Protein AF-A0A2P6TJF6-F1 (afdb_monomer)

Foldseek 3Di:
DDDDDDDDDDDPPPPPPPPPPPPPPPDPPVDPLCLFKDKDAQKDKAWQFKDPPFDFDQDPSVLSVVLVVDPFFFKKKAQAPVPQQAFWDAAAPPDHIDGDGHRGMITHHDPDPFKTKMWMKHFPDCPLGVMIMIGTDPNPLPDPDDDDDDGPPPPPPPPPDQQPPPPDPDPLCLFKTKDFQKDKAWRFWPDKDFAADVSVLSVVLVVDLQFFKKKAWALVPQVFFADDDDPDRDDRGHHHRMMITHHDPDPRMTTIIMMGGPSGGIMMIGTDPPPRDPPVPVPDDDDDDDDDDDDDDDDDDDDDDDDDDDPPPQPFDDQDDPPDDPLRPAGKGKDWDFPPPPPNFTKIWIWIAGPDSCRSNDDTQIDIFGDDLVDQSLVGGPLVVVCVSDDPVVNPVVSVCSRPDHPPD

Solvent-accessible surface area (backbone atoms only — not comparable to full-atom values): 24451 Å² total; per-residue (Å²): 141,84,84,85,83,82,83,82,79,81,79,80,80,79,78,78,76,77,75,76,71,82,72,75,78,79,70,71,82,79,46,74,66,57,70,36,29,52,83,39,72,12,20,39,44,42,34,85,38,66,54,79,80,57,51,76,33,96,44,60,67,54,31,50,51,54,25,72,73,35,92,69,43,40,28,23,21,23,21,45,69,88,38,78,86,27,29,75,45,83,29,57,61,84,44,75,61,44,73,42,57,44,20,35,20,43,36,10,21,63,89,56,90,46,39,47,50,37,38,37,33,41,25,87,39,62,76,80,25,43,24,36,17,31,41,63,39,63,81,83,71,81,68,84,79,76,80,91,76,90,70,90,60,70,77,85,76,58,91,83,61,82,69,45,78,62,97,59,90,56,74,60,61,77,39,30,50,45,36,76,32,25,38,48,43,29,28,38,75,77,46,77,50,82,40,82,47,63,69,54,32,48,47,60,21,67,77,36,89,68,40,41,26,21,27,24,20,47,54,85,36,81,88,29,29,66,43,83,84,53,82,97,64,62,70,52,50,41,55,49,15,33,22,37,24,12,15,46,91,51,82,65,40,49,39,34,37,38,36,26,36,88,70,31,63,25,38,17,31,43,52,42,86,89,63,64,73,78,75,77,70,77,71,74,86,73,80,82,81,83,89,82,84,89,81,86,89,80,82,93,74,81,84,75,78,81,75,79,82,58,84,85,53,80,80,78,69,78,77,66,65,94,86,52,61,76,94,50,65,68,55,58,44,74,48,70,46,77,41,74,42,92,81,83,49,34,28,38,42,31,38,40,36,42,55,66,86,58,29,82,78,45,78,58,46,71,51,75,27,51,35,62,88,93,49,67,43,71,77,49,42,60,62,66,60,54,51,74,69,38,58,82,74,50,41,64,59,52,51,50,52,48,56,70,54,60,91,94,110

Sequence (409 aa):
MGAPARLLAAAALLCLCSTVAARSLKQDLSAKIWSNYTLERATFYMSLQMKLPAPKTDSAEKCAEACLADEKCLFWSWCPSSVSAGCTVAGTNGTTAQTLPATTCILSWDTSKDSLAVFAMYGEDNVTVPWMAGMYEPPGTSVTSEEEGIPVKIPGLTRRRLLATAPSSAAVWKEFSYEPNLAYLAVDQLGSTNVKTVDDCATECQKNSACEFFLFCPTSNSGGCPLPAQGSNLPSSFPPGQCVTTGDAVANRTAVLTVFGTGIKFQSGARIAGNQPANETTASPSPSPSASPAASPAAAGAPPASPAPNPDDPLTWVDPAPDGPEECQGKMTGRCDYDSGWIGRTEVNCELDRAGLSALAFNAIEFSCPVDQDKEPNIQCDWKDVRNKLPGCAWDPTKRILATWRPGK

Secondary structure (DSSP, 8-state):
--PPP-----------------------TTSGGGGSB--EESEEEEESEE-SSPPB-SSHHHHHHHHHTSTT--EEEE--TT-TT-EEEPPSTTPPPEEEPTTBEEEEE---SS-EEEEEEEESSTTTS--EEEEB--TT-----SS-------TTTSS---PPPPSS--GGGGTB--EETEEEEESEEEEEEE-SSHHHHHHHHHT-TT--EEEE--TT-TT-EE----TTTS-SEEPTTEEEEEE--STTEEEEEEEESTT---EEEEBPTT-S---------PPPPPP--------PPPPPPPPPPPTTS-----PPPTTS-GGG-S-EEEEEEEEEETTTEEEEEEEEEESSTTGGGSPPEEEEEE--TTS-GGGTS-HHHHHHHS-HHHHHHHHHHHHH--TT-

Mean predicted aligned error: 15.59 Å

Radius of gyration: 27.35 Å; Cα contacts (8 Å, |Δi|>4): 740; chains: 1; bounding box: 59×76×107 Å

pLDDT: mean 74.93, std 22.06, range [28.12, 98.5]

Organism: Chlorella sorokiniana (NCBI:txid3076)

Nearest PDB structures (foldseek):
  6ryv-assembly1_A  TM=7.994E-01  e=2.247E-03  Colletotrichum graminicola M1.001
  6ryw-assembly1_A  TM=3.979E-01  e=1.085E-02  Colletotrichum graminicola M1.001
  2yz0-assembly1_A  TM=2.534E-01  e=8.763E+00  Saccharomyces cerevisiae
  7e8s-assembly1_I  TM=1.363E-01  e=4.445E-01  Saccharomyces cerevisiae S288C
  7e94-assembly1_I  TM=1.363E-01  e=4.445E-01  Saccharomyces cerevisiae S288C

InterPro domains:
  IPR003609 PAN/Apple domain [PF00024] (192-237)
  IPR003609 PAN/Apple domain [PF14295] (56-82)

Structure (mmCIF, N/CA/C/O backbone):
data_AF-A0A2P6TJF6-F1
#
_entry.id   AF-A0A2P6TJF6-F1
#
loop_
_atom_site.group_PDB
_atom_site.id
_atom_site.type_symbol
_atom_site.label_atom_id
_atom_site.label_alt_id
_atom_site.label_comp_id
_atom_site.label_asym_id
_atom_site.label_entity_id
_atom_site.label_seq_id
_atom_site.pdbx_PDB_ins_code
_atom_site.Cartn_x
_atom_site.Cartn_y
_atom_site.Cartn_z
_atom_site.occupancy
_atom_site.B_iso_or_equiv
_atom_site.auth_seq_id
_atom_site.auth_comp_id
_atom_site.auth_asym_id
_atom_site.auth_atom_id
_atom_site.pdbx_PDB_model_num
ATOM 1 N N . MET A 1 1 ? -11.127 -41.114 -76.551 1.00 45.91 1 MET A N 1
ATOM 2 C CA . MET A 1 1 ? -9.685 -40.995 -76.244 1.00 45.91 1 MET A CA 1
ATOM 3 C C . MET A 1 1 ? -9.469 -39.615 -75.648 1.00 45.91 1 MET A C 1
ATOM 5 O O . MET A 1 1 ? -9.802 -38.648 -76.313 1.00 45.91 1 MET A O 1
ATOM 9 N N . GLY A 1 2 ? -9.029 -39.524 -74.394 1.00 44.34 2 GLY A N 1
ATOM 10 C CA . GLY A 1 2 ? -8.841 -38.244 -73.702 1.00 44.34 2 GLY A CA 1
ATOM 11 C C . GLY A 1 2 ? -9.054 -38.399 -72.201 1.00 44.34 2 GLY A C 1
ATOM 12 O O . GLY A 1 2 ? -10.175 -38.284 -71.720 1.00 44.34 2 GLY A O 1
ATOM 13 N N . ALA A 1 3 ? -7.986 -38.736 -71.482 1.00 41.28 3 ALA A N 1
ATOM 14 C CA . ALA A 1 3 ? -7.970 -38.811 -70.025 1.00 41.28 3 ALA A CA 1
ATOM 15 C C . ALA A 1 3 ? -7.847 -37.399 -69.420 1.00 41.28 3 ALA A C 1
ATOM 17 O O . ALA A 1 3 ? -7.039 -36.618 -69.925 1.00 41.28 3 ALA A O 1
ATOM 18 N N . PRO A 1 4 ? -8.553 -37.063 -68.325 1.00 55.22 4 PRO A N 1
ATOM 19 C CA . PRO A 1 4 ? -8.221 -35.885 -67.543 1.00 55.22 4 PRO A CA 1
ATOM 20 C C . PRO A 1 4 ? -7.168 -36.234 -66.482 1.00 55.22 4 PRO A C 1
ATOM 22 O O . PRO A 1 4 ? -7.349 -37.121 -65.644 1.00 55.22 4 PRO A O 1
ATOM 25 N N . ALA A 1 5 ? -6.051 -35.514 -66.548 1.00 51.31 5 ALA A N 1
ATOM 26 C CA . ALA A 1 5 ? -4.961 -35.543 -65.588 1.00 51.31 5 ALA A CA 1
ATOM 27 C C . ALA A 1 5 ? -5.431 -35.033 -64.215 1.00 51.31 5 ALA A C 1
ATOM 29 O O . ALA A 1 5 ? -5.974 -33.935 -64.093 1.00 51.31 5 ALA A O 1
ATOM 30 N N . ARG A 1 6 ? -5.198 -35.832 -63.170 1.00 48.00 6 ARG A N 1
ATOM 31 C CA . ARG A 1 6 ? -5.352 -35.420 -61.771 1.00 48.00 6 ARG A CA 1
ATOM 32 C C . ARG A 1 6 ? -4.083 -34.686 -61.337 1.00 48.00 6 ARG A C 1
ATOM 34 O O . ARG A 1 6 ? -3.039 -35.311 -61.180 1.00 48.00 6 ARG A O 1
ATOM 41 N N . LEU A 1 7 ? -4.184 -33.372 -61.139 1.00 44.59 7 LEU A N 1
ATOM 42 C CA . LEU A 1 7 ? -3.173 -32.578 -60.441 1.00 44.59 7 LEU A CA 1
ATOM 43 C C . LEU A 1 7 ? -3.314 -32.836 -58.930 1.00 44.59 7 LEU A C 1
ATOM 45 O O . LEU A 1 7 ? -4.294 -32.426 -58.311 1.00 44.59 7 LEU A O 1
ATOM 49 N N . LEU A 1 8 ? -2.346 -33.537 -58.343 1.00 43.59 8 LEU A N 1
ATOM 50 C CA . LEU A 1 8 ? -2.156 -33.629 -56.896 1.00 43.59 8 LEU A CA 1
ATOM 51 C C . LEU A 1 8 ? -1.380 -32.388 -56.441 1.00 43.59 8 LEU A C 1
ATOM 53 O O . LEU A 1 8 ? -0.167 -32.311 -56.618 1.00 43.59 8 LEU A O 1
ATOM 57 N N . ALA A 1 9 ? -2.081 -31.408 -55.872 1.00 44.06 9 ALA A N 1
ATOM 58 C CA . ALA A 1 9 ? -1.455 -30.308 -55.150 1.00 44.06 9 ALA A CA 1
ATOM 59 C C . ALA A 1 9 ? -1.129 -30.780 -53.725 1.00 44.06 9 ALA A C 1
ATOM 61 O O . ALA A 1 9 ? -2.011 -30.895 -52.874 1.00 44.06 9 ALA A O 1
ATOM 62 N N . ALA A 1 10 ? 0.144 -31.088 -53.480 1.00 42.22 10 ALA A N 1
ATOM 63 C CA . ALA A 1 10 ? 0.677 -31.313 -52.145 1.00 42.22 10 ALA A CA 1
ATOM 64 C C . ALA A 1 10 ? 0.751 -29.966 -51.407 1.00 42.22 10 ALA A C 1
ATOM 66 O O . ALA A 1 10 ? 1.671 -29.177 -51.616 1.00 42.22 10 ALA A O 1
ATOM 67 N N . ALA A 1 11 ? -0.243 -29.684 -50.565 1.00 44.19 11 ALA A N 1
ATOM 68 C CA . ALA A 1 11 ? -0.189 -28.576 -49.623 1.00 44.19 11 ALA A CA 1
ATOM 69 C C . ALA A 1 11 ? 0.791 -28.938 -48.498 1.00 44.19 11 ALA A C 1
ATOM 71 O O . ALA A 1 11 ? 0.460 -29.682 -47.575 1.00 44.19 11 ALA A O 1
ATOM 72 N N . ALA A 1 12 ? 2.022 -28.438 -48.604 1.00 43.56 12 ALA A N 1
ATOM 73 C CA . ALA A 1 12 ? 2.997 -28.462 -47.526 1.00 43.56 12 ALA A CA 1
ATOM 74 C C . ALA A 1 12 ? 2.497 -27.552 -46.393 1.00 43.56 12 ALA A C 1
ATOM 76 O O . ALA A 1 12 ? 2.635 -26.330 -46.442 1.00 43.56 12 ALA A O 1
ATOM 77 N N . LEU A 1 13 ? 1.878 -28.165 -45.386 1.00 39.72 13 LEU A N 1
ATOM 78 C CA . LEU A 1 13 ? 1.516 -27.526 -44.130 1.00 39.72 13 LEU A CA 1
ATOM 79 C C . LEU A 1 13 ? 2.818 -27.256 -43.353 1.00 39.72 13 LEU A C 1
ATOM 81 O O . LEU A 1 13 ? 3.281 -28.082 -42.568 1.00 39.72 13 LEU A O 1
ATOM 85 N N . LEU A 1 14 ? 3.452 -26.115 -43.629 1.00 41.09 14 LEU A N 1
ATOM 86 C CA . LEU A 1 14 ? 4.521 -25.564 -42.799 1.00 41.09 14 LEU A CA 1
ATOM 87 C C . LEU A 1 14 ? 3.910 -25.191 -41.446 1.00 41.09 14 LEU A C 1
ATOM 89 O O . LEU A 1 14 ? 3.372 -24.102 -41.254 1.00 41.09 14 LEU A O 1
ATOM 93 N N . CYS A 1 15 ? 3.973 -26.139 -40.516 1.00 36.66 15 CYS A N 1
ATOM 94 C CA . CYS A 1 15 ? 3.757 -25.905 -39.101 1.00 36.66 15 CYS A CA 1
ATOM 95 C C . CYS A 1 15 ? 4.895 -24.993 -38.616 1.00 36.66 15 CYS A C 1
ATOM 97 O O . CYS A 1 15 ? 5.969 -25.455 -38.231 1.00 36.66 15 CYS A O 1
ATOM 99 N N . LEU A 1 16 ? 4.687 -23.679 -38.723 1.00 37.00 16 LEU A N 1
ATOM 100 C CA . LEU A 1 16 ? 5.488 -22.666 -38.048 1.00 37.00 16 LEU A CA 1
ATOM 101 C C . LEU A 1 16 ? 5.229 -22.819 -36.546 1.00 37.00 16 LEU A C 1
ATOM 103 O O . LEU A 1 16 ? 4.409 -22.116 -35.960 1.00 37.00 16 LEU A O 1
ATOM 107 N N . CYS A 1 17 ? 5.921 -23.773 -35.925 1.00 34.69 17 CYS A N 1
ATOM 108 C CA . CYS A 1 17 ? 6.166 -23.759 -34.494 1.00 34.69 17 CYS A CA 1
ATOM 109 C C . CYS A 1 17 ? 6.979 -22.498 -34.202 1.00 34.69 17 CYS A C 1
ATOM 111 O O . CYS A 1 17 ? 8.209 -22.517 -34.219 1.00 34.69 17 CYS A O 1
ATOM 113 N N . SER A 1 18 ? 6.286 -21.386 -33.970 1.00 34.28 18 SER A N 1
ATOM 114 C CA . SER A 1 18 ? 6.846 -20.234 -33.284 1.00 34.28 18 SER A CA 1
ATOM 115 C C . SER A 1 18 ? 7.262 -20.721 -31.903 1.00 34.28 18 SER A C 1
ATOM 117 O O . SER A 1 18 ? 6.464 -20.745 -30.969 1.00 34.28 18 SER A O 1
ATOM 119 N N . THR A 1 19 ? 8.507 -21.172 -31.778 1.00 34.06 19 THR A N 1
ATOM 120 C CA . THR A 1 19 ? 9.169 -21.304 -30.490 1.00 34.06 19 THR A CA 1
ATOM 121 C C . THR A 1 19 ? 9.192 -19.903 -29.902 1.00 34.06 19 THR A C 1
ATOM 123 O O . THR A 1 19 ? 10.063 -19.095 -30.229 1.00 34.06 19 THR A O 1
ATOM 126 N N . VAL A 1 20 ? 8.190 -19.587 -29.083 1.00 34.75 20 VAL A N 1
ATOM 127 C CA . VAL A 1 20 ? 8.258 -18.482 -28.137 1.00 34.75 20 VAL A CA 1
ATOM 128 C C . VAL A 1 20 ? 9.397 -18.866 -27.208 1.00 34.75 20 VAL A C 1
ATOM 130 O O . VAL A 1 20 ? 9.216 -19.590 -26.234 1.00 34.75 20 VAL A O 1
ATOM 133 N N . ALA A 1 21 ? 10.615 -18.474 -27.579 1.00 34.97 21 ALA A N 1
ATOM 134 C CA . ALA A 1 21 ? 11.724 -18.474 -26.659 1.00 34.97 21 ALA A CA 1
ATOM 135 C C . ALA A 1 21 ? 11.256 -17.595 -25.504 1.00 34.97 21 ALA A C 1
ATOM 137 O O . ALA A 1 21 ? 11.097 -16.385 -25.678 1.00 34.97 21 ALA A O 1
ATOM 138 N N . ALA A 1 22 ? 10.970 -18.213 -24.359 1.00 33.09 22 ALA A N 1
ATOM 139 C CA . ALA A 1 22 ? 10.816 -17.513 -23.103 1.00 33.09 22 ALA A CA 1
ATOM 140 C C . ALA A 1 22 ? 12.158 -16.820 -22.840 1.00 33.09 22 ALA A C 1
ATOM 142 O O . ALA A 1 22 ? 13.059 -17.368 -22.208 1.00 33.09 22 ALA A O 1
ATOM 143 N N . ARG A 1 23 ? 12.340 -15.631 -23.424 1.00 33.50 23 ARG A N 1
ATOM 144 C CA . ARG A 1 23 ? 13.400 -14.709 -23.049 1.00 33.50 23 ARG A CA 1
ATOM 145 C C . ARG A 1 23 ? 13.055 -14.303 -21.632 1.00 33.50 23 ARG A C 1
ATOM 147 O O . ARG A 1 23 ? 12.283 -13.376 -21.417 1.00 33.50 23 ARG A O 1
ATOM 154 N N . SER A 1 24 ? 13.597 -15.053 -20.679 1.00 36.38 24 SER A N 1
ATOM 155 C CA . SER A 1 24 ? 13.757 -14.580 -19.317 1.00 36.38 24 SER A CA 1
ATOM 156 C C . SER A 1 24 ? 14.456 -13.228 -19.431 1.00 36.38 24 SER A C 1
ATOM 158 O O . SER A 1 24 ? 15.604 -13.153 -19.879 1.00 36.38 24 SER A O 1
ATOM 160 N N . LEU A 1 25 ? 13.701 -12.155 -19.184 1.00 45.09 25 LEU A N 1
ATOM 161 C CA . LEU A 1 25 ? 14.203 -10.790 -19.150 1.00 45.09 25 LEU A CA 1
ATOM 162 C C . LEU A 1 25 ? 15.219 -10.751 -18.012 1.00 45.09 25 LEU A C 1
ATOM 164 O O . LEU A 1 25 ? 14.858 -10.613 -16.843 1.00 45.09 25 LEU A O 1
ATOM 168 N N . LYS A 1 26 ? 16.495 -10.944 -18.356 1.00 44.22 26 LYS A N 1
ATOM 169 C CA . LYS A 1 26 ? 17.588 -10.687 -17.434 1.00 44.22 26 LYS A CA 1
ATOM 170 C C . LYS A 1 26 ? 17.630 -9.176 -17.202 1.00 44.22 26 LYS A C 1
ATOM 172 O O . LYS A 1 26 ? 18.168 -8.467 -18.042 1.00 44.22 26 LYS A O 1
ATOM 177 N N . GLN A 1 27 ? 16.957 -8.669 -16.167 1.00 55.53 27 GLN A N 1
ATOM 178 C CA . GLN A 1 27 ? 17.089 -7.261 -15.784 1.00 55.53 27 GLN A CA 1
ATOM 179 C C . GLN A 1 27 ? 18.505 -7.031 -15.263 1.00 55.53 27 GLN A C 1
ATOM 181 O O . GLN A 1 27 ? 19.030 -7.841 -14.513 1.00 55.53 27 GLN A O 1
ATOM 186 N N . ASP A 1 28 ? 19.147 -5.939 -15.639 1.00 59.72 28 ASP A N 1
ATOM 187 C CA . ASP A 1 28 ? 20.452 -5.646 -15.069 1.00 59.72 28 ASP A CA 1
ATOM 188 C C . ASP A 1 28 ? 20.269 -5.000 -13.688 1.00 59.72 28 ASP A C 1
ATOM 190 O O . ASP A 1 28 ? 20.069 -3.793 -13.559 1.00 59.72 28 ASP A O 1
ATOM 194 N N . LEU A 1 29 ? 20.283 -5.817 -12.632 1.00 63.69 29 LEU A N 1
ATOM 195 C CA . LEU A 1 29 ? 20.243 -5.322 -11.251 1.00 63.69 29 LEU A CA 1
ATOM 196 C C . LEU A 1 29 ? 21.564 -4.658 -10.825 1.00 63.69 29 LEU A C 1
ATOM 198 O O . LEU A 1 29 ? 21.627 -4.084 -9.743 1.00 63.69 29 LEU A O 1
ATOM 202 N N . SER A 1 30 ? 22.611 -4.696 -11.660 1.00 69.00 30 SER A N 1
ATOM 203 C CA . SER A 1 30 ? 23.847 -3.943 -11.416 1.00 69.00 30 SER A CA 1
ATOM 204 C C . SER A 1 30 ? 23.754 -2.480 -11.862 1.00 69.00 30 SER A C 1
ATOM 206 O O . SER A 1 30 ? 24.659 -1.689 -11.581 1.00 69.00 30 SER A O 1
ATOM 208 N N . ALA A 1 31 ? 22.657 -2.093 -12.524 1.00 77.69 31 ALA A N 1
ATOM 209 C CA . ALA A 1 31 ? 22.452 -0.723 -12.956 1.00 77.69 31 ALA A CA 1
ATOM 210 C C . ALA A 1 31 ? 22.450 0.238 -11.759 1.00 77.69 31 ALA A C 1
ATOM 212 O O . ALA A 1 31 ? 21.767 0.038 -10.754 1.00 77.69 31 ALA A O 1
ATOM 213 N N . LYS A 1 32 ? 23.189 1.344 -11.902 1.00 87.06 32 LYS A N 1
ATOM 214 C CA . LYS A 1 32 ? 23.334 2.380 -10.868 1.00 87.06 32 LYS A CA 1
ATOM 215 C C . LYS A 1 32 ? 21.990 2.958 -10.404 1.00 87.06 32 LYS A C 1
ATOM 217 O O . LYS A 1 32 ? 21.910 3.479 -9.302 1.00 87.06 32 LYS A O 1
ATOM 222 N N . ILE A 1 33 ? 20.941 2.883 -11.224 1.00 87.62 33 ILE A N 1
ATOM 223 C CA . ILE A 1 33 ? 19.627 3.440 -10.886 1.00 87.62 33 ILE A CA 1
ATOM 224 C C . ILE A 1 33 ? 19.021 2.816 -9.619 1.00 87.62 33 ILE A C 1
ATOM 226 O O . ILE A 1 33 ? 18.360 3.519 -8.857 1.00 87.62 33 ILE A O 1
ATOM 230 N N . TRP A 1 34 ? 19.313 1.542 -9.344 1.00 86.75 34 TRP A N 1
ATOM 231 C CA . TRP A 1 34 ? 18.771 0.819 -8.191 1.00 86.75 34 TRP A CA 1
ATOM 232 C C . TRP A 1 34 ? 19.391 1.244 -6.858 1.00 86.75 34 TRP A C 1
ATOM 234 O O . TRP A 1 34 ? 18.876 0.884 -5.809 1.00 86.75 34 TRP A O 1
ATOM 244 N N . SER A 1 35 ? 20.454 2.060 -6.862 1.00 83.31 35 SER A N 1
ATOM 245 C CA . SER A 1 35 ? 20.924 2.698 -5.624 1.00 83.31 35 SER A CA 1
ATOM 246 C C . SER A 1 35 ? 20.009 3.829 -5.149 1.00 83.31 35 SER A C 1
ATOM 248 O O . SER A 1 35 ? 20.178 4.302 -4.032 1.00 83.31 35 SER A O 1
ATOM 250 N N . ASN A 1 36 ? 19.114 4.311 -6.019 1.00 82.75 36 ASN A N 1
ATOM 251 C CA . ASN A 1 36 ? 18.239 5.454 -5.756 1.00 82.75 36 ASN A CA 1
ATOM 252 C C . ASN A 1 36 ? 16.759 5.064 -5.710 1.00 82.75 36 ASN A C 1
ATOM 254 O O . ASN A 1 36 ? 15.913 5.927 -5.496 1.00 82.75 36 ASN A O 1
ATOM 258 N N . TYR A 1 37 ? 16.424 3.811 -6.014 1.00 86.31 37 TYR A N 1
ATOM 259 C CA . TYR A 1 37 ? 15.044 3.357 -6.110 1.00 86.31 37 TYR A CA 1
ATOM 260 C C . TYR A 1 37 ? 14.913 1.912 -5.664 1.00 86.31 37 TYR A C 1
ATOM 262 O O . TYR A 1 37 ? 15.743 1.075 -6.024 1.00 86.31 37 TYR A O 1
ATOM 270 N N . THR A 1 38 ? 13.800 1.609 -4.999 1.00 88.06 38 THR A N 1
ATOM 271 C CA . THR A 1 38 ? 13.356 0.221 -4.865 1.00 88.06 38 THR A CA 1
ATOM 272 C C . THR A 1 38 ? 12.949 -0.342 -6.228 1.00 88.06 38 THR A C 1
ATOM 274 O O . THR A 1 38 ? 12.586 0.396 -7.150 1.00 88.06 38 THR A O 1
ATOM 277 N N . LEU A 1 39 ? 13.025 -1.664 -6.369 1.00 90.00 39 LEU A N 1
ATOM 278 C CA . LEU A 1 39 ? 12.504 -2.388 -7.522 1.00 90.00 39 LEU A CA 1
ATOM 279 C C . LEU A 1 39 ? 11.632 -3.535 -7.033 1.00 90.00 39 LEU A C 1
ATOM 281 O O . LEU A 1 39 ? 12.127 -4.553 -6.556 1.00 90.00 39 LEU A O 1
ATOM 285 N N . GLU A 1 40 ? 10.329 -3.372 -7.197 1.00 88.31 40 GLU A N 1
ATOM 286 C CA . GLU A 1 40 ? 9.328 -4.307 -6.709 1.00 88.31 40 GLU A CA 1
ATOM 287 C C . GLU A 1 40 ? 8.544 -4.884 -7.887 1.00 88.31 40 GLU A C 1
ATOM 289 O O . GLU A 1 40 ? 8.057 -4.168 -8.767 1.00 88.31 40 GLU A O 1
ATOM 294 N N . ARG A 1 41 ? 8.476 -6.215 -7.930 1.00 91.62 41 ARG A N 1
ATOM 295 C CA . ARG A 1 41 ? 7.677 -6.972 -8.900 1.00 91.62 41 ARG A CA 1
ATOM 296 C C . ARG A 1 41 ? 6.293 -7.218 -8.328 1.00 91.62 41 ARG A C 1
ATOM 298 O O . ARG A 1 41 ? 6.146 -7.281 -7.116 1.00 91.62 41 ARG A O 1
ATOM 305 N N . ALA A 1 42 ? 5.324 -7.412 -9.214 1.00 92.88 42 ALA A N 1
ATOM 306 C CA . ALA A 1 42 ? 3.924 -7.556 -8.848 1.00 92.88 42 ALA A CA 1
ATOM 307 C C . ALA A 1 42 ? 3.391 -6.382 -8.006 1.00 92.88 42 ALA A C 1
ATOM 309 O O . ALA A 1 42 ? 2.522 -6.554 -7.152 1.00 92.88 42 ALA A O 1
ATOM 310 N N . THR A 1 43 ? 3.913 -5.180 -8.276 1.00 93.06 43 THR A N 1
ATOM 311 C CA . THR A 1 43 ? 3.632 -3.975 -7.493 1.00 93.06 43 THR A CA 1
ATOM 312 C C . THR A 1 43 ? 3.335 -2.795 -8.401 1.00 93.06 43 THR A C 1
ATOM 314 O O . THR A 1 43 ? 4.006 -2.583 -9.412 1.00 93.06 43 THR A O 1
ATOM 317 N N . PHE A 1 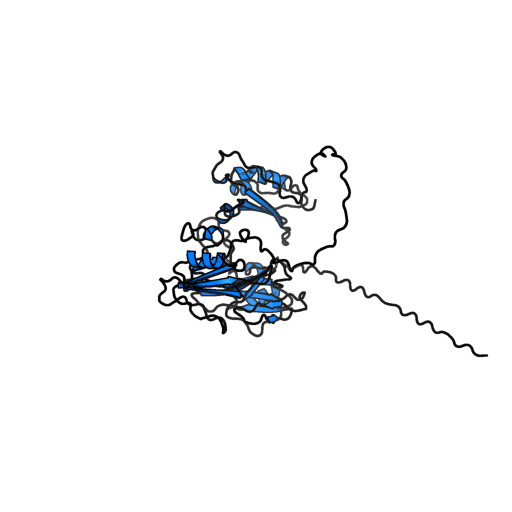44 ? 2.345 -2.000 -8.012 1.00 95.62 44 PHE A N 1
ATOM 318 C CA . PHE A 1 44 ? 1.999 -0.721 -8.617 1.00 95.62 44 PHE A CA 1
ATOM 319 C C . PHE A 1 44 ? 2.015 0.377 -7.558 1.00 95.62 44 PHE A C 1
ATOM 321 O O . PHE A 1 44 ? 1.400 0.203 -6.512 1.00 95.62 44 PHE A O 1
ATOM 328 N N . TYR A 1 45 ? 2.630 1.516 -7.866 1.00 94.94 45 TYR A N 1
ATOM 329 C CA . TYR A 1 45 ? 2.582 2.745 -7.078 1.00 94.94 45 TYR A CA 1
ATOM 330 C C . TYR A 1 45 ? 2.083 3.931 -7.901 1.00 94.94 45 TYR A C 1
ATOM 332 O O . TYR A 1 45 ? 2.534 4.171 -9.026 1.00 94.94 45 TYR A O 1
ATOM 340 N N . MET A 1 46 ? 1.189 4.718 -7.309 1.00 94.69 46 MET A N 1
ATOM 341 C CA . MET A 1 46 ? 0.714 5.973 -7.877 1.00 94.69 46 MET A CA 1
ATOM 342 C C . MET A 1 46 ? 0.336 6.955 -6.770 1.00 94.69 46 MET A C 1
ATOM 344 O O . MET A 1 46 ? -0.480 6.647 -5.908 1.00 94.69 46 MET A O 1
ATOM 348 N N . SER A 1 47 ? 0.902 8.156 -6.800 1.00 92.94 47 SER A N 1
ATOM 349 C CA . SER A 1 47 ? 0.513 9.240 -5.893 1.00 92.94 47 SER A CA 1
ATOM 350 C C . SER A 1 47 ? -0.545 10.170 -6.518 1.00 92.94 47 SER A C 1
ATOM 352 O O . SER A 1 47 ? -1.058 9.911 -7.607 1.00 92.94 47 SER A O 1
ATOM 354 N N . LEU A 1 48 ? -0.906 11.246 -5.814 1.00 90.06 48 LEU A N 1
ATOM 355 C CA . LEU A 1 48 ? -1.974 12.187 -6.182 1.00 90.06 48 LEU A CA 1
ATOM 356 C C . LEU A 1 48 ? -1.706 12.950 -7.478 1.00 90.06 48 LEU A C 1
ATOM 358 O O . LEU A 1 48 ? -2.644 13.344 -8.172 1.00 90.06 48 LEU A O 1
ATOM 362 N N . GLN A 1 49 ? -0.436 13.216 -7.771 1.00 92.75 49 GLN A N 1
ATOM 363 C CA . GLN A 1 49 ? -0.014 13.896 -8.984 1.00 92.75 49 GLN A CA 1
ATOM 364 C C . GLN A 1 49 ? 0.710 12.907 -9.881 1.00 92.75 49 GLN A C 1
ATOM 366 O O . GLN A 1 49 ? 1.498 12.089 -9.413 1.00 92.75 49 GLN A O 1
ATOM 371 N N . MET A 1 50 ? 0.474 13.005 -11.184 1.00 93.31 50 MET A N 1
ATOM 372 C CA . MET A 1 50 ? 1.144 12.171 -12.172 1.00 93.31 50 MET A CA 1
ATOM 373 C C . MET A 1 50 ? 1.552 12.989 -13.389 1.00 93.31 50 MET A C 1
ATOM 375 O O . MET A 1 50 ? 0.907 13.976 -13.754 1.00 93.31 50 MET A O 1
ATOM 379 N N . LYS A 1 51 ? 2.623 12.555 -14.048 1.00 91.12 51 LYS A N 1
ATOM 380 C CA . LYS A 1 51 ? 3.074 13.155 -15.298 1.00 91.12 51 LYS A CA 1
ATOM 381 C C . LYS A 1 51 ? 2.183 12.680 -16.439 1.00 91.12 51 LYS A C 1
ATOM 383 O O . LYS A 1 51 ? 2.114 11.484 -16.715 1.00 91.12 51 LYS A O 1
ATOM 388 N N . LEU A 1 52 ? 1.535 13.625 -17.119 1.00 88.25 52 LEU A N 1
ATOM 389 C CA . LEU A 1 52 ? 0.714 13.361 -18.299 1.00 88.25 52 LEU A CA 1
ATOM 390 C C . LEU A 1 52 ? 1.258 14.106 -19.534 1.00 88.25 52 LEU A C 1
ATOM 392 O O . LEU A 1 52 ? 1.612 15.281 -19.417 1.00 88.25 52 LEU A O 1
ATOM 396 N N . PRO A 1 53 ? 1.290 13.462 -20.718 1.00 88.44 53 PRO A N 1
ATOM 397 C CA . PRO A 1 53 ? 1.031 12.036 -20.927 1.00 88.44 53 PRO A CA 1
ATOM 398 C C . PRO A 1 53 ? 2.112 11.165 -20.266 1.00 88.44 53 PRO A C 1
ATOM 400 O O . PRO A 1 53 ? 3.263 11.584 -20.137 1.00 88.44 53 PRO A O 1
ATOM 403 N N . ALA A 1 54 ? 1.735 9.953 -19.858 1.00 85.75 54 ALA A N 1
ATOM 404 C CA . ALA A 1 54 ? 2.680 8.987 -19.309 1.00 85.75 54 ALA A CA 1
ATOM 405 C C . ALA A 1 54 ? 3.738 8.625 -20.375 1.00 85.75 54 ALA A C 1
ATOM 407 O O . ALA A 1 54 ? 3.357 8.289 -21.507 1.00 85.75 54 ALA A O 1
ATOM 408 N N . PRO A 1 55 ? 5.049 8.710 -20.076 1.00 90.69 55 PRO A N 1
ATOM 409 C CA . PRO A 1 55 ? 6.083 8.282 -21.011 1.00 90.69 55 PRO A CA 1
ATOM 410 C C . PRO A 1 55 ? 5.945 6.793 -21.356 1.00 90.69 55 PRO A C 1
ATOM 412 O O . PRO A 1 55 ? 5.426 5.993 -20.579 1.00 90.69 55 PRO A O 1
ATOM 415 N N . LYS A 1 56 ? 6.440 6.407 -22.535 1.00 94.88 56 LYS A N 1
ATOM 416 C CA . LYS A 1 56 ? 6.610 4.998 -22.903 1.00 94.88 56 LYS A CA 1
ATOM 417 C C . LYS A 1 56 ? 8.076 4.624 -22.792 1.00 94.88 56 LYS A C 1
ATOM 419 O O . LYS A 1 56 ? 8.915 5.303 -23.381 1.00 94.88 56 LYS A O 1
ATOM 424 N N . THR A 1 57 ? 8.370 3.547 -22.075 1.00 95.75 57 THR A N 1
ATOM 425 C CA . THR A 1 57 ? 9.735 3.042 -21.894 1.00 95.75 57 THR A CA 1
ATOM 426 C C . THR A 1 57 ? 9.790 1.550 -22.187 1.00 95.75 57 THR A C 1
ATOM 428 O O . THR A 1 57 ? 8.855 0.799 -21.915 1.00 95.75 57 THR A O 1
ATOM 431 N N . ASP A 1 58 ? 10.892 1.100 -22.769 1.00 95.06 58 ASP A N 1
ATOM 432 C CA . ASP A 1 58 ? 11.121 -0.298 -23.143 1.00 95.06 58 ASP A CA 1
ATOM 433 C C . ASP A 1 58 ? 11.504 -1.195 -21.955 1.00 95.06 58 ASP A C 1
ATOM 435 O O . ASP A 1 58 ? 11.405 -2.420 -22.061 1.00 95.06 58 ASP A O 1
ATOM 439 N N . SER A 1 59 ? 11.878 -0.604 -20.817 1.00 96.06 59 SER A N 1
ATOM 440 C CA . SER A 1 59 ? 12.191 -1.312 -19.577 1.00 96.06 59 SER A CA 1
ATOM 441 C C . SER A 1 59 ? 11.775 -0.539 -18.317 1.00 96.06 59 SER A C 1
ATOM 443 O O . SER A 1 59 ? 11.560 0.679 -18.344 1.00 96.06 59 SER A O 1
ATOM 445 N N . ALA A 1 60 ? 11.706 -1.264 -17.194 1.00 95.69 60 ALA A N 1
ATOM 446 C CA . ALA A 1 60 ? 11.560 -0.691 -15.856 1.00 95.69 60 ALA A CA 1
ATOM 447 C C . ALA A 1 60 ? 12.739 0.229 -15.493 1.00 95.69 60 ALA A C 1
ATOM 449 O O . ALA A 1 60 ? 12.528 1.294 -14.929 1.00 95.69 60 ALA A O 1
ATOM 450 N N . GLU A 1 61 ? 13.966 -0.136 -15.884 1.00 95.44 61 GLU A N 1
ATOM 451 C CA . GLU A 1 61 ? 15.174 0.674 -15.667 1.00 95.44 61 GLU A CA 1
ATOM 452 C C . GLU A 1 61 ? 15.042 2.051 -16.328 1.00 95.44 61 GLU A C 1
ATOM 454 O O . GLU A 1 61 ? 15.249 3.072 -15.681 1.00 95.44 61 GLU A O 1
ATOM 459 N N . LYS A 1 62 ? 14.583 2.098 -17.587 1.00 96.06 62 LYS A N 1
ATOM 460 C CA . LYS A 1 62 ? 14.314 3.360 -18.290 1.00 96.06 62 LYS A CA 1
ATOM 461 C C . LYS A 1 62 ? 13.165 4.155 -17.678 1.00 96.06 62 LYS A C 1
ATOM 463 O O . LYS A 1 62 ? 13.191 5.382 -17.729 1.00 96.06 62 LYS A O 1
ATOM 468 N N . CYS A 1 63 ? 12.181 3.487 -17.078 1.00 97.75 63 CYS A N 1
ATOM 469 C CA . CYS A 1 63 ? 11.129 4.171 -16.329 1.00 97.75 63 CYS A CA 1
ATOM 470 C C . CYS A 1 63 ? 11.676 4.818 -15.046 1.00 97.75 63 CYS A C 1
ATOM 472 O O . CYS A 1 63 ? 11.419 5.995 -14.793 1.00 97.75 63 CYS A O 1
ATOM 474 N N . ALA A 1 64 ? 12.499 4.092 -14.286 1.00 95.56 64 ALA A N 1
ATOM 475 C CA . ALA A 1 64 ? 13.159 4.605 -13.089 1.00 95.56 64 ALA A CA 1
ATOM 476 C C . ALA A 1 64 ? 14.151 5.740 -13.414 1.00 95.56 64 ALA A C 1
ATOM 478 O O . ALA A 1 64 ? 14.158 6.761 -12.731 1.00 95.56 64 ALA A O 1
ATOM 479 N N . GLU A 1 65 ? 14.930 5.633 -14.498 1.00 94.62 65 GLU A N 1
ATOM 480 C CA . GLU A 1 65 ? 15.782 6.726 -14.999 1.00 94.62 65 GLU A CA 1
ATOM 481 C C . GLU A 1 65 ? 14.961 7.978 -15.343 1.00 94.62 65 GLU A C 1
ATOM 483 O O . GLU A 1 65 ? 15.367 9.094 -15.017 1.00 94.62 65 GLU A O 1
ATOM 488 N N . ALA A 1 66 ? 13.794 7.809 -15.976 1.00 95.88 66 ALA A N 1
ATOM 489 C CA . ALA A 1 66 ? 12.898 8.920 -16.285 1.00 95.88 66 ALA A CA 1
ATOM 490 C C . ALA A 1 66 ? 12.317 9.567 -15.017 1.00 95.88 66 ALA A C 1
ATOM 492 O O . ALA A 1 66 ? 12.135 10.784 -14.997 1.00 95.88 66 ALA A O 1
ATOM 493 N N . CYS A 1 67 ? 12.061 8.776 -13.969 1.00 96.06 67 CYS A N 1
ATOM 494 C CA . CYS A 1 67 ? 11.688 9.280 -12.647 1.00 96.06 67 CYS A CA 1
ATOM 495 C C . CYS A 1 67 ? 12.843 10.067 -12.015 1.00 96.06 67 CYS A C 1
ATOM 497 O O . CYS A 1 67 ? 12.645 11.201 -11.607 1.00 96.06 67 CYS A O 1
ATOM 499 N N . LEU A 1 68 ? 14.073 9.537 -12.030 1.00 93.69 68 LEU A N 1
ATOM 500 C CA . LEU A 1 68 ? 15.259 10.232 -11.509 1.00 93.69 68 LEU A CA 1
ATOM 501 C C . LEU A 1 68 ? 15.522 11.575 -12.207 1.00 93.69 68 LEU A C 1
ATOM 503 O O . LEU A 1 68 ? 15.985 12.520 -11.574 1.00 93.69 68 LEU A O 1
ATOM 507 N N . ALA A 1 69 ? 15.252 11.653 -13.511 1.00 94.06 69 ALA A N 1
ATOM 508 C CA . ALA A 1 69 ? 15.400 12.879 -14.292 1.00 94.06 69 ALA A CA 1
ATOM 509 C C . ALA A 1 69 ? 14.298 13.922 -14.017 1.00 94.06 6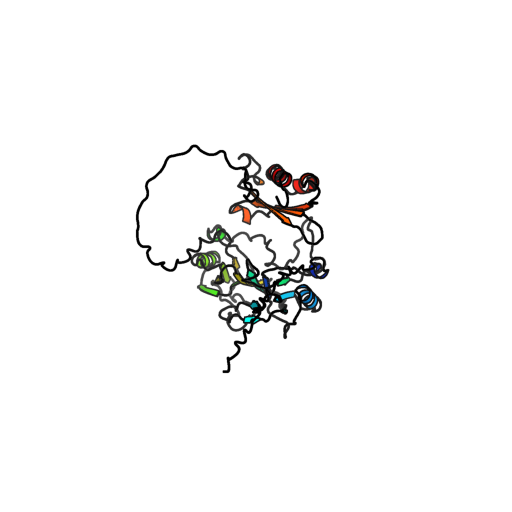9 ALA A C 1
ATOM 511 O O . ALA A 1 69 ? 14.421 15.067 -14.455 1.00 94.06 69 ALA A O 1
ATOM 512 N N . ASP A 1 70 ? 13.218 13.543 -13.332 1.00 94.69 70 ASP A N 1
ATOM 513 C CA . ASP A 1 70 ? 12.124 14.427 -12.949 1.00 94.69 70 ASP A CA 1
ATOM 514 C C . ASP A 1 70 ? 12.214 14.734 -11.450 1.00 94.69 70 ASP A C 1
ATOM 516 O O . ASP A 1 70 ? 11.872 13.907 -10.613 1.00 94.69 70 ASP A O 1
ATOM 520 N N . GLU A 1 71 ? 12.646 15.949 -11.104 1.00 92.75 71 GLU A N 1
ATOM 521 C CA . GLU A 1 71 ? 12.897 16.373 -9.714 1.00 92.75 71 GLU A CA 1
ATOM 522 C C . GLU A 1 71 ? 11.685 16.238 -8.777 1.00 92.75 71 GLU A C 1
ATOM 524 O O . GLU A 1 71 ? 11.838 16.297 -7.557 1.00 92.75 71 GLU A O 1
ATOM 529 N N . LYS A 1 72 ? 10.472 16.095 -9.325 1.00 93.94 72 LYS A N 1
ATOM 530 C CA . LYS A 1 72 ? 9.259 15.901 -8.527 1.00 93.94 72 LYS A CA 1
ATOM 531 C C . LYS A 1 72 ? 8.964 14.434 -8.262 1.00 93.94 72 LYS A C 1
ATOM 533 O O . LYS A 1 72 ? 8.238 14.157 -7.317 1.00 93.94 72 LYS A O 1
ATOM 538 N N . CYS A 1 73 ? 9.445 13.520 -9.099 1.00 94.94 73 CYS A N 1
ATOM 539 C CA . CYS A 1 73 ? 9.020 12.128 -9.083 1.00 94.94 73 CYS A CA 1
ATOM 540 C C . CYS A 1 73 ? 9.439 11.432 -7.782 1.00 94.94 73 CYS A C 1
ATOM 542 O O . CYS A 1 73 ? 10.607 11.432 -7.408 1.00 94.94 73 CYS A O 1
ATOM 544 N N . LEU A 1 74 ? 8.460 10.832 -7.102 1.00 93.38 74 LEU A N 1
ATOM 545 C CA . LEU A 1 74 ? 8.677 10.040 -5.888 1.00 93.38 74 LEU A CA 1
ATOM 546 C C . LEU A 1 74 ? 8.417 8.554 -6.134 1.00 93.38 74 LEU A C 1
ATOM 548 O O . LEU A 1 74 ? 9.026 7.705 -5.489 1.00 93.38 74 LEU A O 1
ATOM 552 N N . PHE A 1 75 ? 7.520 8.242 -7.070 1.00 95.31 75 PHE A N 1
ATOM 553 C CA . PHE A 1 75 ? 7.109 6.883 -7.396 1.00 95.31 75 PHE A CA 1
ATOM 554 C C . PHE A 1 75 ? 7.108 6.687 -8.899 1.00 95.31 75 PHE A C 1
ATOM 556 O O . PHE A 1 75 ? 6.640 7.552 -9.651 1.00 95.31 75 PHE A O 1
ATOM 563 N N . TRP A 1 76 ? 7.533 5.505 -9.321 1.00 97.06 76 TRP A N 1
ATOM 564 C CA . TRP A 1 76 ? 7.411 5.068 -10.700 1.00 97.06 76 TRP A CA 1
ATOM 565 C C . TRP A 1 76 ? 6.722 3.706 -10.774 1.00 97.06 76 TRP A C 1
ATOM 567 O O . TRP A 1 76 ? 6.889 2.867 -9.892 1.00 97.06 76 TRP A O 1
ATOM 577 N N . SER A 1 77 ? 5.954 3.496 -11.843 1.00 98.00 77 SER A N 1
ATOM 578 C CA . SER A 1 77 ? 5.329 2.212 -12.175 1.00 98.00 77 SER A CA 1
ATOM 579 C C . SER A 1 77 ? 5.419 1.957 -13.669 1.00 98.00 77 SER A C 1
ATOM 581 O O . SER A 1 77 ? 5.026 2.798 -14.474 1.00 98.00 77 SER A O 1
ATOM 583 N N . TRP A 1 78 ? 5.902 0.788 -14.061 1.00 98.25 78 TRP A N 1
ATOM 584 C CA . TRP A 1 78 ? 6.090 0.390 -15.447 1.00 98.25 78 TRP A CA 1
ATOM 585 C C . TRP A 1 78 ? 5.273 -0.854 -15.788 1.00 98.25 78 TRP A C 1
ATOM 587 O O . TRP A 1 78 ? 5.333 -1.865 -15.086 1.00 98.25 78 TRP A O 1
ATOM 597 N N . CYS A 1 79 ? 4.537 -0.775 -16.896 1.00 98.00 79 CYS A N 1
ATOM 598 C CA . CYS A 1 79 ? 3.792 -1.885 -17.472 1.00 98.00 79 CYS A CA 1
ATOM 599 C C . CYS A 1 79 ? 4.681 -2.659 -18.462 1.00 98.00 79 CYS A C 1
ATOM 601 O O . CYS A 1 79 ? 5.029 -2.108 -19.514 1.00 98.00 79 CYS A O 1
ATOM 603 N N . PRO A 1 80 ? 5.049 -3.924 -18.191 1.00 97.38 80 PRO A N 1
ATOM 604 C CA . PRO A 1 80 ? 5.983 -4.658 -19.027 1.00 97.38 80 PRO A CA 1
ATOM 605 C C . PRO A 1 80 ? 5.497 -4.911 -20.453 1.00 97.38 80 PRO A C 1
ATOM 607 O O . PRO A 1 80 ? 4.324 -5.173 -20.707 1.00 97.38 80 PRO A O 1
ATOM 610 N N . SER A 1 81 ? 6.435 -4.922 -21.402 1.00 96.62 81 SER A N 1
ATOM 611 C CA . SER A 1 81 ? 6.160 -5.244 -22.811 1.00 96.62 81 SER A CA 1
ATOM 612 C C . SER A 1 81 ? 5.653 -6.676 -23.030 1.00 96.62 81 SER A C 1
ATOM 614 O O . SER A 1 81 ? 4.988 -6.942 -24.030 1.00 96.62 81 SER A O 1
ATOM 616 N N . SER A 1 82 ? 5.931 -7.594 -22.098 1.00 95.25 82 SER A N 1
ATOM 617 C CA . SER A 1 82 ? 5.420 -8.970 -22.112 1.00 95.25 82 SER A CA 1
ATOM 618 C C . SER A 1 82 ? 3.908 -9.058 -21.878 1.00 95.25 82 SER A C 1
ATOM 620 O O . SER A 1 82 ? 3.294 -10.069 -22.219 1.00 95.25 82 SER A O 1
ATOM 622 N N . VAL A 1 83 ? 3.290 -8.007 -21.335 1.00 96.00 83 VAL A N 1
ATOM 623 C CA . VAL A 1 83 ? 1.868 -7.966 -20.985 1.00 96.00 83 VAL A CA 1
ATOM 624 C C . VAL A 1 83 ? 1.096 -7.346 -22.148 1.00 96.00 83 VAL A C 1
ATOM 626 O O . VAL A 1 83 ? 0.699 -6.186 -22.121 1.00 96.00 83 VAL A O 1
ATOM 629 N N . SER A 1 84 ? 0.912 -8.118 -23.221 1.00 94.94 84 SER A N 1
ATOM 630 C CA . SER A 1 84 ? 0.339 -7.617 -24.487 1.00 94.94 84 SER A CA 1
ATOM 631 C C . SER A 1 84 ? -1.056 -6.984 -24.362 1.00 94.94 84 SER A C 1
ATOM 633 O O . SER A 1 84 ? -1.377 -6.074 -25.125 1.00 94.94 84 SER A O 1
ATOM 635 N N . ALA A 1 85 ? -1.861 -7.419 -23.388 1.00 96.12 85 ALA A N 1
ATOM 636 C CA . ALA A 1 85 ? -3.178 -6.851 -23.095 1.00 96.12 85 ALA A CA 1
ATOM 637 C C . ALA A 1 85 ? -3.116 -5.495 -22.362 1.00 96.12 85 ALA A C 1
ATOM 639 O O . ALA A 1 85 ? -4.139 -4.827 -22.232 1.00 96.12 85 ALA A O 1
ATOM 640 N N . GLY A 1 86 ? -1.931 -5.076 -21.911 1.00 96.62 86 GLY A N 1
ATOM 641 C CA . GLY A 1 86 ? -1.750 -3.937 -21.023 1.00 96.62 86 GLY A CA 1
ATOM 642 C C . GLY A 1 86 ? -1.899 -4.303 -19.548 1.00 96.62 86 GLY A C 1
ATOM 643 O O . GLY A 1 86 ? -2.217 -5.436 -19.192 1.00 96.62 86 GLY A O 1
ATOM 644 N N . CYS A 1 87 ? -1.654 -3.327 -18.684 1.00 97.44 87 CYS A N 1
ATOM 645 C CA . CYS A 1 87 ? -1.675 -3.501 -17.241 1.00 97.44 87 CYS A CA 1
ATOM 646 C C . CYS A 1 87 ? -2.866 -2.759 -16.646 1.00 97.44 87 CYS A C 1
ATOM 648 O O . CYS A 1 87 ? -3.078 -1.572 -16.904 1.00 97.44 87 CYS A O 1
ATOM 650 N N . THR A 1 88 ? -3.662 -3.470 -15.855 1.00 96.44 88 THR A N 1
ATOM 651 C CA . THR A 1 88 ? -4.839 -2.902 -15.198 1.00 96.44 88 THR A CA 1
ATOM 652 C C . THR A 1 88 ? -4.419 -2.090 -13.981 1.00 96.44 88 THR A C 1
ATOM 654 O O . THR A 1 88 ? -3.611 -2.550 -13.181 1.00 96.44 88 THR A O 1
ATOM 657 N N . VAL A 1 89 ? -4.984 -0.897 -13.834 1.00 94.69 89 VAL A N 1
ATOM 658 C CA . VAL A 1 89 ? -4.990 -0.082 -12.619 1.00 94.69 89 VAL A CA 1
ATOM 659 C C . VAL A 1 89 ? -6.377 -0.216 -12.011 1.00 94.69 89 VAL A C 1
ATOM 661 O O . VAL A 1 89 ? -7.376 0.067 -12.680 1.00 94.69 89 VAL A O 1
ATOM 664 N N . ALA A 1 90 ? -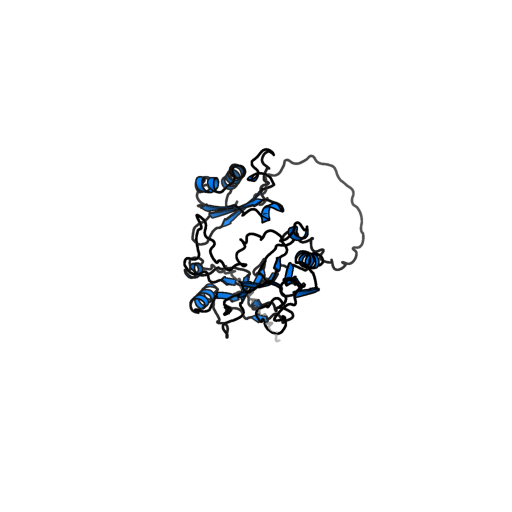6.458 -0.700 -10.772 1.00 92.06 90 ALA A N 1
ATOM 665 C CA . ALA A 1 90 ? -7.738 -0.826 -10.094 1.00 92.06 90 ALA A CA 1
ATOM 666 C C . ALA A 1 90 ? -8.349 0.562 -9.860 1.00 92.06 90 ALA A C 1
ATOM 668 O O . ALA A 1 90 ? -7.649 1.520 -9.532 1.00 92.06 90 ALA A O 1
ATOM 669 N N . GLY A 1 91 ? -9.661 0.666 -10.060 1.00 86.00 91 GLY A N 1
ATOM 670 C CA . GLY A 1 91 ? -10.392 1.866 -9.694 1.00 86.00 91 GLY A CA 1
ATOM 671 C C . GLY A 1 91 ? -10.647 1.874 -8.192 1.00 86.00 91 GLY A C 1
ATOM 672 O O . GLY A 1 91 ? -10.976 0.846 -7.607 1.00 86.00 91 GLY A O 1
ATOM 673 N N . THR A 1 92 ? -10.484 3.026 -7.555 1.00 75.56 92 THR A N 1
ATOM 674 C CA . THR A 1 92 ? -10.844 3.228 -6.151 1.00 75.56 92 THR A CA 1
ATOM 675 C C . THR A 1 92 ? -12.301 3.667 -6.030 1.00 75.56 92 THR A C 1
ATOM 677 O O . THR A 1 92 ? -12.788 4.453 -6.850 1.00 75.56 92 THR A O 1
ATOM 680 N N . ASN A 1 93 ? -13.003 3.174 -5.005 1.00 66.31 93 ASN A N 1
ATOM 681 C CA . ASN A 1 93 ? -14.317 3.662 -4.575 1.00 66.31 93 ASN A CA 1
ATOM 682 C C . ASN A 1 93 ? -15.345 3.805 -5.720 1.00 66.31 93 ASN A C 1
ATOM 684 O O . ASN A 1 93 ? -15.883 4.884 -6.001 1.00 66.31 93 ASN A O 1
ATOM 688 N N . GLY A 1 94 ? -15.560 2.705 -6.444 1.00 68.06 94 GLY A N 1
ATOM 689 C CA . GLY A 1 94 ? -16.541 2.625 -7.530 1.00 68.06 94 GLY A CA 1
ATOM 690 C C . GLY A 1 94 ? -16.111 3.274 -8.848 1.00 68.06 94 GLY A C 1
ATOM 691 O O . GLY A 1 94 ? -16.893 3.282 -9.800 1.00 68.06 94 GLY A O 1
ATOM 692 N N . THR A 1 95 ? -14.886 3.802 -8.948 1.00 81.00 95 THR A N 1
ATOM 693 C CA . THR A 1 95 ? -14.322 4.134 -10.261 1.00 81.00 95 THR A CA 1
ATOM 694 C C . THR A 1 95 ? -14.018 2.853 -11.035 1.00 81.00 95 THR A C 1
ATOM 696 O O . THR A 1 95 ? -13.681 1.814 -10.470 1.00 81.00 95 THR A O 1
ATOM 699 N N . THR A 1 96 ? -14.188 2.896 -12.354 1.00 87.50 96 THR A N 1
ATOM 700 C CA . THR A 1 96 ? -13.910 1.736 -13.201 1.00 87.50 96 THR A CA 1
ATOM 701 C C . THR A 1 96 ? -12.405 1.531 -13.312 1.00 87.50 96 THR A C 1
ATOM 703 O O . THR A 1 96 ? -11.667 2.484 -13.564 1.00 87.50 96 THR A O 1
ATOM 706 N N . ALA A 1 97 ? -11.958 0.283 -13.163 1.00 92.62 97 ALA A N 1
ATOM 707 C CA . ALA A 1 97 ? -10.581 -0.091 -13.453 1.00 92.62 97 ALA A CA 1
ATOM 708 C C . ALA A 1 97 ? -10.204 0.296 -14.894 1.00 92.62 97 ALA A C 1
ATOM 710 O O . ALA A 1 97 ? -11.023 0.200 -15.812 1.00 92.62 97 ALA A O 1
ATOM 711 N N . GLN A 1 98 ? -8.962 0.725 -15.095 1.00 94.62 98 GLN A N 1
ATOM 712 C CA . GLN A 1 98 ? -8.456 1.134 -16.404 1.00 94.62 98 GLN A CA 1
ATOM 713 C C . GLN A 1 98 ? -7.304 0.235 -16.824 1.00 94.62 98 GLN A C 1
ATOM 715 O O . GLN A 1 98 ? -6.423 -0.051 -16.022 1.00 94.62 98 GLN A O 1
ATOM 720 N N . THR A 1 99 ? -7.270 -0.178 -18.087 1.00 96.50 99 THR A N 1
ATOM 721 C CA . THR A 1 99 ? -6.136 -0.928 -18.639 1.00 96.50 99 THR A CA 1
ATOM 722 C C . THR A 1 99 ? -5.245 0.014 -19.431 1.00 96.50 99 THR A C 1
ATOM 724 O O . THR A 1 99 ? -5.670 0.606 -20.425 1.00 96.50 99 THR A O 1
ATOM 727 N N . LEU A 1 100 ? -4.002 0.160 -18.980 1.00 96.06 100 LEU A N 1
ATOM 728 C CA . LEU A 1 100 ? -2.993 0.979 -19.637 1.00 96.06 100 LEU A CA 1
ATOM 729 C C . LEU A 1 100 ? -2.178 0.126 -20.613 1.00 96.06 100 LEU A C 1
ATOM 731 O O . LEU A 1 100 ? -1.876 -1.024 -20.297 1.00 96.06 100 LEU A O 1
ATOM 735 N N . PRO A 1 101 ? -1.794 0.651 -21.791 1.00 97.38 101 PRO A N 1
ATOM 736 C CA . PRO A 1 101 ? -1.021 -0.115 -22.761 1.00 97.38 101 PRO A CA 1
ATOM 737 C C . PRO A 1 101 ? 0.294 -0.651 -22.182 1.00 97.38 101 PRO A C 1
ATOM 739 O O . PRO A 1 101 ? 0.904 -0.017 -21.316 1.00 97.38 101 PRO A O 1
ATOM 742 N N . ALA A 1 102 ? 0.781 -1.764 -22.734 1.00 97.12 102 ALA A N 1
ATOM 743 C CA . ALA A 1 102 ? 2.149 -2.224 -22.504 1.00 97.12 102 ALA A CA 1
ATOM 744 C C . ALA A 1 102 ? 3.158 -1.087 -22.741 1.00 97.12 102 ALA A C 1
ATOM 746 O O . ALA A 1 102 ? 2.898 -0.198 -23.556 1.00 97.12 102 ALA A O 1
ATOM 747 N N . THR A 1 103 ? 4.291 -1.135 -22.037 1.00 97.12 103 THR A N 1
ATOM 748 C CA . THR A 1 103 ? 5.372 -0.128 -22.024 1.00 97.12 103 THR A CA 1
ATOM 749 C C . THR A 1 103 ? 5.023 1.228 -21.412 1.00 97.12 103 THR A C 1
ATOM 751 O O . THR A 1 103 ? 5.862 2.131 -21.414 1.00 97.12 103 THR A O 1
ATOM 754 N N . THR A 1 104 ? 3.821 1.392 -20.850 1.00 98.00 104 THR A N 1
ATOM 755 C CA . THR A 1 104 ? 3.456 2.608 -20.108 1.00 98.00 104 THR A CA 1
ATOM 756 C C . THR A 1 104 ? 4.321 2.753 -18.858 1.00 98.00 104 THR A C 1
ATOM 758 O O . THR A 1 104 ? 4.409 1.825 -18.057 1.00 98.00 104 THR A O 1
ATOM 761 N N . CYS A 1 105 ? 4.923 3.927 -18.680 1.00 98.12 105 CYS A N 1
ATOM 762 C CA . CYS A 1 105 ? 5.669 4.325 -17.493 1.00 98.12 105 CYS A CA 1
ATOM 763 C C . CYS A 1 105 ? 4.935 5.480 -16.802 1.00 98.12 105 CYS A C 1
ATOM 765 O O . CYS A 1 105 ? 4.809 6.570 -17.356 1.00 98.12 105 CYS A O 1
ATOM 767 N N . ILE A 1 106 ? 4.429 5.242 -15.598 1.00 97.69 106 ILE A N 1
ATOM 768 C CA . ILE A 1 106 ? 3.778 6.246 -14.760 1.00 97.69 106 ILE A CA 1
ATOM 769 C C . ILE A 1 106 ? 4.826 6.834 -13.829 1.00 97.69 106 ILE A C 1
ATOM 771 O O . ILE A 1 106 ? 5.466 6.102 -13.083 1.00 97.69 106 ILE A O 1
ATOM 775 N N . LEU A 1 107 ? 4.957 8.157 -13.860 1.00 97.44 107 LEU A N 1
ATOM 776 C CA . LEU A 1 107 ? 5.764 8.935 -12.926 1.00 97.44 107 LEU A CA 1
ATOM 777 C C . LEU A 1 107 ? 4.807 9.737 -12.051 1.00 97.44 107 LEU A C 1
ATOM 779 O O . LEU A 1 107 ? 3.976 10.476 -12.590 1.00 97.44 107 LEU A O 1
ATOM 783 N N . SER A 1 108 ? 4.889 9.584 -10.732 1.00 96.31 108 SER A N 1
ATOM 784 C CA . SER A 1 108 ? 3.949 10.225 -9.810 1.00 96.31 108 SER A CA 1
ATOM 785 C C . SER A 1 108 ? 4.619 10.773 -8.554 1.00 96.31 108 SER A C 1
ATOM 787 O O . SER A 1 108 ? 5.722 10.368 -8.176 1.00 96.31 108 SER A O 1
ATOM 789 N N . TRP A 1 109 ? 3.962 11.752 -7.939 1.00 94.56 109 TRP A N 1
ATOM 790 C CA . TRP A 1 109 ? 4.448 12.466 -6.766 1.00 94.56 109 TRP A CA 1
ATOM 791 C C . TRP A 1 109 ? 3.303 13.035 -5.933 1.00 94.56 109 TRP A C 1
ATOM 793 O O . TRP A 1 109 ? 2.157 13.106 -6.380 1.00 94.56 109 TRP A O 1
ATOM 803 N N . ASP A 1 110 ? 3.641 13.484 -4.730 1.00 89.88 110 ASP A N 1
ATOM 804 C CA . ASP A 1 110 ? 2.750 14.255 -3.874 1.00 89.88 110 ASP A CA 1
ATOM 805 C C . ASP A 1 110 ? 3.335 15.656 -3.681 1.00 89.88 110 ASP A C 1
ATOM 807 O O . ASP A 1 110 ? 4.549 15.837 -3.586 1.00 89.88 110 ASP A O 1
ATOM 811 N N . THR A 1 111 ? 2.474 16.666 -3.658 1.00 88.19 111 THR A N 1
ATOM 812 C CA . THR A 1 111 ? 2.854 18.057 -3.357 1.00 88.19 111 THR A CA 1
ATOM 813 C C . THR A 1 111 ? 2.502 18.461 -1.930 1.00 88.19 111 THR A C 1
ATOM 815 O O . THR A 1 111 ? 2.804 19.579 -1.505 1.00 88.19 111 THR A O 1
ATOM 818 N N . SER A 1 112 ? 1.812 17.586 -1.206 1.00 86.12 112 SER A N 1
ATOM 819 C CA . SER A 1 112 ? 1.398 17.801 0.171 1.00 86.12 112 SER A CA 1
ATOM 820 C C . SER A 1 112 ? 2.627 17.787 1.079 1.00 86.12 112 SER A C 1
ATOM 822 O O . SER A 1 112 ? 3.491 16.923 0.976 1.00 86.12 112 SER A O 1
ATOM 824 N N . LYS A 1 113 ? 2.733 18.784 1.962 1.00 80.00 113 LYS A N 1
ATOM 825 C CA . LYS A 1 113 ? 3.880 18.921 2.877 1.00 80.00 113 LYS A CA 1
ATOM 826 C C . LYS A 1 113 ? 3.736 18.062 4.130 1.00 80.00 113 LYS A C 1
ATOM 828 O O . LYS A 1 113 ? 4.727 17.563 4.648 1.00 80.00 113 LYS A O 1
ATOM 833 N N . ASP A 1 114 ? 2.497 17.907 4.595 1.00 83.00 114 ASP A N 1
ATOM 834 C CA . ASP A 1 114 ? 2.171 17.302 5.894 1.00 83.00 114 ASP A CA 1
ATOM 835 C C . ASP A 1 114 ? 1.546 15.910 5.772 1.00 83.00 114 ASP A C 1
ATOM 837 O O . ASP A 1 114 ? 1.199 15.283 6.778 1.00 83.00 114 ASP A O 1
ATOM 841 N N . SER A 1 115 ? 1.374 15.435 4.542 1.00 85.69 115 SER A N 1
ATOM 842 C CA . SER A 1 115 ? 0.874 14.106 4.236 1.00 85.69 115 SER A CA 1
ATOM 843 C C . SER A 1 115 ? 1.485 13.593 2.947 1.00 85.69 115 SER A C 1
ATOM 845 O O . SER A 1 115 ? 1.836 14.381 2.079 1.00 85.69 115 SER A O 1
ATOM 847 N N . LEU A 1 116 ? 1.549 12.280 2.809 1.00 88.75 116 LEU A N 1
ATOM 848 C CA . LEU A 1 116 ? 1.887 11.607 1.572 1.00 88.75 116 LEU A CA 1
ATOM 849 C C . LEU A 1 116 ? 0.816 10.548 1.329 1.00 88.75 116 LEU A C 1
ATOM 851 O O . LEU A 1 116 ? 0.574 9.689 2.180 1.00 88.75 116 LEU A O 1
ATOM 855 N N . ALA A 1 117 ? 0.142 10.665 0.192 1.00 91.50 117 ALA A N 1
ATOM 856 C CA . ALA A 1 117 ? -0.855 9.720 -0.273 1.00 91.50 117 ALA A CA 1
ATOM 857 C C . ALA A 1 117 ? -0.284 8.872 -1.411 1.00 91.50 117 ALA A C 1
ATOM 859 O O . ALA A 1 117 ? 0.201 9.394 -2.420 1.00 91.50 117 ALA A O 1
ATOM 860 N N . VAL A 1 118 ? -0.377 7.556 -1.258 1.00 92.31 118 VAL A N 1
ATOM 861 C CA . VAL A 1 118 ? 0.092 6.579 -2.239 1.00 92.31 118 VAL A CA 1
ATOM 862 C C . VAL A 1 118 ? -0.990 5.536 -2.420 1.00 92.31 118 VAL A C 1
ATOM 864 O O . VAL A 1 118 ? -1.376 4.856 -1.473 1.00 92.31 118 VAL A O 1
ATOM 867 N N . PHE A 1 119 ? -1.484 5.410 -3.640 1.00 93.88 119 PHE A N 1
ATOM 868 C CA . PHE A 1 119 ? -2.224 4.238 -4.056 1.00 93.88 119 PHE A CA 1
ATOM 869 C C . PHE A 1 119 ? -1.232 3.147 -4.453 1.00 93.88 119 PHE A C 1
ATOM 871 O O . PHE A 1 119 ? -0.375 3.361 -5.316 1.00 93.88 119 PHE A O 1
ATOM 878 N N . ALA A 1 120 ? -1.350 1.996 -3.807 1.00 93.50 120 ALA A N 1
ATOM 879 C CA . ALA A 1 120 ? -0.528 0.829 -4.045 1.00 93.50 120 ALA A CA 1
ATOM 880 C C . ALA A 1 120 ? -1.397 -0.361 -4.461 1.00 93.50 120 ALA A C 1
ATOM 882 O O . ALA A 1 120 ? -2.501 -0.537 -3.947 1.00 93.50 120 ALA A O 1
ATOM 883 N N . MET A 1 121 ? -0.897 -1.192 -5.372 1.00 94.06 121 MET A N 1
ATOM 884 C CA . MET A 1 121 ? -1.439 -2.533 -5.591 1.00 94.06 121 MET A CA 1
ATOM 885 C C . MET A 1 121 ? -0.324 -3.551 -5.459 1.00 94.06 121 MET A C 1
ATOM 887 O O . MET A 1 121 ? 0.727 -3.375 -6.071 1.00 94.06 121 MET A O 1
ATOM 891 N N . TYR A 1 122 ? -0.591 -4.619 -4.724 1.00 91.56 122 TYR A N 1
ATOM 892 C CA . TYR A 1 122 ? 0.307 -5.750 -4.542 1.00 91.56 122 TYR A CA 1
ATOM 893 C C . TYR A 1 122 ? -0.372 -7.016 -5.041 1.00 91.56 122 TYR A C 1
ATOM 895 O O . TYR A 1 122 ? -1.580 -7.175 -4.855 1.00 91.56 122 TYR A O 1
ATOM 903 N N . GLY A 1 123 ? 0.390 -7.900 -5.672 1.00 85.69 123 GLY A N 1
ATOM 904 C CA . GLY A 1 123 ? -0.065 -9.231 -6.049 1.00 85.69 123 GLY A CA 1
ATOM 905 C C . GLY A 1 123 ? 0.930 -10.304 -5.633 1.00 85.69 123 GLY A C 1
ATOM 906 O O . GLY A 1 123 ? 2.123 -10.037 -5.504 1.00 85.69 123 GLY A O 1
ATOM 907 N N . GLU A 1 124 ? 0.447 -11.531 -5.452 1.00 83.12 124 GLU A N 1
ATOM 908 C CA . GLU A 1 124 ? 1.329 -12.691 -5.235 1.00 83.12 124 GLU A CA 1
ATOM 909 C C . GLU A 1 124 ? 2.075 -13.096 -6.517 1.00 83.12 124 GLU A C 1
ATOM 911 O O . GLU A 1 124 ? 3.121 -13.744 -6.467 1.00 83.12 124 GLU A O 1
ATOM 916 N N . ASP A 1 125 ? 1.548 -12.697 -7.678 1.00 84.38 125 ASP A N 1
ATOM 917 C CA . ASP A 1 125 ? 2.106 -13.005 -8.984 1.00 84.38 125 ASP A CA 1
ATOM 918 C C . ASP A 1 125 ? 2.089 -11.803 -9.946 1.00 84.38 125 ASP A C 1
ATOM 920 O O . ASP A 1 125 ? 1.354 -10.824 -9.799 1.00 84.38 125 ASP A O 1
ATOM 924 N N . ASN A 1 126 ? 2.904 -11.905 -10.999 1.00 85.19 126 ASN A N 1
ATOM 925 C CA . ASN A 1 126 ? 2.959 -10.916 -12.081 1.00 85.19 126 ASN A CA 1
ATOM 926 C C . ASN A 1 126 ? 1.781 -11.045 -13.068 1.00 85.19 126 ASN A C 1
ATOM 928 O O . ASN A 1 126 ? 1.840 -10.480 -14.160 1.00 85.19 126 ASN A O 1
ATOM 932 N N . VAL A 1 127 ? 0.759 -11.843 -12.745 1.00 87.69 127 VAL A N 1
ATOM 933 C CA . VAL A 1 127 ? -0.434 -12.025 -13.584 1.00 87.69 127 VAL A CA 1
ATOM 934 C C . VAL A 1 127 ? -1.544 -11.112 -13.076 1.00 87.69 127 VAL A C 1
ATOM 936 O O . VAL A 1 127 ? -2.134 -10.361 -13.850 1.00 87.69 127 VAL A O 1
ATOM 939 N N . THR A 1 128 ? -1.775 -11.144 -11.769 1.00 89.56 128 THR A N 1
ATOM 940 C CA . THR A 1 128 ? -2.809 -10.393 -11.059 1.00 89.56 128 THR A CA 1
ATOM 941 C C . THR A 1 128 ? -2.443 -8.917 -10.968 1.00 89.56 128 THR A C 1
ATOM 943 O O . THR A 1 128 ? -3.270 -8.047 -11.252 1.00 89.56 128 THR A O 1
ATOM 946 N N . VAL A 1 129 ? -1.178 -8.625 -10.649 1.00 92.62 129 VAL A N 1
ATOM 947 C CA . VAL A 1 129 ? -0.611 -7.274 -10.697 1.00 92.62 129 VAL A CA 1
ATOM 948 C C . VAL A 1 129 ? 0.573 -7.301 -11.658 1.00 92.62 129 VAL A C 1
ATOM 950 O O . VAL A 1 129 ? 1.706 -7.517 -11.248 1.00 92.62 129 VAL A O 1
ATOM 953 N N . PRO A 1 130 ? 0.357 -7.098 -12.966 1.00 95.56 130 PRO A N 1
ATOM 954 C CA . PRO A 1 130 ? 1.416 -7.205 -13.964 1.00 95.56 130 PRO A CA 1
ATOM 955 C C . PRO A 1 130 ? 2.266 -5.925 -14.035 1.00 95.56 130 PRO A C 1
ATOM 957 O O . PRO A 1 130 ? 2.586 -5.447 -15.117 1.00 95.56 130 PRO A O 1
ATOM 960 N N . TRP A 1 131 ? 2.607 -5.338 -12.889 1.00 96.50 131 TRP A N 1
ATOM 961 C CA . TRP A 1 131 ? 3.354 -4.088 -12.784 1.00 96.50 131 TRP A CA 1
ATOM 962 C C . TRP A 1 131 ? 4.719 -4.310 -12.138 1.00 96.50 131 TRP A C 1
ATOM 964 O O . TRP A 1 131 ? 4.918 -5.217 -11.327 1.00 96.50 131 TRP A O 1
ATOM 974 N N . MET A 1 132 ? 5.665 -3.456 -12.515 1.00 95.69 132 MET A N 1
ATOM 975 C CA . MET A 1 132 ? 6.913 -3.267 -11.784 1.00 95.69 132 MET A CA 1
ATOM 976 C C . MET A 1 132 ? 6.947 -1.836 -11.287 1.00 95.69 132 MET A C 1
ATOM 978 O O . MET A 1 132 ? 6.683 -0.929 -12.074 1.00 95.69 132 MET A O 1
ATOM 982 N N . ALA A 1 133 ? 7.287 -1.619 -10.029 1.00 96.31 133 ALA A N 1
ATOM 983 C CA . ALA A 1 133 ? 7.258 -0.286 -9.452 1.00 96.31 133 ALA A CA 1
ATOM 984 C C . ALA A 1 133 ? 8.422 -0.063 -8.496 1.00 96.31 133 ALA A C 1
ATOM 986 O O . ALA A 1 133 ? 9.132 -0.996 -8.118 1.00 96.31 133 ALA A O 1
ATOM 987 N N . GLY A 1 134 ? 8.605 1.192 -8.113 1.00 93.50 134 GLY A N 1
ATOM 988 C CA . GLY A 1 134 ? 9.602 1.565 -7.132 1.00 93.50 134 GLY A CA 1
ATOM 989 C C . GLY A 1 134 ? 9.357 2.937 -6.537 1.00 93.50 134 GLY A C 1
ATOM 990 O O . GLY A 1 134 ? 8.649 3.780 -7.099 1.00 93.50 134 GLY A O 1
ATOM 991 N N . MET A 1 135 ? 9.967 3.141 -5.379 1.00 92.12 135 MET A N 1
ATOM 992 C CA . MET A 1 135 ? 9.936 4.382 -4.614 1.00 92.12 135 MET A CA 1
ATOM 993 C C . MET A 1 135 ? 11.321 5.008 -4.616 1.00 92.12 135 MET A C 1
ATOM 995 O O . MET A 1 135 ? 12.316 4.287 -4.543 1.00 92.12 135 MET A O 1
ATOM 999 N N . TYR A 1 136 ? 11.388 6.333 -4.706 1.00 88.12 136 TYR A N 1
ATOM 1000 C CA . TYR A 1 136 ? 12.647 7.059 -4.607 1.00 88.12 136 TYR A CA 1
ATOM 1001 C C . TYR A 1 136 ? 13.242 6.914 -3.205 1.00 88.12 136 TYR A C 1
ATOM 1003 O O . TYR A 1 136 ? 12.614 7.269 -2.205 1.00 88.12 136 TYR A O 1
ATOM 1011 N N . GLU A 1 137 ? 14.480 6.438 -3.151 1.00 82.56 137 GLU A N 1
ATOM 1012 C CA . GLU A 1 137 ? 15.326 6.405 -1.967 1.00 82.56 137 GLU A CA 1
ATOM 1013 C C . GLU A 1 137 ? 16.467 7.411 -2.169 1.00 82.56 137 GLU A C 1
ATOM 1015 O O . GLU A 1 137 ? 17.341 7.198 -3.014 1.00 82.56 137 GLU A O 1
ATOM 1020 N N . PRO A 1 138 ? 16.481 8.540 -1.439 1.00 72.38 138 PRO A N 1
ATOM 1021 C CA . PRO A 1 138 ? 17.548 9.514 -1.581 1.00 72.38 138 PRO A CA 1
ATOM 1022 C C . PRO A 1 138 ? 18.929 8.878 -1.326 1.00 72.38 138 PRO A C 1
ATOM 1024 O O . PRO A 1 138 ? 19.104 8.139 -0.354 1.00 72.38 138 PRO A O 1
ATOM 1027 N N . PRO A 1 139 ? 19.958 9.197 -2.129 1.00 73.19 139 PRO A N 1
ATOM 1028 C CA . PRO A 1 139 ? 21.314 8.738 -1.854 1.00 73.19 139 PRO A CA 1
ATOM 1029 C C . PRO A 1 139 ? 21.734 9.110 -0.425 1.00 73.19 139 PRO A C 1
ATOM 1031 O O . PRO A 1 139 ? 21.657 10.274 -0.031 1.00 73.19 139 PRO A O 1
ATOM 1034 N N . GLY A 1 140 ? 22.181 8.124 0.355 1.00 64.44 140 GLY A N 1
ATOM 1035 C CA . GLY A 1 140 ? 22.587 8.324 1.752 1.00 64.44 140 GLY A CA 1
ATOM 1036 C C . GLY A 1 140 ? 21.484 8.118 2.795 1.00 64.44 140 GLY A C 1
ATOM 1037 O O . GLY A 1 140 ? 21.786 8.182 3.985 1.00 64.44 140 GLY A O 1
ATOM 1038 N N . THR A 1 141 ? 20.241 7.805 2.401 1.00 56.41 141 THR A N 1
ATOM 1039 C CA . THR A 1 141 ? 19.226 7.288 3.346 1.00 56.41 141 THR A CA 1
ATOM 1040 C C . THR A 1 141 ? 19.310 5.776 3.549 1.00 56.41 141 THR A C 1
ATOM 1042 O O . THR A 1 141 ? 18.660 5.242 4.448 1.00 56.41 141 THR A O 1
ATOM 1045 N N . SER A 1 142 ? 20.137 5.079 2.763 1.00 46.88 142 SER A N 1
ATOM 1046 C CA . SER A 1 142 ? 20.507 3.674 2.960 1.00 46.88 142 SER A CA 1
ATOM 1047 C C . SER A 1 142 ? 21.476 3.554 4.144 1.00 46.88 142 SER A C 1
ATOM 1049 O O . SER A 1 142 ? 22.662 3.277 3.985 1.00 46.88 142 SER A O 1
ATOM 1051 N N . VAL A 1 143 ? 20.993 3.840 5.352 1.00 39.91 143 VAL A N 1
ATOM 1052 C CA . VAL A 1 143 ? 21.785 3.661 6.569 1.00 39.91 143 VAL A CA 1
ATOM 1053 C C . VAL A 1 143 ? 21.768 2.172 6.911 1.00 39.91 143 VAL A C 1
ATOM 1055 O O . VAL A 1 143 ? 20.751 1.639 7.357 1.00 39.91 143 VAL A O 1
ATOM 1058 N N . THR A 1 144 ? 22.885 1.482 6.689 1.00 38.34 144 THR A N 1
ATOM 1059 C CA . THR A 1 144 ? 23.193 0.237 7.401 1.00 38.34 144 THR A CA 1
ATOM 1060 C C . THR A 1 144 ? 23.324 0.604 8.880 1.00 38.34 144 THR A C 1
ATOM 1062 O O . THR A 1 144 ? 24.317 1.212 9.268 1.00 38.34 144 THR A O 1
ATOM 1065 N N . SER A 1 145 ? 22.293 0.364 9.692 1.00 36.91 145 SER A N 1
ATOM 1066 C CA . SER A 1 145 ? 22.288 0.815 11.087 1.00 36.91 145 SER A CA 1
ATOM 1067 C C . SER A 1 145 ? 23.068 -0.146 11.996 1.00 36.91 145 SER A C 1
ATOM 1069 O O . SER A 1 145 ? 22.535 -1.185 12.385 1.00 36.91 145 SER A O 1
ATOM 1071 N N . GLU A 1 146 ? 24.288 0.228 12.377 1.00 36.06 146 GLU A N 1
ATOM 1072 C CA . GLU A 1 146 ? 24.782 0.029 13.747 1.00 36.06 146 GLU A CA 1
ATOM 1073 C C . GLU A 1 146 ? 24.373 1.286 14.538 1.00 36.06 146 GLU A C 1
ATOM 1075 O O . GLU A 1 146 ? 24.670 2.396 14.117 1.00 36.06 146 GLU A O 1
ATOM 1080 N N . GLU A 1 147 ? 23.644 1.100 15.638 1.00 34.75 147 GLU A N 1
ATOM 1081 C CA . GLU A 1 147 ? 23.271 2.101 16.657 1.00 34.75 147 GLU A CA 1
ATOM 1082 C C . GLU A 1 147 ? 22.399 3.325 16.268 1.00 34.75 147 GLU A C 1
ATOM 1084 O O . GLU A 1 147 ? 22.822 4.308 15.672 1.00 34.75 147 GLU A O 1
ATOM 1089 N N . GLU A 1 148 ? 21.145 3.243 16.732 1.00 43.19 148 GLU A N 1
ATOM 1090 C CA . GLU A 1 148 ? 20.274 4.319 17.239 1.00 43.19 148 GLU A CA 1
ATOM 1091 C C . GLU A 1 148 ? 20.199 5.662 16.479 1.00 43.19 148 GLU A C 1
ATOM 1093 O O . GLU A 1 148 ? 20.888 6.636 16.772 1.00 43.19 148 GLU A O 1
ATOM 1098 N N . GLY A 1 149 ? 19.199 5.775 15.597 1.00 28.12 149 GLY A N 1
ATOM 1099 C CA . GLY A 1 149 ? 18.723 7.060 15.077 1.00 28.12 149 GLY A CA 1
ATOM 1100 C C . GLY A 1 149 ? 17.705 6.873 13.958 1.00 28.12 149 GLY A C 1
ATOM 1101 O O . GLY A 1 149 ? 18.088 6.645 12.818 1.00 28.12 149 GLY A O 1
ATOM 1102 N N . ILE A 1 150 ? 16.409 6.927 14.286 1.00 33.91 150 ILE A N 1
ATOM 1103 C CA . ILE A 1 150 ? 15.288 6.606 13.383 1.00 33.91 150 ILE A CA 1
ATOM 1104 C C . ILE A 1 150 ? 15.348 7.477 12.111 1.00 33.91 150 ILE A C 1
ATOM 1106 O O . ILE A 1 150 ? 15.103 8.684 12.193 1.00 33.91 150 ILE A O 1
ATOM 1110 N N . PRO A 1 151 ? 15.628 6.895 10.930 1.00 32.91 151 PRO A N 1
ATOM 1111 C CA . PRO A 1 151 ? 15.541 7.617 9.671 1.00 32.91 151 PRO A CA 1
ATOM 1112 C C . PRO A 1 151 ? 14.070 7.795 9.282 1.00 32.91 151 PRO A C 1
ATOM 1114 O O . PRO A 1 151 ? 13.243 6.909 9.509 1.00 32.91 151 PRO A O 1
ATOM 1117 N N . VAL A 1 152 ? 13.739 8.908 8.624 1.00 33.53 152 VAL A N 1
ATOM 1118 C CA . VAL A 1 152 ? 12.451 9.085 7.934 1.00 33.53 152 VAL A CA 1
ATOM 1119 C C . VAL A 1 152 ? 12.459 8.207 6.673 1.00 33.53 152 VAL A C 1
ATOM 1121 O O . VAL A 1 152 ? 12.559 8.691 5.552 1.00 33.53 152 VAL A O 1
ATOM 1124 N N . LYS A 1 153 ? 12.398 6.884 6.860 1.00 39.19 153 LYS A N 1
ATOM 1125 C CA . LYS A 1 153 ? 11.805 5.973 5.876 1.00 39.19 153 LYS A CA 1
ATOM 1126 C C . LYS A 1 153 ? 10.332 6.339 5.805 1.00 39.19 153 LYS A C 1
ATOM 1128 O O . LYS A 1 153 ? 9.735 6.564 6.855 1.00 39.19 153 LYS A O 1
ATOM 1133 N N . ILE A 1 154 ? 9.774 6.440 4.601 1.00 41.78 154 ILE A N 1
ATOM 1134 C CA . ILE A 1 154 ? 8.365 6.771 4.361 1.00 41.78 154 ILE A CA 1
ATOM 1135 C C . ILE A 1 154 ? 7.480 5.973 5.350 1.00 41.78 154 ILE A C 1
ATOM 1137 O O . ILE A 1 154 ? 7.367 4.752 5.198 1.00 41.78 154 ILE A O 1
ATOM 1141 N N . PRO A 1 155 ? 6.917 6.605 6.404 1.00 36.28 155 PRO A N 1
ATOM 1142 C CA . PRO A 1 155 ? 6.282 5.870 7.493 1.00 36.28 155 PRO A CA 1
ATOM 1143 C C . PRO A 1 155 ? 5.012 5.172 6.997 1.00 36.28 155 PRO A C 1
ATOM 1145 O O . PRO A 1 155 ? 3.981 5.815 6.848 1.00 36.28 155 PRO A O 1
ATOM 1148 N N . GLY A 1 156 ? 5.083 3.863 6.746 1.00 38.59 156 GLY A N 1
ATOM 1149 C CA . GLY A 1 156 ? 3.932 3.055 6.326 1.00 38.59 156 GLY A CA 1
ATOM 1150 C C . GLY A 1 156 ? 4.166 2.106 5.147 1.00 38.59 156 GLY A C 1
ATOM 1151 O O . GLY A 1 156 ? 3.307 1.263 4.921 1.00 38.59 156 GLY A O 1
ATOM 1152 N N . LEU A 1 157 ? 5.291 2.193 4.419 1.00 43.31 157 LEU A N 1
ATOM 1153 C CA . LEU A 1 157 ? 5.552 1.298 3.270 1.00 43.31 157 LEU A CA 1
ATOM 1154 C C . LEU A 1 157 ? 6.687 0.288 3.485 1.00 43.31 157 LEU A C 1
ATOM 1156 O O . LEU A 1 157 ? 6.684 -0.775 2.872 1.00 43.31 157 LEU A O 1
ATOM 1160 N N . THR A 1 158 ? 7.629 0.535 4.398 1.00 40.88 158 THR A N 1
ATOM 1161 C CA . THR A 1 158 ? 8.569 -0.517 4.809 1.00 40.88 158 THR A CA 1
ATOM 1162 C C . THR A 1 158 ? 7.911 -1.448 5.824 1.00 40.88 158 THR A C 1
ATOM 1164 O O . THR A 1 158 ? 7.567 -1.002 6.917 1.00 40.88 158 THR A O 1
ATOM 1167 N N . ARG A 1 159 ? 7.813 -2.747 5.489 1.00 43.19 159 ARG A N 1
ATOM 1168 C CA . ARG A 1 159 ? 7.295 -3.860 6.325 1.00 43.19 159 ARG A CA 1
ATOM 1169 C C . ARG A 1 159 ? 7.822 -3.921 7.770 1.00 43.19 159 ARG A C 1
ATOM 1171 O O . ARG A 1 159 ? 7.226 -4.598 8.594 1.00 43.19 159 ARG A O 1
ATOM 1178 N N . ARG A 1 160 ? 8.903 -3.211 8.108 1.00 41.66 160 ARG A N 1
ATOM 1179 C CA . ARG A 1 160 ? 9.317 -2.959 9.497 1.00 41.66 160 ARG A CA 1
ATOM 1180 C C . ARG A 1 160 ? 8.627 -1.710 10.033 1.00 41.66 160 ARG A C 1
ATOM 1182 O O . ARG A 1 160 ? 9.231 -0.636 10.080 1.00 41.66 160 ARG A O 1
ATOM 1189 N N . ARG A 1 161 ? 7.381 -1.847 10.477 1.00 47.59 161 ARG A N 1
ATOM 1190 C CA . ARG A 1 161 ? 6.802 -0.890 11.421 1.00 47.59 161 ARG A CA 1
ATOM 1191 C C . ARG A 1 161 ? 6.683 -1.590 12.762 1.00 47.59 161 ARG A C 1
ATOM 1193 O O . ARG A 1 161 ? 6.127 -2.679 12.841 1.00 47.59 161 ARG A O 1
ATOM 1200 N N . LEU A 1 162 ? 7.255 -0.975 13.799 1.00 44.84 162 LEU A N 1
ATOM 1201 C CA . LEU A 1 162 ? 6.951 -1.330 15.179 1.00 44.84 162 LEU A CA 1
ATOM 1202 C C . LEU A 1 162 ? 5.437 -1.190 15.310 1.00 44.84 162 LEU A C 1
ATOM 1204 O O . LEU A 1 162 ? 4.942 -0.061 15.294 1.00 44.84 162 LEU A O 1
ATOM 1208 N N . LEU A 1 163 ? 4.724 -2.320 15.343 1.00 57.44 163 LEU A N 1
ATOM 1209 C CA . LEU A 1 163 ? 3.296 -2.344 15.624 1.00 57.44 163 LEU A CA 1
ATOM 1210 C C . LEU A 1 163 ? 3.094 -1.476 16.860 1.00 57.44 163 LEU A C 1
ATOM 1212 O O . LEU A 1 163 ? 3.676 -1.749 17.916 1.00 57.44 163 LEU A O 1
ATOM 1216 N N . ALA A 1 164 ? 2.354 -0.378 16.706 1.00 64.25 164 ALA A N 1
ATOM 1217 C CA . ALA A 1 164 ? 2.050 0.450 17.853 1.00 64.25 164 ALA A CA 1
ATOM 1218 C C . ALA A 1 164 ? 1.341 -0.444 18.869 1.00 64.25 164 ALA A C 1
ATOM 1220 O O . ALA A 1 164 ? 0.497 -1.263 18.494 1.00 64.25 164 ALA A O 1
ATOM 1221 N N . THR A 1 165 ? 1.696 -0.305 20.148 1.00 79.44 165 THR A N 1
ATOM 1222 C CA . THR A 1 165 ? 1.005 -1.030 21.210 1.00 79.44 165 THR A CA 1
ATOM 1223 C C . THR A 1 165 ? -0.488 -0.816 21.025 1.00 79.44 165 THR A C 1
ATOM 1225 O O . THR A 1 165 ? -0.944 0.330 20.953 1.00 79.44 165 THR A O 1
ATOM 1228 N N . ALA A 1 166 ? -1.222 -1.921 20.893 1.00 83.88 166 ALA A N 1
ATOM 1229 C CA . ALA A 1 166 ? -2.661 -1.879 20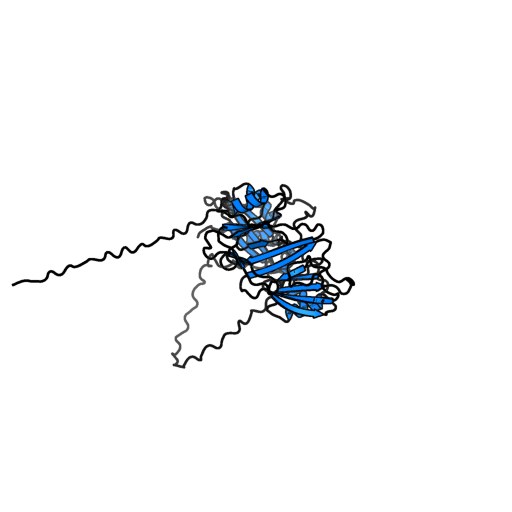.729 1.00 83.88 166 ALA A CA 1
ATOM 1230 C C . ALA A 1 166 ? -3.280 -0.973 21.811 1.00 83.88 166 ALA A C 1
ATOM 1232 O O . ALA A 1 166 ? -2.824 -0.985 22.960 1.00 83.88 166 ALA A O 1
ATOM 1233 N N . PRO A 1 167 ? -4.307 -0.177 21.474 1.00 85.62 167 PRO A N 1
ATOM 1234 C CA . PRO A 1 167 ? -4.904 0.779 22.404 1.00 85.62 167 PRO A CA 1
ATOM 1235 C C . PRO A 1 167 ? -5.581 0.086 23.597 1.00 85.62 167 PRO A C 1
ATOM 1237 O O . PRO A 1 167 ? -5.853 0.732 24.610 1.00 85.62 167 PRO A O 1
ATOM 1240 N N . SER A 1 168 ? -5.838 -1.221 23.492 1.00 90.44 168 SER A N 1
ATOM 1241 C CA . SER A 1 168 ? -6.412 -2.055 24.540 1.00 90.44 168 SER A CA 1
ATOM 1242 C C . SER A 1 168 ? -5.947 -3.513 24.423 1.00 90.44 168 SER A C 1
ATOM 1244 O O . SER A 1 168 ? -5.307 -3.917 23.455 1.00 90.44 168 SER A O 1
ATOM 1246 N N . SER A 1 169 ? -6.314 -4.334 25.409 1.00 85.69 169 SER A N 1
ATOM 1247 C CA . SER A 1 169 ? -6.137 -5.792 25.382 1.00 85.69 169 SER A CA 1
ATOM 1248 C C . SER A 1 169 ? -7.266 -6.532 24.646 1.00 85.69 169 SER A C 1
ATOM 1250 O O . SER A 1 169 ? -7.425 -7.744 24.825 1.00 85.69 169 SER A O 1
ATOM 1252 N N . ALA A 1 170 ? -8.080 -5.828 23.850 1.00 89.50 170 ALA A N 1
ATOM 1253 C CA . ALA A 1 170 ? -9.184 -6.434 23.116 1.00 89.50 170 ALA A CA 1
ATOM 1254 C C . ALA A 1 170 ? -8.694 -7.541 22.167 1.00 89.50 170 ALA A C 1
ATOM 1256 O O . ALA A 1 170 ? -7.646 -7.435 21.532 1.00 89.50 170 ALA A O 1
ATOM 1257 N N . ALA A 1 171 ? -9.486 -8.610 22.045 1.00 92.19 171 ALA A N 1
ATOM 1258 C CA . ALA A 1 171 ? -9.125 -9.781 21.244 1.00 92.19 171 ALA A CA 1
ATOM 1259 C C . ALA A 1 171 ? -8.933 -9.465 19.749 1.00 92.19 171 ALA A C 1
ATOM 1261 O O . ALA A 1 171 ? -8.176 -10.166 19.083 1.00 92.19 171 ALA A O 1
ATOM 1262 N N . VAL A 1 172 ? -9.570 -8.401 19.248 1.00 93.75 172 VAL A N 1
ATOM 1263 C CA . VAL A 1 172 ? -9.484 -7.956 17.849 1.00 93.75 172 VAL A CA 1
ATOM 1264 C C . VAL A 1 172 ? -8.048 -7.653 17.409 1.00 93.75 172 VAL A C 1
ATOM 1266 O O . VAL A 1 172 ? -7.684 -7.898 16.263 1.00 93.75 172 VAL A O 1
ATOM 1269 N N . TRP A 1 173 ? -7.185 -7.237 18.339 1.00 93.31 173 TRP A N 1
ATOM 1270 C CA . TRP A 1 173 ? -5.781 -6.920 18.067 1.00 93.31 173 TRP A CA 1
ATOM 1271 C C . TRP A 1 173 ? -4.893 -8.145 17.825 1.00 93.31 173 TRP A C 1
ATOM 1273 O O . TRP A 1 173 ? -3.723 -8.006 17.488 1.00 93.31 173 TRP A O 1
ATOM 1283 N N . LYS A 1 174 ? -5.440 -9.360 17.959 1.00 90.12 174 LYS A N 1
ATOM 1284 C CA . LYS A 1 174 ? -4.792 -10.576 17.447 1.00 90.12 174 LYS A CA 1
ATOM 1285 C C . LYS A 1 174 ? -4.976 -10.733 15.939 1.00 90.12 174 LYS A C 1
ATOM 1287 O O . LYS A 1 174 ? -4.179 -11.409 15.300 1.00 90.12 174 LYS A O 1
ATOM 1292 N N . GLU A 1 175 ? -6.034 -10.154 15.377 1.00 92.75 175 GLU A N 1
ATOM 1293 C CA . GLU A 1 175 ? -6.372 -10.267 13.956 1.00 92.75 175 GLU A CA 1
ATOM 1294 C C . GLU A 1 175 ? -5.984 -9.036 13.147 1.00 92.75 175 GLU A C 1
ATOM 1296 O O . GLU A 1 175 ? -5.861 -9.144 11.932 1.00 92.75 175 GLU A O 1
ATOM 1301 N N . PHE A 1 176 ? -5.785 -7.887 13.792 1.00 93.69 176 PHE A N 1
ATOM 1302 C CA . PHE A 1 176 ? -5.497 -6.630 13.115 1.00 93.69 176 PHE A CA 1
ATOM 1303 C C . PHE A 1 176 ? -4.289 -5.912 13.705 1.00 93.69 176 PHE A C 1
ATOM 1305 O O . PHE A 1 176 ? -4.073 -5.926 14.918 1.00 93.69 176 PHE A O 1
ATOM 1312 N N . SER A 1 177 ? -3.544 -5.221 12.842 1.00 93.25 177 SER A N 1
ATOM 1313 C CA . SER A 1 177 ? -2.575 -4.212 13.260 1.00 93.25 177 SER A CA 1
ATOM 1314 C C . SER A 1 177 ? -3.273 -2.946 13.763 1.00 93.25 177 SER A C 1
ATOM 1316 O O . SER A 1 177 ? -4.425 -2.675 13.420 1.00 93.25 177 SER A O 1
ATOM 1318 N N . TYR A 1 178 ? -2.561 -2.153 14.564 1.00 93.69 178 TYR A N 1
ATOM 1319 C CA . TYR A 1 178 ? -2.998 -0.827 14.993 1.00 93.69 178 TYR A CA 1
ATOM 1320 C C . TYR A 1 178 ? -2.009 0.237 14.518 1.00 93.69 178 TYR A C 1
ATOM 1322 O O . TYR A 1 178 ? -0.838 0.225 14.896 1.00 93.69 178 TYR A O 1
ATOM 1330 N N . GLU A 1 179 ? -2.499 1.171 13.708 1.00 92.19 179 GLU A N 1
ATOM 1331 C CA . GLU A 1 179 ? -1.689 2.168 13.016 1.00 92.19 179 GLU A CA 1
ATOM 1332 C C . GLU A 1 179 ? -2.261 3.582 13.233 1.00 92.19 179 GLU A C 1
ATOM 1334 O O . GLU A 1 179 ? -3.144 4.040 12.495 1.00 92.19 179 GLU A O 1
ATOM 1339 N N . PRO A 1 180 ? -1.792 4.312 14.263 1.00 93.50 180 PRO A N 1
ATOM 1340 C CA . PRO A 1 180 ? -2.215 5.687 14.493 1.00 93.50 180 PRO A CA 1
ATOM 1341 C C . PRO A 1 180 ? -1.588 6.646 13.470 1.00 93.50 180 PRO A C 1
ATOM 1343 O O . PRO A 1 180 ? -0.443 6.481 13.044 1.00 93.50 180 PRO A O 1
ATOM 1346 N N . ASN A 1 181 ? -2.321 7.710 13.137 1.00 92.56 181 ASN A N 1
ATOM 1347 C CA . ASN A 1 181 ? -1.936 8.736 12.158 1.00 92.56 181 ASN A CA 1
ATOM 1348 C C . ASN A 1 181 ? -1.678 8.167 10.752 1.00 92.56 181 ASN A C 1
ATOM 1350 O O . ASN A 1 181 ? -0.815 8.642 10.011 1.00 92.56 181 ASN A O 1
ATOM 1354 N N . LEU A 1 182 ? -2.436 7.129 10.405 1.00 92.69 182 LEU A N 1
ATOM 1355 C CA . LEU A 1 182 ? -2.401 6.453 9.119 1.00 92.69 182 LEU A CA 1
ATOM 1356 C C . LEU A 1 182 ? -3.833 6.193 8.661 1.00 92.69 182 LEU A C 1
ATOM 1358 O O . LEU A 1 182 ? -4.694 5.864 9.482 1.00 92.69 182 LEU A O 1
ATOM 1362 N N . ALA A 1 183 ? -4.073 6.318 7.362 1.00 94.88 183 ALA A N 1
ATOM 1363 C CA . ALA A 1 183 ? -5.313 5.910 6.730 1.00 94.88 183 ALA A CA 1
ATOM 1364 C C . ALA A 1 183 ? -5.059 4.813 5.695 1.00 94.88 183 ALA A C 1
ATOM 1366 O O . ALA A 1 183 ? -4.232 5.002 4.804 1.00 94.88 183 ALA A O 1
ATOM 1367 N N . TYR A 1 184 ? -5.818 3.721 5.797 1.00 94.25 184 TYR A N 1
ATOM 1368 C CA . TYR A 1 184 ? -5.953 2.701 4.761 1.00 94.25 184 TYR A CA 1
ATOM 1369 C C . TYR A 1 184 ? -7.352 2.772 4.155 1.00 94.25 184 TYR A C 1
ATOM 1371 O O . TYR A 1 184 ? -8.347 2.804 4.880 1.00 94.25 184 TYR A O 1
ATOM 1379 N N . LEU A 1 185 ? -7.424 2.778 2.829 1.00 93.50 185 LEU A N 1
ATOM 1380 C CA . LEU A 1 185 ? -8.667 2.655 2.076 1.00 93.50 185 LEU A CA 1
ATOM 1381 C C . LEU A 1 185 ? -8.446 1.726 0.892 1.00 93.50 185 LEU A C 1
ATOM 1383 O O . LEU A 1 185 ? -7.850 2.127 -0.107 1.00 93.50 185 LEU A O 1
ATOM 1387 N N . ALA A 1 186 ? -8.924 0.492 0.997 1.00 93.31 186 ALA A N 1
ATOM 1388 C CA . ALA A 1 186 ? -8.914 -0.420 -0.135 1.00 93.31 186 ALA A CA 1
ATOM 1389 C C . ALA A 1 186 ? -9.957 -0.037 -1.198 1.00 93.31 186 ALA A C 1
ATOM 1391 O O . ALA A 1 186 ? -10.772 0.873 -1.007 1.00 93.31 186 ALA A O 1
ATOM 1392 N N . VAL A 1 187 ? -9.882 -0.695 -2.355 1.00 91.06 187 VAL A N 1
ATOM 1393 C CA . VAL A 1 187 ? -10.700 -0.373 -3.537 1.00 91.06 187 VAL A CA 1
ATOM 1394 C C . VAL A 1 187 ? -12.202 -0.510 -3.295 1.00 91.06 187 VAL A C 1
ATOM 1396 O O . VAL A 1 187 ? -12.961 0.329 -3.797 1.00 91.06 187 VAL A O 1
ATOM 1399 N N . ASP A 1 188 ? -12.612 -1.490 -2.486 1.00 92.25 188 ASP A N 1
ATOM 1400 C CA . ASP A 1 188 ? -14.010 -1.769 -2.177 1.00 92.25 188 ASP A CA 1
ATOM 1401 C C . ASP A 1 188 ? -14.371 -1.268 -0.777 1.00 92.25 188 ASP A C 1
ATOM 1403 O O . ASP A 1 188 ? -13.856 -1.742 0.239 1.00 92.25 188 ASP A O 1
ATOM 1407 N N . GLN A 1 189 ? -15.313 -0.324 -0.706 1.00 93.62 189 GLN A N 1
ATOM 1408 C CA . GLN A 1 189 ? -15.918 0.083 0.558 1.00 93.62 189 GLN A CA 1
ATOM 1409 C C . GLN A 1 189 ? -17.021 -0.909 0.941 1.00 93.62 189 GLN A C 1
ATOM 1411 O O . GLN A 1 189 ? -18.057 -0.993 0.282 1.00 93.62 189 GLN A O 1
ATOM 1416 N N . LEU A 1 190 ? -16.812 -1.633 2.037 1.00 94.56 190 LEU A N 1
ATOM 1417 C CA . LEU A 1 190 ? -17.704 -2.702 2.491 1.00 94.56 190 LEU A CA 1
ATOM 1418 C C . LEU A 1 190 ? -18.786 -2.191 3.444 1.00 94.56 190 LEU A C 1
ATOM 1420 O O . LEU A 1 190 ? -19.887 -2.737 3.496 1.00 94.56 190 LEU A O 1
ATOM 1424 N N . GLY A 1 191 ? -18.474 -1.150 4.215 1.00 95.00 191 GLY A N 1
ATOM 1425 C CA . GLY A 1 191 ? -19.374 -0.609 5.221 1.00 95.00 191 GLY A CA 1
ATOM 1426 C C . GLY A 1 191 ? -18.924 0.744 5.754 1.00 95.00 191 GLY A C 1
ATOM 1427 O O . GLY A 1 191 ? -17.763 1.137 5.648 1.00 95.00 191 GLY A O 1
ATOM 1428 N N . SER A 1 192 ? -19.883 1.479 6.310 1.00 96.19 192 SER A N 1
ATOM 1429 C CA . SER A 1 192 ? -19.672 2.778 6.942 1.00 96.19 192 SER A CA 1
ATOM 1430 C C . SER A 1 192 ? -20.633 2.912 8.118 1.00 96.19 192 SER A C 1
ATOM 1432 O O . SER A 1 192 ? -21.851 2.869 7.937 1.00 96.19 192 SER A O 1
ATOM 1434 N N . THR A 1 193 ? -20.095 3.021 9.331 1.00 97.69 193 THR A N 1
ATOM 1435 C CA . THR A 1 193 ? -20.870 3.067 10.578 1.00 97.69 193 THR A CA 1
ATOM 1436 C C . THR A 1 193 ? -20.284 4.098 11.539 1.00 97.69 193 THR A C 1
ATOM 1438 O O . THR A 1 193 ? -19.113 4.453 11.456 1.00 97.69 193 THR A O 1
ATOM 1441 N N . ASN A 1 194 ? -21.099 4.596 12.469 1.00 98.06 194 ASN A N 1
ATOM 1442 C CA . ASN A 1 194 ? -20.612 5.451 13.549 1.00 98.06 194 ASN A CA 1
ATOM 1443 C C . ASN A 1 194 ? -20.341 4.595 14.784 1.00 98.06 194 ASN A C 1
ATOM 1445 O O . ASN A 1 194 ? -21.257 3.958 15.309 1.00 98.06 194 ASN A O 1
ATOM 1449 N N . VAL A 1 195 ? -19.100 4.613 15.258 1.00 98.06 195 VAL A N 1
ATOM 1450 C CA . VAL A 1 195 ? -18.643 3.877 16.441 1.00 98.06 195 VAL A CA 1
ATOM 1451 C C . VAL A 1 195 ? -17.926 4.819 17.408 1.00 98.06 195 VAL A C 1
ATOM 1453 O O . VAL A 1 195 ? -17.618 5.966 17.077 1.00 98.06 195 VAL A O 1
ATOM 1456 N N . LYS A 1 196 ? -17.695 4.375 18.646 1.00 97.50 196 LYS A N 1
ATOM 1457 C CA . LYS A 1 196 ? -17.112 5.242 19.685 1.00 97.50 196 LYS A CA 1
ATOM 1458 C C . LYS A 1 196 ? -15.602 5.108 19.780 1.00 97.50 196 LYS A C 1
ATOM 1460 O O . LYS A 1 196 ? -14.936 6.081 20.139 1.00 97.50 196 LYS A O 1
ATOM 1465 N N . THR A 1 197 ? -15.083 3.922 19.485 1.00 97.56 197 THR A N 1
ATO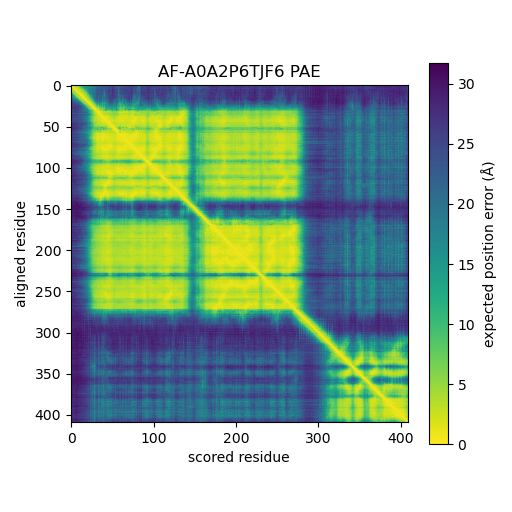M 1466 C CA . THR A 1 197 ? -13.675 3.573 19.663 1.00 97.56 197 THR A CA 1
ATOM 1467 C C . THR A 1 197 ? -13.114 2.876 18.428 1.00 97.56 197 THR A C 1
ATOM 1469 O O . THR A 1 197 ? -13.852 2.353 17.594 1.00 97.56 197 THR A O 1
ATOM 1472 N N . VAL A 1 198 ? -11.788 2.848 18.322 1.00 97.62 198 VAL A N 1
ATOM 1473 C CA . VAL A 1 198 ? -11.107 2.092 17.268 1.00 97.62 198 VAL A CA 1
ATOM 1474 C C . VAL A 1 198 ? -11.274 0.579 17.445 1.00 97.62 198 VAL A C 1
ATOM 1476 O O . VAL A 1 198 ? -11.410 -0.118 16.446 1.00 97.62 198 VAL A O 1
ATOM 1479 N N . ASP A 1 199 ? -11.374 0.087 18.686 1.00 97.69 199 ASP A N 1
ATOM 1480 C CA . ASP A 1 199 ? -11.687 -1.318 18.986 1.00 97.69 199 ASP A CA 1
ATOM 1481 C C . ASP A 1 199 ? -13.029 -1.725 18.360 1.00 97.69 199 ASP A C 1
ATOM 1483 O O . ASP A 1 199 ? -13.133 -2.775 17.723 1.00 97.69 199 ASP A O 1
ATOM 1487 N N . ASP A 1 200 ? -14.048 -0.865 18.487 1.00 97.88 200 ASP A N 1
ATOM 1488 C CA . ASP A 1 200 ? -15.358 -1.084 17.866 1.00 97.88 200 ASP A CA 1
ATOM 1489 C C . ASP A 1 200 ? -15.239 -1.110 16.335 1.00 97.88 200 ASP A C 1
ATOM 1491 O O . ASP A 1 200 ? -15.840 -1.964 15.689 1.00 97.88 200 ASP A O 1
ATOM 1495 N N . CYS A 1 201 ? -14.440 -0.216 15.740 1.00 98.50 201 CYS A N 1
ATOM 1496 C CA . CYS A 1 201 ? -14.253 -0.173 14.287 1.00 98.50 201 CYS A CA 1
ATOM 1497 C C . CYS A 1 201 ? -13.546 -1.424 13.747 1.00 98.50 201 CYS A C 1
ATOM 1499 O O . CYS A 1 201 ? -13.992 -2.022 12.766 1.00 98.50 201 CYS A O 1
ATOM 1501 N N . ALA A 1 202 ? -12.481 -1.864 14.420 1.00 97.69 202 ALA A N 1
ATOM 1502 C CA . ALA A 1 202 ? -11.801 -3.112 14.095 1.00 97.69 20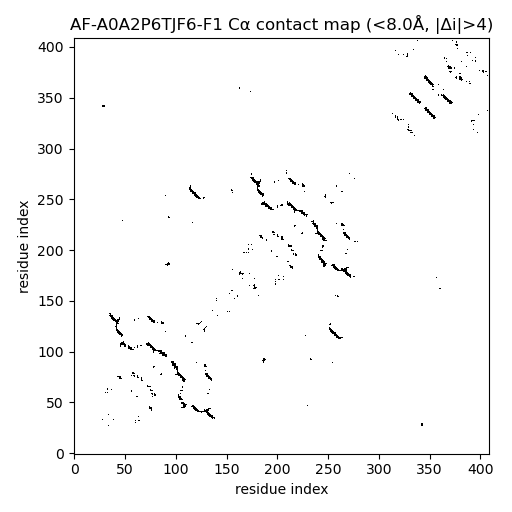2 ALA A CA 1
ATOM 1503 C C . ALA A 1 202 ? -12.753 -4.313 14.259 1.00 97.69 202 ALA A C 1
ATOM 1505 O O . ALA A 1 202 ? -12.758 -5.220 13.429 1.00 97.69 202 ALA A O 1
ATOM 1506 N N . THR A 1 203 ? -13.627 -4.286 15.271 1.00 97.50 203 THR A N 1
ATOM 1507 C CA . THR A 1 203 ? -14.660 -5.315 15.478 1.00 97.50 203 THR A CA 1
ATOM 1508 C C . THR A 1 203 ? -15.705 -5.307 14.357 1.00 97.50 203 THR A C 1
ATOM 1510 O O . THR A 1 203 ? -16.115 -6.373 13.902 1.00 97.50 203 THR A O 1
ATOM 1513 N N . GLU A 1 204 ? -16.130 -4.141 13.856 1.00 97.88 204 GLU A N 1
ATOM 1514 C CA . GLU A 1 204 ? -17.001 -4.066 12.671 1.00 97.88 204 GLU A CA 1
ATOM 1515 C C . GLU A 1 204 ? -16.329 -4.671 11.432 1.00 97.88 204 GLU A C 1
ATOM 1517 O O . GLU A 1 204 ? -16.980 -5.387 10.671 1.00 97.88 204 GLU A O 1
ATOM 1522 N N . CYS A 1 205 ? -15.025 -4.445 11.252 1.00 97.88 205 CYS A N 1
ATOM 1523 C CA . CYS A 1 205 ? -14.255 -5.089 10.189 1.00 97.88 205 CYS A CA 1
ATOM 1524 C C . CYS A 1 205 ? -14.190 -6.610 10.380 1.00 97.88 205 CYS A C 1
ATOM 1526 O O . CYS A 1 205 ? -14.448 -7.361 9.444 1.00 97.88 205 CYS A O 1
ATOM 1528 N N . GLN A 1 206 ? -13.945 -7.085 11.604 1.00 96.88 206 GLN A N 1
ATOM 1529 C CA . GLN A 1 206 ? -13.882 -8.512 11.928 1.00 96.88 206 GLN A CA 1
ATOM 1530 C C . GLN A 1 206 ? -15.160 -9.276 11.540 1.00 96.88 206 GLN A C 1
ATOM 1532 O O . GLN A 1 206 ? -15.070 -10.418 11.091 1.00 96.88 206 GLN A O 1
ATOM 1537 N N . LYS A 1 207 ? -16.341 -8.648 11.658 1.00 96.56 207 LYS A N 1
ATOM 1538 C CA . LYS A 1 207 ? -17.636 -9.257 11.291 1.00 96.56 207 LYS A CA 1
ATOM 1539 C C . LYS A 1 207 ? -17.762 -9.592 9.803 1.00 96.56 207 LYS A C 1
ATOM 1541 O O . LYS A 1 207 ? -18.627 -10.388 9.445 1.00 96.56 207 LYS A O 1
ATOM 1546 N N . ASN A 1 208 ? -16.952 -8.978 8.942 1.00 96.06 208 ASN A N 1
ATOM 1547 C CA . ASN A 1 208 ? -16.962 -9.214 7.506 1.00 96.06 208 ASN A CA 1
ATOM 1548 C C . ASN A 1 208 ? -15.643 -9.875 7.076 1.00 96.06 208 ASN A C 1
ATOM 1550 O O . ASN A 1 208 ? -14.578 -9.263 7.147 1.00 96.06 208 ASN A O 1
ATOM 1554 N N . SER A 1 209 ? -15.708 -11.116 6.589 1.00 94.31 209 SER A N 1
ATOM 1555 C CA . SER A 1 209 ? -14.525 -11.866 6.140 1.00 94.31 209 SER A CA 1
ATOM 1556 C C . SER A 1 209 ? -13.825 -11.252 4.923 1.00 94.31 209 SER A C 1
ATOM 1558 O O . SER A 1 209 ? -12.650 -11.543 4.710 1.00 94.31 209 SER A O 1
ATOM 1560 N N . ALA A 1 210 ? -14.513 -10.394 4.160 1.00 95.31 210 ALA A N 1
ATOM 1561 C CA . ALA A 1 210 ? -13.929 -9.620 3.065 1.00 95.31 210 ALA A CA 1
ATOM 1562 C C . ALA A 1 210 ? -13.228 -8.336 3.542 1.00 95.31 210 ALA A C 1
ATOM 1564 O O . ALA A 1 210 ? -12.575 -7.668 2.748 1.00 95.31 210 ALA A O 1
ATOM 1565 N N . CYS A 1 211 ? -13.378 -7.951 4.816 1.00 96.81 211 CYS A N 1
ATOM 1566 C CA . CYS A 1 211 ? -12.716 -6.766 5.341 1.00 96.81 211 CYS A CA 1
ATOM 1567 C C . CYS A 1 211 ? -11.246 -7.048 5.636 1.00 96.81 211 CYS A C 1
ATOM 1569 O O . CYS A 1 211 ? -10.913 -7.857 6.510 1.00 96.81 211 CYS A O 1
ATOM 1571 N N . GLU A 1 212 ? -10.387 -6.330 4.921 1.00 95.19 212 GLU A N 1
ATOM 1572 C CA . GLU A 1 212 ? -8.933 -6.381 5.054 1.00 95.19 212 GLU A CA 1
ATOM 1573 C C . GLU A 1 212 ? -8.404 -5.170 5.819 1.00 95.19 212 GLU A C 1
ATOM 1575 O O . GLU A 1 212 ? -7.425 -5.288 6.550 1.00 95.19 212 GLU A O 1
ATOM 1580 N N . PHE A 1 213 ? -9.072 -4.019 5.705 1.00 96.56 213 PHE A N 1
ATOM 1581 C CA . PHE A 1 213 ? -8.648 -2.773 6.333 1.00 96.56 213 PHE A CA 1
ATOM 1582 C C . PHE A 1 213 ? -9.817 -2.055 6.990 1.00 96.56 213 PHE A C 1
ATOM 1584 O O . PHE A 1 213 ? -10.935 -2.029 6.465 1.00 96.56 213 PHE A O 1
ATOM 1591 N N . PHE A 1 214 ? -9.532 -1.375 8.094 1.00 97.69 214 PHE A N 1
ATOM 1592 C CA . PHE A 1 214 ? -10.460 -0.423 8.691 1.00 97.69 214 PHE A CA 1
ATOM 1593 C C . PHE A 1 214 ? -9.826 0.959 8.825 1.00 97.69 214 PHE A C 1
ATOM 1595 O O . PHE A 1 214 ? -8.614 1.111 8.996 1.00 97.69 214 PHE A O 1
ATOM 1602 N N . LEU A 1 215 ? -10.686 1.971 8.796 1.00 97.31 215 LEU A N 1
ATOM 1603 C CA . LEU A 1 215 ? -10.352 3.372 8.973 1.00 97.31 215 LEU A CA 1
ATOM 1604 C C . LEU A 1 215 ? -11.305 3.984 9.997 1.00 97.31 215 LEU A C 1
ATOM 1606 O O . LEU A 1 215 ? -12.514 4.019 9.777 1.00 97.31 215 LEU A O 1
ATOM 1610 N N . PHE A 1 216 ? -10.769 4.503 11.097 1.00 98.25 216 PHE A N 1
ATOM 1611 C CA . PHE A 1 216 ? -11.539 5.154 12.150 1.00 98.25 216 PHE A CA 1
ATOM 1612 C C . PHE A 1 216 ? -11.120 6.615 12.312 1.00 98.25 216 PHE A C 1
ATOM 1614 O O . PHE A 1 216 ? -9.932 6.920 12.458 1.00 98.25 216 PHE A O 1
ATOM 1621 N N . CYS A 1 217 ? -12.099 7.520 12.325 1.00 98.12 217 CYS A N 1
ATOM 1622 C CA . CYS A 1 217 ? -11.905 8.902 12.743 1.00 98.12 217 CYS A CA 1
ATOM 1623 C C . CYS A 1 217 ? -12.247 9.057 14.235 1.00 98.12 217 CYS A C 1
ATOM 1625 O O . CYS A 1 217 ? -13.424 8.975 14.589 1.00 98.12 217 CYS A O 1
ATOM 1627 N N . PRO A 1 218 ? -11.268 9.315 15.124 1.00 98.00 218 PRO A N 1
ATOM 1628 C CA . PRO A 1 218 ? -11.521 9.494 16.550 1.00 98.00 218 PRO A CA 1
ATOM 1629 C C . PRO A 1 218 ? -12.609 10.524 16.863 1.00 98.00 218 PRO A C 1
ATOM 1631 O O . PRO A 1 218 ? -12.635 11.618 16.303 1.00 98.00 218 PRO A O 1
ATOM 1634 N N . THR A 1 219 ? -13.472 10.208 17.830 1.00 97.38 219 THR A N 1
ATOM 1635 C CA . THR A 1 219 ? -14.527 11.118 18.318 1.00 97.38 219 THR A CA 1
ATOM 1636 C C . THR A 1 219 ? -13.969 12.401 18.943 1.00 97.38 219 THR A C 1
ATOM 1638 O O . THR A 1 219 ? -14.660 13.416 18.988 1.00 97.38 219 THR A O 1
ATOM 1641 N N . SER A 1 220 ? -12.707 12.382 19.382 1.00 96.44 220 SER A N 1
ATOM 1642 C CA . SER A 1 220 ? -11.973 13.553 19.871 1.00 96.44 220 SER A CA 1
ATOM 1643 C C . SER A 1 220 ? -11.619 14.563 18.771 1.00 96.44 220 SER A C 1
ATOM 1645 O O . SER A 1 220 ? -11.351 15.723 19.084 1.00 96.44 220 SER A O 1
ATOM 1647 N N . ASN A 1 221 ? -11.645 14.169 17.494 1.00 95.94 221 ASN A N 1
ATOM 1648 C CA . ASN A 1 221 ? -11.367 15.055 16.366 1.00 95.94 221 ASN A CA 1
ATOM 1649 C C . ASN A 1 221 ? -12.642 15.787 15.939 1.00 95.94 221 ASN A C 1
ATOM 1651 O O . ASN A 1 221 ? -13.244 15.448 14.927 1.00 95.94 221 ASN A O 1
ATOM 1655 N N . SER A 1 222 ? -13.059 16.805 16.694 1.00 95.00 222 SER A N 1
ATOM 1656 C CA . SER A 1 222 ? -14.318 17.537 16.460 1.00 95.00 222 SER A CA 1
ATOM 1657 C C . SER A 1 222 ? -14.462 18.159 15.060 1.00 95.00 222 SER A C 1
ATOM 1659 O O . SER A 1 222 ? -15.584 18.354 14.600 1.00 95.00 222 SER A O 1
ATOM 1661 N N . GLY A 1 223 ? -13.351 18.439 14.369 1.00 94.50 223 GLY A N 1
ATOM 1662 C CA . GLY A 1 223 ? -13.324 18.920 12.979 1.00 94.50 223 GLY A CA 1
ATOM 1663 C C . GLY A 1 223 ? -13.412 17.822 11.908 1.00 94.50 223 GLY A C 1
ATOM 1664 O O . GLY A 1 223 ? -13.341 18.128 10.718 1.00 94.50 223 GLY A O 1
ATOM 1665 N N . GLY A 1 224 ? -13.548 16.560 12.317 1.00 96.25 224 GLY A N 1
ATOM 1666 C CA . GLY A 1 224 ? -13.426 15.399 11.445 1.00 96.25 224 GLY A CA 1
ATOM 1667 C C . GLY A 1 224 ? -11.974 15.051 11.115 1.00 96.25 224 GLY A C 1
ATOM 1668 O O . GLY A 1 224 ? -11.025 15.646 11.632 1.00 96.25 224 GLY A O 1
ATOM 1669 N N . CYS A 1 225 ? -11.812 14.061 10.247 1.00 96.38 225 CYS A N 1
ATOM 1670 C CA . CYS A 1 225 ? -10.518 13.573 9.794 1.00 96.38 225 CYS A CA 1
ATOM 1671 C C . CYS A 1 225 ? -10.405 13.798 8.283 1.00 96.38 225 CYS A C 1
ATOM 1673 O O . CYS A 1 225 ? -11.088 13.105 7.522 1.00 96.38 225 CYS A O 1
ATOM 1675 N N . PRO A 1 226 ? -9.594 14.770 7.832 1.00 94.00 226 PRO A N 1
ATOM 1676 C CA . PRO A 1 226 ? -9.463 15.068 6.415 1.00 94.00 226 PRO A CA 1
ATOM 1677 C C . PRO A 1 226 ? -8.698 13.956 5.697 1.00 94.00 226 PRO A C 1
ATOM 1679 O O . PRO A 1 226 ? -7.689 13.462 6.205 1.00 94.00 226 PRO A O 1
ATOM 1682 N N . LEU A 1 227 ? -9.143 13.618 4.489 1.00 90.81 227 LEU A N 1
ATOM 1683 C CA . LEU A 1 227 ? -8.328 12.897 3.518 1.00 90.81 227 LEU A CA 1
ATOM 1684 C C . LEU A 1 227 ? -7.947 13.846 2.386 1.00 90.81 227 LEU A C 1
ATOM 1686 O O . LEU A 1 227 ? -8.781 14.648 1.954 1.00 90.81 227 LEU A O 1
ATOM 1690 N N . PRO A 1 228 ? -6.704 13.772 1.881 1.00 85.62 228 PRO A N 1
ATOM 1691 C CA . PRO A 1 228 ? -6.338 14.533 0.702 1.00 85.62 228 PRO A CA 1
ATOM 1692 C C . PRO A 1 228 ? -7.282 14.152 -0.442 1.00 85.62 228 PRO A C 1
ATOM 1694 O O . PRO A 1 228 ? -7.578 12.975 -0.644 1.00 85.62 228 PRO A O 1
ATOM 1697 N N . ALA A 1 229 ? -7.803 15.160 -1.142 1.00 72.38 229 ALA A N 1
ATOM 1698 C CA . ALA A 1 229 ? -8.828 14.974 -2.159 1.00 72.38 229 ALA A CA 1
ATOM 1699 C C . ALA A 1 229 ? -8.332 14.021 -3.260 1.00 72.38 229 ALA A C 1
ATOM 1701 O O . ALA A 1 229 ? -7.454 14.361 -4.049 1.00 72.38 229 ALA A O 1
ATOM 1702 N N . GLN A 1 230 ? -8.919 12.830 -3.301 1.00 66.25 230 GLN A N 1
ATOM 1703 C CA . GLN A 1 230 ? -8.752 11.820 -4.342 1.00 66.25 230 GLN A CA 1
ATOM 1704 C C . GLN A 1 230 ? -10.040 11.850 -5.165 1.00 66.25 230 GLN A C 1
ATOM 1706 O O . GLN A 1 230 ? -11.117 11.907 -4.580 1.00 66.25 230 GLN A O 1
ATOM 1711 N N . GLY A 1 231 ? -9.946 11.883 -6.493 1.00 59.59 231 GLY A N 1
ATOM 1712 C CA . GLY A 1 231 ? -11.064 12.123 -7.417 1.00 59.59 231 GLY A CA 1
ATOM 1713 C C . GLY A 1 231 ? -12.472 11.649 -6.987 1.00 59.59 231 GLY A C 1
ATOM 1714 O O . GLY A 1 231 ? -12.674 10.544 -6.499 1.00 59.59 231 GLY A O 1
ATOM 1715 N N . SER A 1 232 ? -13.439 12.540 -7.213 1.00 56.97 232 SER A N 1
ATOM 1716 C CA . SER A 1 232 ? -14.914 12.442 -7.263 1.00 56.97 232 SER A CA 1
ATOM 1717 C C . SER A 1 232 ? -15.760 11.598 -6.290 1.00 56.97 232 SER A C 1
ATOM 1719 O O . SER A 1 232 ? -16.921 11.970 -6.148 1.00 56.97 232 SER A O 1
ATOM 1721 N N . ASN A 1 233 ? -15.285 10.557 -5.595 1.00 72.88 233 ASN A N 1
ATOM 1722 C CA . ASN A 1 233 ? -16.188 9.692 -4.802 1.00 72.88 233 ASN A CA 1
ATOM 1723 C C . ASN A 1 233 ? -15.829 9.541 -3.318 1.00 72.88 233 ASN A C 1
ATOM 1725 O O . ASN A 1 233 ? -16.699 9.181 -2.524 1.00 72.88 233 ASN A O 1
ATOM 1729 N N . LEU A 1 234 ? -14.580 9.790 -2.911 1.00 79.38 234 LEU A N 1
ATOM 1730 C CA . LEU A 1 234 ? -14.222 9.768 -1.489 1.00 79.38 234 LEU A CA 1
ATOM 1731 C C . LEU A 1 234 ? -14.583 11.107 -0.832 1.00 79.38 234 LEU A C 1
ATOM 1733 O O . LEU A 1 234 ? -14.312 12.163 -1.411 1.00 79.38 234 LEU A O 1
ATOM 1737 N N . PRO A 1 235 ? -15.172 11.099 0.377 1.00 86.38 235 PRO A N 1
ATOM 1738 C CA . PRO A 1 235 ? -15.386 12.337 1.103 1.00 86.38 235 PRO A CA 1
ATOM 1739 C C . PRO A 1 235 ? -14.027 12.952 1.461 1.00 86.38 235 PRO A C 1
ATOM 1741 O O . PRO A 1 235 ? -13.101 12.260 1.883 1.00 86.38 235 PRO A O 1
ATOM 1744 N N . SER A 1 236 ? -13.911 14.272 1.319 1.00 88.06 236 SER A N 1
ATOM 1745 C CA . SER A 1 236 ? -12.696 15.014 1.682 1.00 88.06 236 SER A CA 1
ATOM 1746 C C . SER A 1 236 ? -12.440 15.050 3.194 1.00 88.06 236 SER A C 1
ATOM 1748 O O . SER A 1 236 ? -11.347 15.403 3.630 1.00 88.06 236 SER A O 1
ATOM 1750 N N . SER A 1 237 ? -13.436 14.691 4.009 1.00 93.25 237 SER A N 1
ATOM 1751 C CA . SER A 1 237 ? -13.311 14.546 5.456 1.00 93.25 237 SER A CA 1
ATOM 1752 C C . SER A 1 237 ? -14.339 13.558 5.999 1.00 93.25 237 SER A C 1
ATOM 1754 O O . SER A 1 237 ? -15.457 13.465 5.491 1.00 93.25 237 SER A O 1
ATOM 1756 N N . PHE A 1 238 ? -13.958 12.840 7.050 1.00 95.00 238 PHE A N 1
ATOM 1757 C CA . PHE A 1 238 ? -14.797 11.872 7.747 1.00 95.00 238 PHE A CA 1
ATOM 1758 C C . PHE A 1 238 ? -15.276 12.493 9.058 1.00 95.00 238 PHE A C 1
ATOM 1760 O O . PHE A 1 238 ? -14.458 13.082 9.771 1.00 95.00 238 PHE A O 1
ATOM 1767 N N . PRO A 1 239 ? -16.572 12.394 9.401 1.00 97.31 239 PRO A N 1
ATOM 1768 C CA . PRO A 1 239 ? -17.060 12.940 10.658 1.00 97.31 239 PRO A CA 1
ATOM 1769 C C . PRO A 1 239 ? -16.433 12.217 11.869 1.00 97.31 239 PRO A C 1
ATOM 1771 O O . PRO A 1 239 ? -16.006 11.065 11.754 1.00 97.31 239 PRO A O 1
ATOM 1774 N N . PRO A 1 240 ? -16.371 12.867 13.046 1.00 98.00 240 PRO A N 1
ATOM 1775 C CA . PRO A 1 240 ? -15.874 12.230 14.262 1.00 98.00 240 PRO A CA 1
ATOM 1776 C C . PRO A 1 240 ? -16.694 10.976 14.607 1.00 98.00 240 PRO A C 1
ATOM 1778 O O . PRO A 1 240 ? -17.923 11.009 14.588 1.00 98.00 240 PRO A O 1
ATOM 1781 N N . GLY A 1 241 ? -16.017 9.882 14.958 1.00 98.00 241 GLY A N 1
ATOM 1782 C CA . GLY A 1 241 ? -16.628 8.577 15.239 1.00 98.00 241 GLY A CA 1
ATOM 1783 C C . GLY A 1 241 ? -16.897 7.717 14.001 1.00 98.00 241 GLY A C 1
ATOM 1784 O O . GLY A 1 241 ? -17.320 6.569 14.134 1.00 98.00 241 GLY A O 1
ATOM 1785 N N . GLN A 1 242 ? -16.646 8.233 12.798 1.00 98.06 242 GLN A N 1
ATOM 1786 C CA . GLN A 1 242 ? -16.851 7.474 11.574 1.00 98.06 242 GLN A CA 1
ATOM 1787 C C . GLN A 1 242 ? -15.863 6.307 11.484 1.00 98.06 242 GLN A C 1
ATOM 1789 O O . GLN A 1 242 ? -14.648 6.505 11.521 1.00 98.06 242 GLN A O 1
ATOM 1794 N N . CYS A 1 243 ? -16.401 5.105 11.314 1.00 98.31 243 CYS A N 1
ATOM 1795 C CA . CYS A 1 243 ? -15.686 3.898 10.936 1.00 98.31 243 CYS A CA 1
ATOM 1796 C C . CYS A 1 243 ? -16.017 3.547 9.487 1.00 98.31 243 CYS A C 1
ATOM 1798 O O . CYS A 1 243 ? -17.185 3.585 9.086 1.00 98.31 243 CYS A O 1
ATOM 1800 N N . VAL A 1 244 ? -15.000 3.199 8.709 1.00 97.19 244 VAL A N 1
ATOM 1801 C CA . VAL A 1 244 ? -15.144 2.660 7.359 1.00 97.19 244 VAL A CA 1
ATOM 1802 C C . VAL A 1 244 ? -14.355 1.368 7.258 1.00 97.19 244 VAL A C 1
ATOM 1804 O O . VAL A 1 244 ? -13.198 1.303 7.667 1.00 97.19 244 VAL A O 1
ATOM 1807 N N . THR A 1 245 ? -15.001 0.340 6.723 1.00 97.38 245 THR A N 1
ATOM 1808 C CA . THR A 1 245 ? -14.409 -0.974 6.478 1.00 97.38 245 THR A CA 1
ATOM 1809 C C . THR A 1 245 ? -14.214 -1.153 4.980 1.00 97.38 245 THR A C 1
ATOM 1811 O O . THR A 1 245 ? -15.100 -0.824 4.185 1.00 97.38 245 THR A O 1
ATOM 1814 N N . THR A 1 246 ? -13.039 -1.633 4.582 1.00 96.19 246 THR A N 1
ATOM 1815 C CA . THR A 1 246 ? -12.656 -1.767 3.171 1.00 96.19 246 THR A CA 1
ATOM 1816 C C . THR A 1 246 ? -11.922 -3.083 2.916 1.00 96.19 246 THR A C 1
ATOM 1818 O O . THR A 1 246 ? -11.358 -3.676 3.839 1.00 96.19 246 THR A O 1
ATOM 1821 N N . GLY A 1 247 ? -11.934 -3.543 1.670 1.00 94.62 247 GLY A N 1
ATOM 1822 C CA . GLY A 1 247 ? -11.151 -4.692 1.209 1.00 94.62 247 GLY A CA 1
ATOM 1823 C C . GLY A 1 247 ? -10.891 -4.631 -0.294 1.00 94.62 247 GLY A C 1
ATOM 1824 O O . GLY A 1 247 ? -11.286 -3.667 -0.957 1.00 94.62 247 GLY A O 1
ATOM 1825 N N . ASP A 1 248 ? -10.223 -5.651 -0.819 1.00 92.12 248 ASP A N 1
ATOM 1826 C CA . ASP A 1 248 ? -10.102 -5.903 -2.253 1.00 92.12 248 ASP A CA 1
ATOM 1827 C C . ASP A 1 248 ? -10.787 -7.235 -2.587 1.00 92.12 248 ASP A C 1
ATOM 1829 O O . ASP A 1 248 ? -10.373 -8.303 -2.141 1.00 92.12 248 ASP A O 1
ATOM 1833 N N . ALA A 1 249 ? -11.870 -7.194 -3.364 1.00 92.44 249 ALA A N 1
ATOM 1834 C CA . ALA A 1 249 ? -12.593 -8.408 -3.742 1.00 92.44 249 ALA A CA 1
ATOM 1835 C C . ALA A 1 249 ? -11.829 -9.287 -4.756 1.00 92.44 249 ALA A C 1
ATOM 1837 O O . ALA A 1 249 ? -12.275 -10.398 -5.065 1.00 92.44 249 ALA A O 1
ATOM 1838 N N . VAL A 1 250 ? -10.712 -8.807 -5.316 1.00 91.06 250 VAL A N 1
ATOM 1839 C CA . VAL A 1 250 ? -9.898 -9.571 -6.267 1.00 91.06 250 VAL A CA 1
ATOM 1840 C C . VAL A 1 250 ? -8.908 -10.451 -5.514 1.00 91.06 250 VAL A C 1
ATOM 1842 O O . VAL A 1 250 ? -7.987 -9.967 -4.869 1.00 91.06 250 VAL A O 1
ATOM 1845 N N . ALA A 1 251 ? -9.071 -11.768 -5.653 1.00 89.06 251 ALA A N 1
ATOM 1846 C CA . ALA A 1 251 ? -8.174 -12.748 -5.050 1.00 89.06 251 ALA A CA 1
ATOM 1847 C C . ALA A 1 251 ? -6.704 -12.497 -5.429 1.00 89.06 251 ALA A C 1
ATOM 1849 O O . ALA A 1 251 ? -6.400 -12.150 -6.572 1.00 89.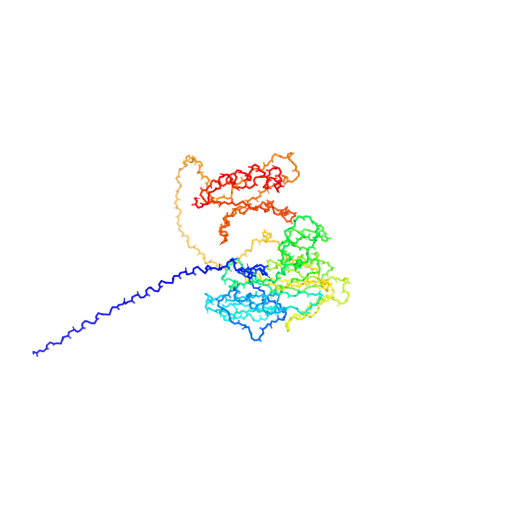06 251 ALA A O 1
ATOM 1850 N N . ASN A 1 252 ? -5.806 -12.723 -4.467 1.00 87.38 252 ASN A N 1
ATOM 1851 C CA . ASN A 1 252 ? -4.353 -12.559 -4.596 1.00 87.38 252 ASN A CA 1
ATOM 1852 C C . ASN A 1 252 ? -3.917 -11.141 -4.994 1.00 87.38 252 ASN A C 1
ATOM 1854 O O . ASN A 1 252 ? -2.808 -10.956 -5.504 1.00 87.38 252 ASN A O 1
ATOM 1858 N N . ARG A 1 253 ? -4.783 -10.145 -4.773 1.00 91.75 253 ARG A N 1
ATOM 1859 C CA . ARG A 1 253 ? -4.485 -8.731 -4.949 1.00 91.75 253 ARG A CA 1
ATOM 1860 C C . ARG A 1 253 ? -4.849 -7.963 -3.692 1.00 91.75 253 ARG A C 1
ATOM 1862 O O . ARG A 1 253 ? -5.900 -8.178 -3.109 1.00 91.75 253 ARG A O 1
ATOM 1869 N N . THR A 1 254 ? -4.010 -7.001 -3.347 1.00 91.12 254 THR A N 1
ATOM 1870 C CA . THR A 1 254 ? -4.331 -5.977 -2.360 1.00 91.12 254 THR A CA 1
ATOM 1871 C C . THR A 1 254 ? -4.123 -4.615 -2.997 1.00 91.12 254 THR A C 1
ATOM 1873 O O . THR A 1 254 ? -2.984 -4.187 -3.188 1.00 91.12 254 THR A O 1
ATOM 1876 N N . ALA A 1 255 ? -5.212 -3.936 -3.346 1.00 91.44 255 ALA A N 1
ATOM 1877 C CA . ALA A 1 255 ? -5.206 -2.567 -3.843 1.00 91.44 255 ALA A CA 1
ATOM 1878 C C . ALA A 1 255 ? -5.685 -1.594 -2.757 1.00 91.44 255 ALA A C 1
ATOM 1880 O O . ALA A 1 255 ? -6.846 -1.625 -2.344 1.00 91.44 255 ALA A O 1
ATOM 1881 N N . VAL A 1 256 ? -4.793 -0.711 -2.305 1.00 92.31 256 VAL A N 1
ATOM 1882 C CA . VAL A 1 256 ? -5.006 0.158 -1.145 1.00 92.31 256 VAL A CA 1
ATOM 1883 C C . VAL A 1 256 ? -4.466 1.564 -1.380 1.00 92.31 256 VAL A C 1
ATOM 1885 O O . VAL A 1 256 ? -3.346 1.765 -1.842 1.00 92.31 256 VAL A O 1
ATOM 1888 N N . LEU A 1 257 ? -5.271 2.565 -1.041 1.00 93.06 257 LEU A N 1
ATOM 1889 C CA . LEU A 1 257 ? -4.812 3.924 -0.822 1.00 93.06 257 LEU A CA 1
ATOM 1890 C C . LEU A 1 257 ? -4.314 4.053 0.618 1.00 93.06 257 LEU A C 1
ATOM 1892 O O . LEU A 1 257 ? -5.086 3.917 1.568 1.00 93.06 257 LEU A O 1
ATOM 1896 N N . THR A 1 258 ? -3.042 4.395 0.753 1.00 92.31 258 THR A N 1
ATOM 1897 C CA . THR A 1 258 ? -2.384 4.647 2.030 1.00 92.31 258 THR A CA 1
ATOM 1898 C C . THR A 1 258 ? -2.069 6.132 2.151 1.00 92.31 258 THR A C 1
ATOM 1900 O O . THR A 1 258 ? -1.466 6.721 1.252 1.00 92.31 258 THR A O 1
ATOM 1903 N N . VAL A 1 259 ? -2.463 6.753 3.264 1.00 92.06 259 VAL A N 1
ATOM 1904 C CA . VAL A 1 259 ? -2.144 8.158 3.559 1.00 92.06 259 VAL A CA 1
ATOM 1905 C C . VAL A 1 259 ? -1.549 8.279 4.954 1.00 92.06 259 VAL A C 1
ATOM 1907 O O . VAL A 1 259 ? -2.192 7.919 5.938 1.00 92.06 259 VAL A O 1
ATOM 1910 N N . PHE A 1 260 ? -0.347 8.833 5.059 1.00 90.12 260 PHE A N 1
ATOM 1911 C CA . PHE A 1 260 ? 0.341 9.093 6.330 1.00 90.12 260 PHE A CA 1
ATOM 1912 C C . PHE A 1 260 ? 0.897 10.508 6.365 1.00 90.12 260 PHE A C 1
ATOM 1914 O O . PHE A 1 260 ? 1.058 11.154 5.335 1.00 90.12 260 PHE A O 1
ATOM 1921 N N . GLY A 1 261 ? 1.204 10.982 7.568 1.00 86.50 261 GLY A N 1
ATOM 1922 C CA . GLY A 1 261 ? 1.830 12.275 7.815 1.00 86.50 261 GLY A CA 1
ATOM 1923 C C . GLY A 1 261 ? 1.283 12.938 9.073 1.00 86.50 261 GLY A C 1
ATOM 1924 O O . GLY A 1 261 ? 0.329 12.462 9.686 1.00 86.50 261 GLY A O 1
ATOM 1925 N N . THR A 1 262 ? 1.890 14.046 9.486 1.00 85.06 262 THR A N 1
ATOM 1926 C CA . THR A 1 262 ? 1.543 14.753 10.733 1.00 85.06 262 THR A CA 1
ATOM 1927 C C . THR A 1 262 ? 0.122 15.333 10.715 1.00 85.06 262 THR A C 1
ATOM 1929 O O . THR A 1 262 ? -0.500 15.497 11.777 1.00 85.06 262 THR A O 1
ATOM 1932 N N . GLY A 1 263 ? -0.413 15.600 9.518 1.00 85.81 263 GLY A N 1
ATOM 1933 C CA . GLY A 1 263 ? -1.789 16.048 9.296 1.00 85.81 263 GLY A CA 1
ATOM 1934 C C . GLY A 1 263 ? -2.844 14.940 9.385 1.00 85.8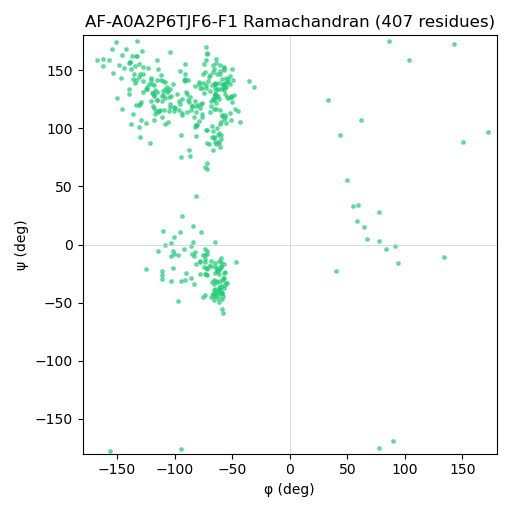1 263 GLY A C 1
ATOM 1935 O O . GLY A 1 263 ? -4.029 15.243 9.521 1.00 85.81 263 GLY A O 1
ATOM 1936 N N . ILE A 1 264 ? -2.443 13.666 9.354 1.00 91.31 264 ILE A N 1
ATOM 1937 C CA . ILE A 1 264 ? -3.364 12.526 9.353 1.00 91.31 264 ILE A CA 1
ATOM 1938 C C . ILE A 1 264 ? -3.749 12.185 10.788 1.00 91.31 264 ILE A C 1
ATOM 1940 O O . ILE A 1 264 ? -2.899 11.876 11.615 1.00 91.31 264 ILE A O 1
ATOM 1944 N N . LYS A 1 265 ? -5.048 12.263 11.092 1.00 94.38 265 LYS A N 1
ATOM 1945 C CA . LYS A 1 265 ? -5.600 12.025 12.441 1.00 94.38 265 LYS A CA 1
ATOM 1946 C C . LYS A 1 265 ? -6.415 10.738 12.553 1.00 94.38 265 LYS A C 1
ATOM 1948 O O . LYS A 1 265 ? -7.120 10.540 13.540 1.00 94.38 265 LYS A O 1
ATOM 1953 N N . PHE A 1 266 ? -6.330 9.886 11.540 1.00 96.31 266 PHE A N 1
ATOM 1954 C CA . PHE A 1 266 ? -6.984 8.588 11.532 1.00 96.31 266 PHE A CA 1
ATOM 1955 C C . PHE A 1 266 ? -6.277 7.586 12.439 1.00 96.31 266 PHE A C 1
ATOM 1957 O O . PHE A 1 266 ? -5.079 7.686 12.708 1.00 96.31 266 PHE A O 1
ATOM 1964 N N . GLN A 1 267 ? -7.047 6.604 12.881 1.00 96.50 267 GLN A N 1
ATOM 1965 C CA . GLN A 1 267 ? -6.553 5.353 13.429 1.00 96.50 267 GLN A CA 1
ATOM 1966 C C . GLN A 1 267 ? -7.007 4.255 12.473 1.00 96.50 267 GLN A C 1
ATOM 1968 O O . GLN A 1 267 ? -8.195 4.161 12.167 1.00 96.50 267 GLN A O 1
ATOM 1973 N N . SER A 1 268 ? -6.079 3.463 11.961 1.00 96.81 268 SER A N 1
ATOM 1974 C CA . SER A 1 268 ? -6.392 2.401 11.006 1.00 96.81 268 SER A CA 1
ATOM 1975 C C . SER A 1 268 ? -5.715 1.101 11.401 1.00 96.81 268 SER A C 1
ATOM 1977 O O . SER A 1 268 ? -4.959 1.041 12.374 1.00 96.81 268 SER A O 1
ATOM 1979 N N . GLY A 1 269 ? -6.024 0.050 10.660 1.00 95.31 269 GLY A N 1
ATOM 1980 C CA . GLY A 1 269 ? -5.396 -1.246 10.814 1.00 95.31 269 GLY A CA 1
ATOM 1981 C C . GLY A 1 269 ? -5.628 -2.100 9.586 1.00 95.31 269 GLY A C 1
ATOM 1982 O O . GLY A 1 269 ? -6.602 -1.908 8.853 1.00 95.31 269 GLY A O 1
ATOM 1983 N N . ALA A 1 270 ? -4.707 -3.028 9.375 1.00 94.50 270 ALA A N 1
ATOM 1984 C CA . ALA A 1 270 ? -4.791 -4.060 8.359 1.00 94.50 270 ALA A CA 1
ATOM 1985 C C . ALA A 1 270 ? -4.951 -5.414 9.049 1.00 94.50 270 ALA A C 1
ATOM 1987 O O . ALA A 1 270 ? -4.407 -5.637 10.136 1.00 94.50 270 ALA A O 1
ATOM 1988 N N . ARG A 1 271 ? -5.696 -6.323 8.430 1.00 93.69 271 ARG A N 1
ATOM 1989 C CA . ARG A 1 271 ? -5.814 -7.700 8.894 1.00 93.69 271 ARG A CA 1
ATOM 1990 C C . ARG A 1 271 ? -4.446 -8.379 8.789 1.00 93.69 271 ARG A C 1
ATOM 1992 O O . ARG A 1 271 ? -3.765 -8.277 7.773 1.00 93.69 271 ARG A O 1
ATOM 1999 N N . ILE A 1 272 ? -4.040 -9.072 9.844 1.00 88.50 272 ILE A N 1
ATOM 2000 C CA . ILE A 1 272 ? -2.789 -9.824 9.897 1.00 88.50 272 ILE A CA 1
ATOM 2001 C C . ILE A 1 272 ? -2.967 -11.114 9.087 1.00 88.50 272 ILE A C 1
ATOM 2003 O O . ILE A 1 272 ? -3.852 -11.928 9.375 1.00 88.50 272 ILE A O 1
ATOM 2007 N N . ALA A 1 273 ? -2.122 -11.300 8.071 1.00 76.56 273 ALA A N 1
ATOM 2008 C CA . ALA A 1 273 ? -2.122 -12.492 7.230 1.00 76.56 273 ALA A CA 1
ATOM 2009 C C . ALA A 1 273 ? -1.955 -13.772 8.075 1.00 76.56 273 ALA A C 1
ATOM 2011 O O . ALA A 1 273 ? -1.172 -13.808 9.022 1.00 76.56 273 ALA A O 1
ATOM 2012 N N . GLY A 1 274 ? -2.713 -14.823 7.746 1.00 72.31 274 GLY A N 1
ATOM 2013 C CA . GLY A 1 274 ? -2.701 -16.108 8.463 1.00 72.31 274 GLY A CA 1
ATOM 2014 C C . GLY A 1 274 ? -3.766 -16.265 9.557 1.00 72.31 274 GLY A C 1
ATOM 2015 O O . GLY A 1 274 ? -4.074 -17.394 9.928 1.00 72.31 274 GLY A O 1
ATOM 2016 N N . ASN A 1 275 ? -4.394 -15.171 10.004 1.00 61.41 275 ASN A N 1
ATOM 2017 C CA . ASN A 1 275 ? -5.532 -15.211 10.937 1.00 61.41 275 ASN A CA 1
ATOM 2018 C C . ASN A 1 275 ? -6.887 -15.026 10.242 1.00 61.41 275 ASN A C 1
ATOM 2020 O O . ASN A 1 275 ? -7.917 -14.910 10.905 1.00 61.41 275 ASN A O 1
ATOM 2024 N N . GLN A 1 276 ? -6.909 -14.988 8.908 1.00 58.59 276 GLN A N 1
ATOM 2025 C CA . GLN A 1 276 ? -8.164 -14.940 8.177 1.00 58.59 276 GLN A CA 1
ATOM 2026 C C . GLN A 1 276 ? -8.875 -16.288 8.362 1.00 58.59 276 GLN A C 1
ATOM 2028 O O . GLN A 1 276 ? -8.275 -17.327 8.062 1.00 58.59 276 GLN A O 1
ATOM 2033 N N . PRO A 1 277 ? -10.125 -16.313 8.864 1.00 56.44 277 PRO A N 1
ATOM 2034 C CA . PRO A 1 277 ? -10.904 -17.541 8.848 1.00 56.44 277 PRO A CA 1
ATOM 2035 C C . PRO A 1 277 ? -10.932 -18.016 7.400 1.00 56.44 277 PRO A C 1
ATOM 2037 O O . PRO A 1 277 ? -11.224 -17.209 6.514 1.00 56.44 277 PRO A O 1
ATOM 2040 N N . ALA A 1 278 ? -10.541 -19.275 7.167 1.00 50.84 278 ALA A N 1
ATOM 2041 C CA . ALA A 1 278 ? -10.482 -19.854 5.832 1.00 50.84 278 ALA A CA 1
ATOM 2042 C C . ALA A 1 278 ? -11.763 -19.457 5.109 1.00 50.84 278 ALA A C 1
ATOM 2044 O O . ALA A 1 278 ? -12.853 -19.773 5.589 1.00 50.84 278 ALA A O 1
ATOM 2045 N N . ASN A 1 279 ? -11.621 -18.659 4.048 1.00 48.19 279 ASN A N 1
ATOM 2046 C CA . ASN A 1 279 ? -12.761 -18.136 3.326 1.00 48.19 279 ASN A CA 1
ATOM 2047 C C . ASN A 1 279 ? -13.486 -19.380 2.816 1.00 48.19 279 ASN A C 1
ATOM 2049 O O . ASN A 1 279 ? -12.972 -20.061 1.922 1.00 48.19 279 ASN A O 1
ATOM 2053 N N . GLU A 1 280 ? -14.602 -19.747 3.455 1.00 40.09 280 GLU A N 1
ATOM 2054 C CA . GLU A 1 280 ? -15.481 -20.800 2.971 1.00 40.09 280 GLU A CA 1
ATOM 2055 C C . GLU A 1 280 ? -16.003 -20.272 1.648 1.00 40.09 280 GLU A C 1
ATOM 2057 O O . GLU A 1 280 ? -17.008 -19.566 1.564 1.00 40.09 280 GLU A O 1
ATOM 2062 N N . THR A 1 281 ? -15.217 -20.541 0.609 1.00 42.28 281 THR A N 1
ATOM 2063 C CA . THR A 1 281 ? -15.553 -20.246 -0.764 1.00 42.28 281 THR A CA 1
ATOM 2064 C C . THR A 1 281 ? -16.865 -20.961 -0.932 1.00 42.28 281 THR A C 1
ATOM 2066 O O . THR A 1 281 ? -16.910 -22.187 -0.821 1.00 42.28 281 THR A O 1
ATOM 2069 N N . THR A 1 282 ? -17.940 -20.186 -1.042 1.00 39.97 282 THR A N 1
ATOM 2070 C CA . THR A 1 282 ? -19.298 -20.699 -1.066 1.00 39.97 282 THR A CA 1
ATOM 2071 C C . THR A 1 282 ? -19.353 -21.581 -2.297 1.00 39.97 282 THR A C 1
ATOM 2073 O O . THR A 1 282 ? -19.437 -21.090 -3.423 1.00 39.97 282 THR A O 1
ATOM 2076 N N . ALA A 1 283 ? -19.144 -22.881 -2.093 1.00 32.22 283 ALA A N 1
ATOM 2077 C CA . ALA A 1 283 ? -19.039 -23.825 -3.177 1.00 32.22 283 ALA A CA 1
ATOM 2078 C C . ALA A 1 283 ? -20.372 -23.747 -3.907 1.00 32.22 283 ALA A C 1
ATOM 2080 O O . ALA A 1 283 ? -21.429 -24.016 -3.333 1.00 32.22 283 ALA A O 1
ATOM 2081 N N . SER A 1 284 ? -20.321 -23.309 -5.163 1.00 32.94 284 SER A N 1
ATOM 2082 C CA . SER A 1 284 ? -21.467 -23.386 -6.054 1.00 32.94 284 SER A CA 1
ATOM 2083 C C . SER A 1 284 ? -21.985 -24.832 -5.995 1.00 32.94 284 SER A C 1
ATOM 2085 O O . SER A 1 284 ? -21.162 -25.746 -6.115 1.00 32.94 284 SER A O 1
ATOM 2087 N N . PRO A 1 285 ? -23.283 -25.080 -5.727 1.00 31.36 285 PRO A N 1
ATOM 2088 C CA . PRO A 1 285 ? -23.787 -26.424 -5.469 1.00 31.36 285 PRO A CA 1
ATOM 2089 C C . PRO A 1 285 ? -23.520 -27.314 -6.685 1.00 31.36 285 PRO A C 1
ATOM 2091 O O . PRO A 1 285 ? -24.161 -27.186 -7.727 1.00 31.36 285 PRO A O 1
ATOM 2094 N N . SER A 1 286 ? -22.537 -28.205 -6.557 1.00 36.72 286 SER A N 1
ATOM 2095 C CA . SER A 1 286 ? -22.235 -29.197 -7.583 1.00 36.72 286 SER A CA 1
ATOM 2096 C C . SER A 1 286 ? -23.337 -30.269 -7.587 1.00 36.72 286 SER A C 1
ATOM 2098 O O . SER A 1 286 ? -23.774 -30.692 -6.512 1.00 36.72 286 SER A O 1
ATOM 2100 N N . PRO A 1 287 ? -23.820 -30.709 -8.764 1.00 41.75 287 PRO A N 1
ATOM 2101 C CA . PRO A 1 287 ? -24.897 -31.687 -8.869 1.00 41.75 287 PRO A CA 1
ATOM 2102 C C . PRO A 1 287 ? -24.482 -33.049 -8.297 1.00 41.75 287 PRO A C 1
ATOM 2104 O O . PRO A 1 287 ? -23.370 -33.526 -8.516 1.00 41.75 287 PRO A O 1
ATOM 2107 N N . SER A 1 288 ? -25.407 -33.670 -7.561 1.00 37.44 288 SER A N 1
ATOM 2108 C CA . SER A 1 288 ? -25.233 -34.956 -6.880 1.00 37.44 288 SER A CA 1
ATOM 2109 C C . SER A 1 288 ? -24.640 -36.047 -7.786 1.00 37.44 288 SER A C 1
ATOM 2111 O O . SER A 1 288 ? -25.207 -36.318 -8.849 1.00 37.44 288 SER A O 1
ATOM 2113 N N . PRO A 1 289 ? -23.570 -36.747 -7.364 1.00 45.12 289 PRO A N 1
ATOM 2114 C CA . PRO A 1 289 ? -23.099 -37.926 -8.070 1.00 45.12 289 PRO A CA 1
ATOM 2115 C C . PRO A 1 289 ? -24.001 -39.132 -7.780 1.00 45.12 289 PRO A C 1
ATOM 2117 O O . PRO A 1 289 ? -24.384 -39.413 -6.644 1.00 45.12 289 PRO A O 1
ATOM 2120 N N . SER A 1 290 ? -24.330 -39.844 -8.856 1.00 43.31 290 SER A N 1
ATOM 2121 C CA . SER A 1 290 ? -25.051 -41.114 -8.854 1.00 43.31 290 SER A CA 1
ATOM 2122 C C . SER A 1 290 ? -24.224 -42.213 -8.178 1.00 43.31 290 SER A C 1
ATOM 2124 O O . SER A 1 290 ? -23.019 -42.324 -8.403 1.00 43.31 290 SER A O 1
ATOM 2126 N N . ALA A 1 291 ? -24.882 -43.032 -7.359 1.00 43.72 291 ALA A N 1
ATOM 2127 C CA . ALA A 1 291 ? -24.269 -44.113 -6.598 1.00 43.72 291 ALA A CA 1
ATOM 2128 C C . ALA A 1 291 ? -23.921 -45.335 -7.472 1.00 43.72 291 ALA A C 1
ATOM 2130 O O . ALA A 1 291 ? -24.727 -45.787 -8.288 1.00 43.72 291 ALA A O 1
ATOM 2131 N N . SER A 1 292 ? -22.749 -45.931 -7.237 1.00 42.66 292 SER A N 1
ATOM 2132 C CA . SER A 1 292 ? -22.447 -47.328 -7.585 1.00 42.66 292 SER A CA 1
ATOM 2133 C C . SER A 1 292 ? -21.309 -47.901 -6.723 1.00 42.66 292 SER A C 1
ATOM 2135 O O . SER A 1 292 ? -20.600 -47.129 -6.077 1.00 42.66 292 SER A O 1
ATOM 2137 N N . PRO A 1 293 ? -21.208 -49.243 -6.607 1.00 47.78 293 PRO A N 1
ATOM 2138 C CA . PRO A 1 293 ? -21.068 -49.883 -5.302 1.00 47.78 293 PRO A CA 1
ATOM 2139 C C . PRO A 1 293 ? -19.665 -50.393 -4.939 1.00 47.78 293 PRO A C 1
ATOM 2141 O O . PRO A 1 293 ? -18.772 -50.554 -5.764 1.00 47.78 293 PRO A O 1
ATOM 2144 N N . ALA A 1 294 ? -19.577 -50.672 -3.638 1.00 43.94 294 ALA A N 1
ATOM 2145 C CA . ALA A 1 294 ? -18.510 -51.220 -2.812 1.00 43.94 294 ALA A CA 1
ATOM 2146 C C . ALA A 1 294 ? -17.592 -52.300 -3.418 1.00 43.94 294 ALA A C 1
ATOM 2148 O O . ALA A 1 294 ? -18.050 -53.279 -4.008 1.00 43.94 294 ALA A O 1
ATOM 2149 N N . ALA A 1 295 ? -16.303 -52.191 -3.078 1.00 39.91 295 ALA A N 1
ATOM 2150 C CA . ALA A 1 295 ? -15.342 -53.290 -3.056 1.00 39.91 295 ALA A CA 1
ATOM 2151 C C . ALA A 1 295 ? -14.730 -53.436 -1.646 1.00 39.91 295 ALA A C 1
ATOM 2153 O O . ALA A 1 295 ? -14.444 -52.449 -0.969 1.00 39.91 295 ALA A O 1
ATOM 2154 N N . SER A 1 296 ? -14.589 -54.692 -1.215 1.00 47.53 296 SER A N 1
ATOM 2155 C CA . SER A 1 296 ? -14.137 -55.171 0.101 1.00 47.53 296 SER A CA 1
ATOM 2156 C C . SER A 1 296 ? -12.629 -54.990 0.385 1.00 47.53 296 SER A C 1
ATOM 2158 O O . SER A 1 296 ? -11.852 -54.792 -0.547 1.00 47.53 296 SER A O 1
ATOM 2160 N N . PRO A 1 297 ? -12.200 -55.104 1.665 1.00 45.97 297 PRO A N 1
ATOM 2161 C CA . PRO A 1 297 ? -10.862 -54.728 2.123 1.00 45.97 297 PRO A CA 1
ATOM 2162 C C . PRO A 1 297 ? -9.848 -55.883 2.073 1.00 45.97 297 PRO A C 1
ATOM 2164 O O . PRO A 1 297 ? -10.186 -57.033 2.356 1.00 45.97 297 PRO A O 1
ATOM 2167 N N . ALA A 1 298 ? -8.581 -55.558 1.799 1.00 39.72 298 ALA A N 1
ATOM 2168 C CA . ALA A 1 298 ? -7.451 -56.478 1.906 1.00 39.72 298 ALA A CA 1
ATOM 2169 C C . ALA A 1 298 ? -6.391 -55.961 2.899 1.00 39.72 298 ALA A C 1
ATOM 2171 O O . ALA A 1 298 ? -5.887 -54.853 2.764 1.00 39.72 298 ALA A O 1
ATOM 2172 N N . ALA A 1 299 ? -6.121 -56.824 3.883 1.00 41.00 299 ALA A N 1
ATOM 2173 C CA . ALA A 1 299 ? -4.914 -57.076 4.680 1.00 41.00 299 ALA A CA 1
ATOM 2174 C C . ALA A 1 299 ? -3.942 -55.935 5.061 1.00 41.00 299 ALA A C 1
ATOM 2176 O O . ALA A 1 299 ? -3.302 -55.297 4.231 1.00 41.00 299 ALA A O 1
ATOM 2177 N N . ALA A 1 300 ? -3.721 -55.830 6.376 1.00 45.69 300 ALA A N 1
ATOM 2178 C CA . ALA A 1 300 ? -2.664 -55.061 7.021 1.00 45.69 300 ALA A CA 1
ATOM 2179 C C . ALA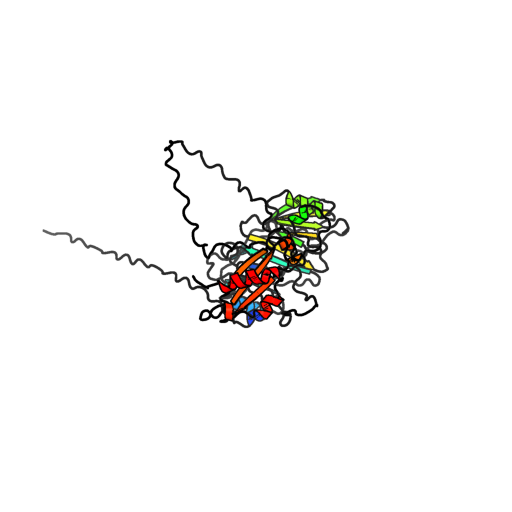 A 1 300 ? -1.265 -55.628 6.704 1.00 45.69 300 ALA A C 1
ATOM 2181 O O . ALA A 1 300 ? -0.938 -56.754 7.083 1.00 45.69 300 ALA A O 1
ATOM 2182 N N . GLY A 1 301 ? -0.442 -54.821 6.031 1.00 46.47 301 GLY A N 1
ATOM 2183 C CA . GLY A 1 301 ? 1.002 -55.011 5.899 1.00 46.47 301 GLY A CA 1
ATOM 2184 C C . GLY A 1 301 ? 1.769 -54.208 6.954 1.00 46.47 301 GLY A C 1
ATOM 2185 O O . GLY A 1 301 ? 1.314 -53.157 7.399 1.00 46.47 301 GLY A O 1
ATOM 2186 N N . ALA A 1 302 ? 2.924 -54.735 7.364 1.00 51.28 302 ALA A N 1
ATOM 2187 C CA . ALA A 1 302 ? 3.848 -54.143 8.331 1.00 51.28 302 ALA A CA 1
ATOM 2188 C C . ALA A 1 302 ? 4.322 -52.726 7.926 1.00 51.28 302 ALA A C 1
ATOM 2190 O O . ALA A 1 302 ? 4.404 -52.438 6.729 1.00 51.28 302 ALA A O 1
ATOM 2191 N N . PRO A 1 303 ? 4.666 -51.851 8.892 1.00 40.62 303 PRO A N 1
ATOM 2192 C CA . PRO A 1 303 ? 5.100 -50.491 8.592 1.00 40.62 303 PRO A CA 1
ATOM 2193 C C . PRO A 1 303 ? 6.421 -50.501 7.800 1.00 40.62 303 PRO A C 1
ATOM 2195 O O . PRO A 1 303 ? 7.381 -51.147 8.233 1.00 40.62 303 PRO A O 1
ATOM 2198 N N . PRO A 1 304 ? 6.502 -49.803 6.652 1.00 46.47 304 PRO A N 1
ATOM 2199 C CA . PRO A 1 304 ? 7.771 -49.576 5.980 1.00 46.47 304 PRO A CA 1
ATOM 2200 C C . PRO A 1 304 ? 8.662 -48.667 6.836 1.00 46.47 304 PRO A C 1
ATOM 2202 O O . PRO A 1 304 ? 8.178 -47.809 7.575 1.00 46.47 304 PRO A O 1
ATOM 2205 N N . ALA A 1 305 ? 9.976 -48.870 6.732 1.00 45.88 305 ALA A N 1
ATOM 2206 C CA . ALA A 1 305 ? 10.972 -47.975 7.304 1.00 45.88 305 ALA A CA 1
ATOM 2207 C C . ALA A 1 305 ? 10.724 -46.534 6.833 1.00 45.88 305 ALA A C 1
ATOM 2209 O O . ALA A 1 305 ? 10.388 -46.316 5.666 1.00 45.88 305 ALA A O 1
ATOM 2210 N N . SER A 1 306 ? 10.891 -45.571 7.744 1.00 43.09 306 SER A N 1
ATOM 2211 C CA . SER A 1 306 ? 10.713 -44.151 7.451 1.00 43.09 306 SER A CA 1
ATOM 2212 C C . SER A 1 306 ? 11.517 -43.751 6.208 1.00 43.09 306 SER A C 1
ATOM 2214 O O . SER A 1 306 ? 12.719 -44.034 6.160 1.00 43.09 306 SER A O 1
ATOM 2216 N N . PRO A 1 307 ? 10.895 -43.110 5.202 1.00 40.16 307 PRO A N 1
ATOM 2217 C CA . PRO A 1 307 ? 11.631 -42.549 4.080 1.00 40.16 307 PRO A CA 1
ATOM 2218 C C . PRO A 1 307 ? 12.616 -41.488 4.587 1.00 40.16 307 PRO A C 1
ATOM 2220 O O . PRO A 1 307 ? 12.356 -40.803 5.579 1.00 40.16 307 PRO A O 1
ATOM 2223 N N . ALA A 1 308 ? 13.762 -41.370 3.915 1.00 38.28 308 ALA A N 1
ATOM 2224 C CA . ALA A 1 308 ? 14.667 -40.248 4.126 1.00 38.28 308 ALA A CA 1
ATOM 2225 C C . ALA A 1 308 ? 13.894 -38.929 3.904 1.00 38.28 308 ALA A C 1
ATOM 2227 O O . ALA A 1 308 ? 13.064 -38.884 2.991 1.00 38.28 308 ALA A O 1
ATOM 2228 N N . PRO A 1 309 ? 14.119 -37.891 4.731 1.00 39.38 309 PRO A N 1
ATOM 2229 C CA . PRO A 1 309 ? 13.382 -36.636 4.633 1.00 39.38 309 PRO A CA 1
ATOM 2230 C C . PRO A 1 309 ? 13.544 -36.016 3.241 1.00 39.38 309 PRO A C 1
ATOM 2232 O O . PRO A 1 309 ? 14.639 -36.017 2.674 1.00 39.38 309 PRO A O 1
ATOM 2235 N N . ASN A 1 310 ? 12.432 -35.521 2.700 1.00 41.53 310 ASN A N 1
ATOM 2236 C CA . ASN A 1 310 ? 12.384 -34.797 1.438 1.00 41.53 310 ASN A CA 1
ATOM 2237 C C . ASN A 1 310 ? 13.166 -33.474 1.600 1.00 41.53 310 ASN A C 1
ATOM 2239 O O . ASN A 1 310 ? 12.911 -32.774 2.580 1.00 41.53 310 ASN A O 1
ATOM 2243 N N . PRO A 1 311 ? 14.113 -33.110 0.714 1.00 43.28 311 PRO A N 1
ATOM 2244 C CA . PRO A 1 311 ? 14.859 -31.848 0.821 1.00 43.28 311 PRO A CA 1
ATOM 2245 C C . PRO A 1 311 ? 13.973 -30.590 0.788 1.00 43.28 311 PRO A C 1
ATOM 2247 O O . PRO A 1 311 ? 14.405 -29.546 1.268 1.00 43.28 311 PRO A O 1
ATOM 2250 N N . ASP A 1 312 ? 12.736 -30.709 0.293 1.00 43.69 312 ASP A N 1
ATOM 2251 C CA . ASP A 1 312 ? 11.741 -29.630 0.271 1.00 43.69 312 ASP A CA 1
ATOM 2252 C C . ASP A 1 312 ? 10.821 -29.597 1.510 1.00 43.69 312 ASP A C 1
ATOM 2254 O O . ASP A 1 312 ? 9.990 -28.694 1.633 1.00 43.69 312 ASP A O 1
ATOM 2258 N N . ASP A 1 313 ? 10.930 -30.560 2.435 1.00 42.59 313 ASP A N 1
ATOM 2259 C CA . ASP A 1 313 ? 10.184 -30.485 3.693 1.00 42.59 313 ASP A CA 1
ATOM 2260 C C . ASP A 1 313 ? 10.825 -29.430 4.610 1.00 42.59 313 ASP A C 1
ATOM 2262 O O . ASP A 1 313 ? 12.037 -29.479 4.852 1.00 42.59 313 ASP A O 1
ATOM 2266 N N . PRO A 1 314 ? 10.043 -28.498 5.188 1.00 47.78 314 PRO A N 1
ATOM 2267 C CA . PRO A 1 314 ? 10.563 -27.582 6.190 1.00 47.78 314 PRO A CA 1
ATOM 2268 C C . PRO A 1 314 ? 11.105 -28.412 7.356 1.00 47.78 314 PRO A C 1
ATOM 2270 O O . PRO A 1 314 ? 10.343 -29.073 8.065 1.00 47.78 314 PRO A O 1
ATOM 2273 N N . LEU A 1 315 ? 12.430 -28.405 7.538 1.00 46.88 315 LEU A N 1
ATOM 2274 C CA . LEU A 1 315 ? 13.090 -29.129 8.620 1.00 46.88 315 LEU A CA 1
ATOM 2275 C C . LEU A 1 315 ? 12.424 -28.747 9.945 1.00 46.88 315 LEU A C 1
ATOM 2277 O O . LEU A 1 315 ? 12.484 -27.600 10.391 1.00 46.88 315 LEU A O 1
ATOM 2281 N N . THR A 1 316 ? 11.750 -29.712 10.569 1.00 46.56 316 THR A N 1
ATOM 2282 C CA . THR A 1 316 ? 11.015 -29.472 11.808 1.00 46.56 316 THR A CA 1
ATOM 2283 C C . THR A 1 316 ? 12.003 -29.209 12.935 1.00 46.56 316 THR A C 1
ATOM 2285 O O . THR A 1 316 ? 12.765 -30.095 13.327 1.00 46.56 316 THR A O 1
ATOM 2288 N N . TRP A 1 317 ? 11.981 -27.980 13.448 1.00 56.91 317 TRP A N 1
ATOM 2289 C CA . TRP A 1 317 ? 12.709 -27.570 14.641 1.00 56.91 317 TRP A CA 1
ATOM 2290 C C . TRP A 1 317 ? 12.352 -28.469 15.830 1.00 56.91 317 TRP A C 1
ATOM 2292 O O . TRP A 1 317 ? 11.178 -28.764 16.055 1.00 56.91 317 TRP A O 1
ATOM 2302 N N . VAL A 1 318 ? 13.357 -28.902 16.593 1.00 52.75 318 VAL A N 1
ATOM 2303 C CA . VAL A 1 318 ? 13.150 -29.562 17.888 1.00 52.75 318 VAL A CA 1
ATOM 2304 C C . VAL A 1 318 ? 13.291 -28.487 18.955 1.00 52.75 318 VAL A C 1
ATOM 2306 O O . VAL A 1 318 ? 14.368 -27.902 19.085 1.00 52.75 318 VAL A O 1
ATOM 2309 N N . ASP A 1 319 ? 12.208 -28.213 19.682 1.00 51.22 319 ASP A N 1
ATOM 2310 C CA . ASP A 1 319 ? 12.188 -27.185 20.723 1.00 51.22 319 ASP A CA 1
ATOM 2311 C C . ASP A 1 319 ? 13.282 -27.448 21.778 1.00 51.22 319 ASP A C 1
ATOM 2313 O O . ASP A 1 319 ? 13.468 -28.596 22.207 1.00 51.22 319 ASP A O 1
ATOM 2317 N N . PRO A 1 320 ? 14.034 -26.415 22.204 1.00 51.62 320 PRO A N 1
ATOM 2318 C CA . PRO A 1 320 ? 14.960 -26.549 23.319 1.00 51.62 320 PRO A CA 1
ATOM 2319 C C . PRO A 1 320 ? 14.198 -26.866 24.617 1.00 51.62 320 PRO A C 1
ATOM 2321 O O . PRO A 1 320 ? 12.998 -26.626 24.737 1.00 51.62 320 PRO A O 1
ATOM 2324 N N . ALA A 1 321 ? 14.911 -27.422 25.601 1.00 54.81 321 ALA A N 1
ATOM 2325 C CA . ALA A 1 321 ? 14.346 -27.763 26.904 1.00 54.81 321 ALA A CA 1
ATOM 2326 C C . ALA A 1 321 ? 13.603 -26.561 27.541 1.00 54.81 321 ALA A C 1
ATOM 2328 O O . ALA A 1 321 ? 14.058 -25.424 27.385 1.00 54.81 321 ALA A O 1
ATOM 2329 N N . PRO A 1 322 ? 12.501 -26.797 28.285 1.00 56.97 322 PRO A N 1
ATOM 2330 C CA . PRO A 1 322 ? 11.611 -25.750 28.809 1.00 56.97 322 PRO A CA 1
ATOM 2331 C C . PRO A 1 322 ? 12.281 -24.734 29.752 1.00 56.97 322 PRO A C 1
ATOM 2333 O O . PRO A 1 322 ? 11.709 -23.681 30.015 1.00 56.97 322 PRO A O 1
ATOM 2336 N N . ASP A 1 323 ? 13.504 -25.009 30.205 1.00 66.50 323 ASP A N 1
ATOM 2337 C CA . ASP A 1 323 ? 14.254 -24.187 31.158 1.00 66.50 323 ASP A CA 1
ATOM 2338 C C . ASP A 1 323 ? 15.227 -23.201 30.469 1.00 66.50 323 ASP A C 1
ATOM 2340 O O . ASP A 1 323 ? 16.102 -22.618 31.113 1.00 66.50 323 ASP A O 1
ATOM 2344 N N . GLY A 1 324 ? 15.126 -23.040 29.144 1.00 64.00 324 GLY A N 1
ATOM 2345 C CA . GLY A 1 324 ? 15.947 -22.109 28.366 1.00 64.00 324 GLY A CA 1
ATOM 2346 C C . GLY A 1 324 ? 15.592 -20.626 28.585 1.00 64.00 324 GLY A C 1
ATOM 2347 O O . GLY A 1 324 ? 14.506 -20.314 29.085 1.00 64.00 324 GLY A O 1
ATOM 2348 N N . PRO A 1 325 ? 16.488 -19.695 28.191 1.00 67.00 325 PRO A N 1
ATOM 2349 C CA . PRO A 1 325 ? 16.225 -18.257 28.273 1.00 67.00 325 PRO A CA 1
ATOM 2350 C C . PRO A 1 325 ? 14.957 -17.888 27.489 1.00 67.00 325 PRO A C 1
ATOM 2352 O O . PRO A 1 325 ? 14.613 -18.555 26.519 1.00 67.00 325 PRO A O 1
ATOM 2355 N N . GLU A 1 326 ? 14.245 -16.839 27.910 1.00 64.69 326 GLU A N 1
ATOM 2356 C CA . GLU A 1 326 ? 12.915 -16.477 27.382 1.00 64.69 326 GLU A CA 1
ATOM 2357 C C . GLU A 1 326 ? 12.897 -16.304 25.854 1.00 64.69 326 GLU A C 1
ATOM 2359 O O . GLU A 1 326 ? 11.932 -16.690 25.197 1.00 64.69 326 GLU A O 1
ATOM 2364 N N . GLU A 1 327 ? 13.999 -15.820 25.267 1.00 61.41 327 GLU A N 1
ATOM 2365 C CA . GLU A 1 327 ? 14.223 -15.709 23.815 1.00 61.41 327 GLU A CA 1
ATOM 2366 C C . GLU A 1 327 ? 14.168 -17.058 23.070 1.00 61.41 327 GLU A C 1
ATOM 2368 O O . GLU A 1 327 ? 13.875 -17.098 21.876 1.00 61.41 327 GLU A O 1
ATOM 2373 N N . CYS A 1 328 ? 14.317 -18.167 23.788 1.00 64.81 328 CYS A N 1
ATOM 2374 C CA . CYS A 1 328 ? 14.323 -19.537 23.284 1.00 64.81 328 CYS A CA 1
ATOM 2375 C C . CYS A 1 328 ? 13.027 -20.309 23.534 1.00 64.81 328 CYS A C 1
ATOM 2377 O O . CYS A 1 328 ? 12.945 -21.485 23.185 1.00 64.81 328 CYS A O 1
ATOM 2379 N N . GLN A 1 329 ? 12.025 -19.671 24.141 1.00 66.44 329 GLN A N 1
ATOM 2380 C CA . GLN A 1 329 ? 10.733 -20.291 24.409 1.00 66.44 329 GLN A CA 1
ATOM 2381 C C . GLN A 1 329 ? 9.767 -20.072 23.235 1.00 66.44 329 GLN A C 1
ATOM 2383 O O . GLN A 1 329 ? 9.585 -18.950 22.759 1.00 66.44 329 GLN A O 1
ATOM 2388 N N . GLY A 1 330 ? 9.126 -21.154 22.791 1.00 65.12 330 GLY A N 1
ATOM 2389 C CA . GLY A 1 330 ? 8.215 -21.172 21.645 1.00 65.12 330 GLY A CA 1
ATOM 2390 C C . GLY A 1 330 ? 8.841 -21.787 20.391 1.00 65.12 330 GLY A C 1
ATOM 2391 O O . GLY A 1 330 ? 10.059 -21.866 20.253 1.00 65.12 330 GLY A O 1
ATOM 2392 N N . LYS A 1 331 ? 7.983 -22.230 19.470 1.00 66.94 331 LYS A N 1
ATOM 2393 C CA . LYS A 1 331 ? 8.405 -22.855 18.216 1.00 66.94 331 LYS A CA 1
ATOM 2394 C C . LYS A 1 331 ? 9.075 -21.800 17.337 1.00 66.94 331 LYS A C 1
ATOM 2396 O O . LYS A 1 331 ? 8.426 -20.826 16.978 1.00 66.94 331 LYS A O 1
ATOM 2401 N N . MET A 1 332 ? 10.342 -21.980 16.979 1.00 63.34 332 MET A N 1
ATOM 2402 C CA . MET A 1 332 ? 10.998 -21.162 15.951 1.00 63.34 332 MET A CA 1
ATOM 2403 C C . MET A 1 332 ? 10.825 -21.817 14.581 1.00 63.34 332 MET A C 1
ATOM 2405 O O . MET A 1 332 ? 10.878 -23.042 14.450 1.00 63.34 332 MET A O 1
ATOM 2409 N N . THR A 1 333 ? 10.620 -21.004 13.555 1.00 69.88 333 THR A N 1
ATOM 2410 C CA . THR A 1 333 ? 10.622 -21.416 12.152 1.00 69.88 333 THR A CA 1
ATOM 2411 C C . THR A 1 333 ? 11.741 -20.680 11.444 1.00 69.88 333 THR A C 1
ATOM 2413 O O . THR A 1 333 ? 11.736 -19.458 11.375 1.00 69.88 333 THR A O 1
ATOM 2416 N N . GLY A 1 334 ? 12.713 -21.432 10.936 1.00 71.69 334 GLY A N 1
ATOM 2417 C CA . GLY A 1 334 ? 13.746 -20.900 10.060 1.00 71.69 334 GLY A CA 1
ATOM 2418 C C . GLY A 1 334 ? 13.387 -21.181 8.610 1.00 71.69 334 GLY A C 1
ATOM 2419 O O . GLY A 1 334 ? 13.097 -22.329 8.268 1.00 71.69 334 GLY A O 1
ATOM 2420 N N . ARG A 1 335 ? 13.438 -20.157 7.764 1.00 75.62 335 ARG A N 1
ATOM 2421 C CA . ARG A 1 335 ? 13.410 -20.301 6.312 1.00 75.62 335 ARG A CA 1
ATOM 2422 C C . ARG A 1 335 ? 14.738 -19.808 5.764 1.00 75.62 335 ARG A C 1
ATOM 2424 O O . ARG A 1 335 ? 15.139 -18.693 6.051 1.00 75.62 335 ARG A O 1
ATOM 2431 N N . CYS A 1 336 ? 15.426 -20.646 5.003 1.00 76.75 336 CYS A N 1
ATOM 2432 C CA . CYS A 1 336 ? 16.639 -20.250 4.302 1.00 76.75 336 CYS A CA 1
ATOM 2433 C C . CYS A 1 336 ? 16.383 -20.375 2.809 1.00 76.75 336 CYS A C 1
ATOM 2435 O O . CYS A 1 336 ? 16.216 -21.487 2.309 1.00 76.75 336 CYS A O 1
ATOM 2437 N N . ASP A 1 337 ? 16.350 -19.248 2.111 1.00 76.75 337 ASP A N 1
ATOM 2438 C CA . ASP A 1 337 ? 16.219 -19.207 0.664 1.00 76.75 337 ASP A CA 1
ATOM 2439 C C . ASP A 1 337 ? 17.598 -18.950 0.044 1.00 76.75 337 ASP A C 1
ATOM 2441 O O . ASP A 1 337 ? 18.401 -18.148 0.531 1.00 76.75 337 ASP A O 1
ATOM 2445 N N . TYR A 1 338 ? 17.897 -19.664 -1.041 1.00 70.25 338 TYR A N 1
ATOM 2446 C CA . TYR A 1 338 ? 19.074 -19.357 -1.839 1.00 70.25 338 TYR A CA 1
ATOM 2447 C C . TYR A 1 338 ? 18.800 -18.138 -2.686 1.00 70.25 338 TYR A C 1
ATOM 2449 O O . TYR A 1 338 ? 18.023 -18.200 -3.642 1.00 70.25 338 TYR A O 1
ATOM 2457 N N . ASP A 1 339 ? 19.491 -17.060 -2.371 1.00 70.25 339 ASP A N 1
ATOM 2458 C CA . ASP A 1 339 ? 19.539 -15.914 -3.241 1.00 70.25 339 ASP A CA 1
ATOM 2459 C C . ASP A 1 339 ? 20.784 -16.045 -4.114 1.00 70.25 339 ASP A C 1
ATOM 2461 O O . ASP A 1 339 ? 21.906 -15.665 -3.761 1.00 70.25 339 ASP A O 1
ATOM 2465 N N . SER A 1 340 ? 20.601 -16.618 -5.304 1.00 53.72 340 SER A N 1
ATOM 2466 C CA . SER A 1 340 ? 21.555 -16.400 -6.387 1.00 53.72 340 SER A CA 1
ATOM 2467 C C . SER A 1 340 ? 21.388 -14.968 -6.899 1.00 53.72 340 SER A C 1
ATOM 2469 O O . SER A 1 340 ? 20.948 -14.747 -8.034 1.00 53.72 340 SER A O 1
ATOM 2471 N N . GLY A 1 341 ? 21.702 -14.001 -6.040 1.00 46.91 341 GLY A N 1
ATOM 2472 C CA . GLY A 1 341 ? 21.646 -12.591 -6.349 1.00 46.91 341 GLY A CA 1
ATOM 2473 C C . GLY A 1 341 ? 22.510 -12.317 -7.574 1.00 46.91 341 GLY A C 1
ATOM 2474 O O . GLY A 1 341 ? 23.666 -12.734 -7.680 1.00 46.91 341 GLY A O 1
ATOM 2475 N N . TRP A 1 342 ? 21.937 -11.616 -8.548 1.00 38.56 342 TRP A N 1
ATOM 2476 C CA . TRP A 1 342 ? 22.500 -11.422 -9.889 1.00 38.56 342 TRP A CA 1
ATOM 2477 C C . TRP A 1 342 ? 23.815 -10.627 -9.967 1.00 38.56 342 TRP A C 1
ATOM 2479 O O . TRP A 1 342 ? 24.344 -10.442 -11.060 1.00 38.56 342 TRP A O 1
ATOM 2489 N N . ILE A 1 343 ? 24.388 -10.208 -8.837 1.00 41.50 343 ILE A N 1
ATOM 2490 C CA . ILE A 1 343 ? 25.655 -9.457 -8.754 1.00 41.50 343 ILE A CA 1
ATOM 2491 C C . ILE A 1 343 ? 26.851 -10.412 -8.539 1.00 41.50 343 ILE A C 1
ATOM 2493 O O . ILE A 1 343 ? 27.881 -10.044 -7.980 1.00 41.50 343 ILE A O 1
ATOM 2497 N N . GLY A 1 344 ? 26.730 -11.682 -8.941 1.00 46.09 344 GLY A N 1
ATOM 2498 C CA . GLY A 1 344 ? 27.801 -12.674 -8.769 1.00 46.09 344 GLY A CA 1
ATOM 2499 C C . GLY A 1 344 ? 28.128 -12.985 -7.304 1.00 46.09 344 GLY A C 1
ATOM 2500 O O . GLY A 1 344 ? 29.174 -13.563 -7.019 1.00 46.09 344 GLY A O 1
ATOM 2501 N N . ARG A 1 345 ? 27.241 -12.599 -6.379 1.00 52.06 345 ARG A N 1
ATOM 2502 C CA . ARG A 1 345 ? 27.256 -13.026 -4.985 1.00 52.06 345 ARG A CA 1
ATOM 2503 C C . ARG A 1 345 ? 26.094 -13.974 -4.795 1.00 52.06 345 ARG A C 1
ATOM 2505 O O . ARG A 1 345 ? 24.939 -13.577 -4.776 1.00 52.06 345 ARG A O 1
ATOM 2512 N N . THR A 1 346 ? 26.436 -15.242 -4.738 1.00 68.81 346 THR A N 1
ATOM 2513 C CA . THR A 1 346 ? 25.543 -16.309 -4.337 1.00 68.81 346 THR A CA 1
ATOM 2514 C C . THR A 1 346 ? 25.529 -16.325 -2.818 1.00 68.81 346 THR A C 1
ATOM 2516 O O . THR A 1 346 ? 26.583 -16.478 -2.207 1.00 68.81 346 THR A O 1
ATOM 2519 N N . GLU A 1 347 ? 24.372 -16.113 -2.203 1.00 79.69 347 GLU A N 1
ATOM 2520 C CA . GLU A 1 347 ? 24.217 -16.135 -0.750 1.00 79.69 347 GLU A CA 1
ATOM 2521 C C . GLU A 1 347 ? 22.978 -16.931 -0.338 1.00 79.69 347 GLU A C 1
ATOM 2523 O O . GLU A 1 347 ? 22.039 -17.123 -1.105 1.00 79.69 347 GLU A O 1
ATOM 2528 N N . VAL A 1 348 ? 23.006 -17.475 0.871 1.00 77.81 348 VAL A N 1
ATOM 2529 C CA . VAL A 1 348 ? 21.841 -18.076 1.514 1.00 77.81 348 VAL A CA 1
ATOM 2530 C C . VAL A 1 348 ? 21.317 -17.048 2.494 1.00 77.81 348 VAL A C 1
ATOM 2532 O O . VAL A 1 348 ? 22.014 -16.704 3.453 1.00 77.81 348 VAL A O 1
ATOM 2535 N N . ASN A 1 349 ? 20.109 -16.566 2.232 1.00 78.19 349 ASN A N 1
ATOM 2536 C CA . ASN A 1 349 ? 19.398 -15.641 3.095 1.00 78.19 349 ASN A CA 1
ATOM 2537 C C . ASN A 1 349 ? 18.509 -16.462 4.015 1.00 78.19 349 ASN A C 1
ATOM 2539 O O . ASN A 1 349 ? 17.594 -17.150 3.565 1.00 78.19 349 ASN A O 1
ATOM 2543 N N . CYS A 1 350 ? 18.825 -16.433 5.303 1.00 79.38 350 CYS A N 1
ATOM 2544 C CA . CYS A 1 350 ? 18.044 -17.109 6.318 1.00 79.38 350 CYS A CA 1
ATOM 2545 C C . CYS A 1 350 ? 17.265 -16.091 7.134 1.00 79.38 350 CYS A C 1
ATOM 2547 O O . CYS A 1 350 ? 17.828 -15.127 7.650 1.00 79.38 350 CYS A O 1
ATOM 2549 N N . GLU A 1 351 ? 15.983 -16.373 7.291 1.00 78.25 351 GLU A N 1
ATOM 2550 C CA . GLU A 1 351 ? 15.050 -15.682 8.154 1.00 78.25 351 GLU A CA 1
ATOM 2551 C C . GLU A 1 351 ? 14.654 -16.649 9.274 1.00 78.25 351 GLU A C 1
ATOM 2553 O O . GLU A 1 351 ? 14.086 -17.716 9.023 1.00 78.25 351 GLU A O 1
ATOM 2558 N N . LEU A 1 352 ? 14.998 -16.318 10.520 1.00 75.44 352 LEU A N 1
ATOM 2559 C CA . LEU A 1 352 ? 14.451 -17.008 11.687 1.00 75.44 352 LEU A CA 1
ATOM 2560 C C . LEU A 1 352 ? 13.335 -16.186 12.303 1.00 75.44 352 LEU A C 1
ATOM 2562 O O . LEU A 1 352 ? 13.566 -15.092 12.817 1.00 75.44 352 LEU A O 1
ATOM 2566 N N . ASP A 1 353 ? 12.153 -16.781 12.304 1.00 72.25 353 ASP A N 1
ATOM 2567 C CA . ASP A 1 353 ? 10.953 -16.234 12.909 1.00 72.25 353 ASP A CA 1
ATOM 2568 C C . ASP A 1 353 ? 10.494 -17.112 14.086 1.00 72.25 353 ASP A C 1
ATOM 2570 O O . ASP A 1 353 ? 10.834 -18.298 14.197 1.00 72.25 353 ASP A O 1
ATOM 2574 N N . ARG A 1 354 ? 9.704 -16.541 14.991 1.00 63.38 354 ARG A N 1
ATOM 2575 C CA . ARG A 1 354 ? 8.937 -17.309 15.973 1.00 63.38 354 ARG A CA 1
ATOM 2576 C C . ARG A 1 354 ? 7.609 -17.701 15.347 1.00 63.38 354 ARG A C 1
ATOM 2578 O O . ARG A 1 354 ? 6.854 -16.849 14.924 1.00 63.38 354 ARG A O 1
ATOM 2585 N N . ALA A 1 355 ? 7.251 -18.974 15.366 1.00 48.38 355 ALA A N 1
ATOM 2586 C CA . ALA A 1 355 ? 5.923 -19.400 14.957 1.00 48.38 355 ALA A CA 1
ATOM 2587 C C . ALA A 1 355 ? 4.848 -18.955 15.967 1.00 48.38 355 ALA A C 1
ATOM 2589 O O . ALA A 1 355 ? 5.039 -18.998 17.186 1.00 48.38 355 ALA A O 1
ATOM 2590 N N . GLY A 1 356 ? 3.669 -18.606 15.448 1.00 39.91 356 GLY A N 1
ATOM 2591 C CA . GLY A 1 356 ? 2.506 -18.191 16.237 1.00 39.91 356 GLY A CA 1
ATOM 2592 C C . GLY A 1 356 ? 2.454 -16.683 16.501 1.00 39.91 356 GLY A C 1
ATOM 2593 O O . GLY A 1 356 ? 3.191 -15.906 15.911 1.00 39.91 356 GLY A O 1
ATOM 2594 N N . LEU A 1 357 ? 1.565 -16.248 17.400 1.00 29.31 357 LEU A N 1
ATOM 2595 C CA . LEU A 1 357 ? 1.292 -14.822 17.676 1.00 29.31 357 LEU A CA 1
ATOM 2596 C C . LEU A 1 357 ? 2.520 -14.021 18.160 1.00 29.31 357 LEU A C 1
ATOM 2598 O O . LEU A 1 357 ? 2.499 -12.794 18.142 1.00 29.31 357 LEU A O 1
ATOM 2602 N N . SER A 1 358 ? 3.588 -14.707 18.571 1.00 37.19 358 SER A N 1
ATOM 2603 C CA . SER A 1 358 ? 4.871 -14.129 18.978 1.00 37.19 358 SER A CA 1
ATOM 2604 C C . SER A 1 358 ? 5.720 -13.615 17.802 1.00 37.19 358 SER A C 1
ATOM 2606 O O . SER A 1 358 ? 6.605 -12.799 18.048 1.00 37.19 358 SER A O 1
ATOM 2608 N N . ALA A 1 359 ? 5.451 -14.063 16.563 1.00 38.44 359 ALA A N 1
ATOM 2609 C CA . ALA A 1 359 ? 6.123 -13.635 15.322 1.00 38.44 359 ALA A CA 1
ATOM 2610 C C . ALA A 1 359 ? 6.028 -12.121 15.106 1.00 38.44 359 ALA A C 1
ATOM 2612 O O . ALA A 1 359 ? 6.961 -11.452 14.694 1.00 38.44 359 ALA A O 1
ATOM 2613 N N . LEU A 1 360 ? 4.876 -11.551 15.458 1.00 35.16 360 LEU A N 1
ATOM 2614 C CA . LEU A 1 360 ? 4.540 -10.156 15.179 1.00 35.16 360 LEU A CA 1
ATOM 2615 C C . LEU A 1 360 ? 5.312 -9.164 16.060 1.00 35.16 360 LEU A C 1
ATOM 2617 O O . LEU A 1 360 ? 5.409 -7.987 15.726 1.00 35.16 360 LEU A O 1
ATOM 2621 N N . ALA A 1 361 ? 5.843 -9.632 17.192 1.00 34.62 361 ALA A N 1
ATOM 2622 C CA . ALA A 1 361 ? 6.667 -8.840 18.103 1.00 34.62 361 ALA A CA 1
ATOM 2623 C C . ALA A 1 361 ? 8.165 -9.159 17.976 1.00 34.62 361 ALA A C 1
ATOM 2625 O O . ALA A 1 361 ? 8.988 -8.452 18.560 1.00 34.62 361 ALA A O 1
ATOM 2626 N N . PHE A 1 362 ? 8.527 -10.217 17.245 1.00 41.16 362 PHE A N 1
ATOM 2627 C CA . PHE A 1 362 ? 9.912 -10.584 17.001 1.00 41.16 362 PHE A CA 1
ATOM 2628 C C . PHE A 1 362 ? 10.341 -10.018 15.651 1.00 41.16 362 PHE A C 1
ATOM 2630 O O . PHE A 1 362 ? 9.737 -10.296 14.623 1.00 41.16 362 PHE A O 1
ATOM 2637 N N . ASN A 1 363 ? 11.403 -9.214 15.638 1.00 49.84 363 ASN A N 1
ATOM 2638 C CA . ASN A 1 363 ? 12.079 -8.934 14.379 1.00 49.84 363 ASN A CA 1
ATOM 2639 C C . ASN A 1 363 ? 12.641 -10.266 13.891 1.00 49.84 363 ASN A C 1
ATOM 2641 O O . ASN A 1 363 ? 13.495 -10.836 14.578 1.00 49.84 363 ASN A O 1
ATOM 2645 N N . ALA A 1 364 ? 12.163 -10.754 12.748 1.00 64.62 364 ALA A N 1
ATOM 2646 C CA . ALA A 1 364 ? 12.766 -11.908 12.114 1.00 64.62 364 ALA A CA 1
ATOM 2647 C C . ALA A 1 364 ? 14.276 -11.659 11.992 1.00 64.62 364 ALA A C 1
ATOM 2649 O O . ALA A 1 364 ? 14.722 -10.583 11.565 1.00 64.62 364 ALA A O 1
ATOM 2650 N N . ILE A 1 365 ? 15.067 -12.610 12.487 1.00 73.50 365 ILE A N 1
ATOM 2651 C CA . ILE A 1 365 ? 16.518 -12.483 12.460 1.00 73.50 365 ILE A CA 1
ATOM 2652 C C . ILE A 1 365 ? 16.949 -12.880 11.062 1.00 73.50 365 ILE A C 1
ATOM 2654 O O . ILE A 1 365 ? 16.982 -14.062 10.721 1.00 73.50 365 ILE A O 1
ATOM 2658 N N . GLU A 1 366 ? 17.258 -11.866 10.269 1.00 78.94 366 GLU A N 1
ATOM 2659 C CA . GLU A 1 366 ? 17.824 -12.024 8.943 1.00 78.94 366 GLU A CA 1
ATOM 2660 C C . GLU A 1 366 ? 19.348 -12.068 9.039 1.00 78.94 366 GLU A C 1
ATOM 2662 O O . GLU A 1 366 ? 19.994 -11.200 9.641 1.00 78.94 366 GLU A O 1
ATOM 2667 N N . PHE A 1 367 ? 19.940 -13.075 8.414 1.00 82.06 367 PHE A N 1
ATOM 2668 C CA . PHE A 1 367 ? 21.367 -13.083 8.145 1.00 82.06 367 PHE A CA 1
ATOM 2669 C C . PHE A 1 367 ? 21.641 -13.734 6.793 1.00 82.06 367 PHE A C 1
ATOM 2671 O O . PHE A 1 367 ? 20.914 -14.618 6.334 1.00 82.06 367 PHE A O 1
ATOM 2678 N N . SER A 1 368 ? 22.733 -13.298 6.180 1.00 81.69 368 SER A N 1
ATOM 2679 C CA . SER A 1 368 ? 23.160 -13.749 4.864 1.00 81.69 368 SER A CA 1
ATOM 2680 C C . SER A 1 368 ? 24.484 -14.482 4.998 1.00 81.69 368 SER A C 1
ATOM 2682 O O . SER A 1 368 ? 25.425 -13.997 5.630 1.00 81.69 368 SER A O 1
ATOM 2684 N N . CYS A 1 369 ? 24.559 -15.663 4.401 1.00 83.69 369 CYS A N 1
ATOM 2685 C CA . CYS A 1 369 ? 25.795 -16.414 4.264 1.00 83.69 369 CYS A CA 1
ATOM 2686 C C . CYS A 1 369 ? 26.228 -16.403 2.800 1.00 83.69 369 CYS A C 1
ATOM 2688 O O . CYS A 1 369 ? 25.532 -17.010 1.989 1.00 83.69 369 CYS A O 1
ATOM 2690 N N . PRO A 1 370 ? 27.369 -15.803 2.429 1.00 78.94 370 PRO A N 1
ATOM 2691 C CA . PRO A 1 370 ? 27.896 -15.975 1.082 1.00 78.94 370 PRO A CA 1
ATOM 2692 C C . PRO A 1 370 ? 28.229 -17.458 0.843 1.00 78.94 370 PRO A C 1
ATOM 2694 O O . PRO A 1 370 ? 28.843 -18.114 1.684 1.00 78.94 370 PRO A O 1
ATOM 2697 N N . VAL A 1 371 ? 27.811 -17.993 -0.301 1.00 75.06 371 VAL A N 1
ATOM 2698 C CA . VAL A 1 371 ? 28.023 -19.381 -0.724 1.00 75.06 371 VAL A CA 1
ATOM 2699 C C . VAL A 1 371 ? 28.570 -19.414 -2.144 1.00 75.06 371 VAL A C 1
ATOM 2701 O O . VAL A 1 371 ? 27.828 -19.324 -3.110 1.00 75.06 371 VAL A O 1
ATOM 2704 N N . ASP A 1 372 ? 29.868 -19.622 -2.288 1.00 73.12 372 ASP A N 1
ATOM 2705 C CA . ASP A 1 372 ? 30.506 -20.151 -3.493 1.00 73.12 372 ASP A CA 1
ATOM 2706 C C . ASP A 1 372 ? 30.008 -21.587 -3.731 1.00 73.12 372 ASP A C 1
ATOM 2708 O O . ASP A 1 372 ? 30.149 -22.445 -2.856 1.00 73.12 372 ASP A O 1
ATOM 2712 N N . GLN A 1 373 ? 29.406 -21.850 -4.893 1.00 67.88 373 GLN A N 1
ATOM 2713 C CA . GLN A 1 373 ? 28.838 -23.164 -5.227 1.00 67.88 373 GLN A CA 1
ATOM 2714 C C . GLN A 1 373 ? 29.900 -24.273 -5.283 1.00 67.88 373 GLN A C 1
ATOM 2716 O O . GLN A 1 373 ? 29.569 -25.444 -5.088 1.00 67.88 373 GLN A O 1
ATOM 2721 N N . ASP A 1 374 ? 31.167 -23.910 -5.495 1.00 73.50 374 ASP A N 1
ATOM 2722 C CA . ASP A 1 374 ? 32.276 -24.859 -5.609 1.00 73.50 374 ASP A CA 1
ATOM 2723 C C . ASP A 1 374 ? 32.878 -25.246 -4.246 1.00 73.50 374 ASP A C 1
ATOM 2725 O O . ASP A 1 374 ? 33.806 -26.058 -4.169 1.00 73.50 374 ASP A O 1
ATOM 2729 N N . LYS A 1 375 ? 32.368 -24.677 -3.146 1.00 70.50 375 LYS A N 1
ATOM 2730 C CA . LYS A 1 375 ? 32.867 -24.908 -1.784 1.00 70.50 375 LYS A CA 1
ATOM 2731 C C . LYS A 1 375 ? 31.737 -25.324 -0.851 1.00 70.50 375 LYS A C 1
ATOM 2733 O O . LYS A 1 375 ? 30.578 -24.964 -1.027 1.00 70.50 375 LYS A O 1
ATOM 2738 N N . GLU A 1 376 ? 32.066 -26.076 0.197 1.00 64.06 376 GLU A N 1
ATOM 2739 C CA . GLU A 1 376 ? 31.060 -26.435 1.197 1.00 64.06 376 GLU A CA 1
ATOM 2740 C C . GLU A 1 376 ? 30.561 -25.175 1.940 1.00 64.06 376 GLU A C 1
ATOM 2742 O O . GLU A 1 376 ? 31.390 -24.392 2.411 1.00 64.06 376 GLU A O 1
ATOM 2747 N N . PRO A 1 377 ? 29.235 -24.946 2.064 1.00 61.72 377 PRO A N 1
ATOM 2748 C CA . PRO A 1 377 ? 28.682 -23.733 2.689 1.00 61.72 377 PRO A CA 1
ATOM 2749 C C . PRO A 1 377 ? 29.149 -23.520 4.132 1.00 61.72 377 PRO A C 1
ATOM 2751 O O . PRO A 1 377 ? 29.336 -22.390 4.582 1.00 61.72 377 PRO A O 1
ATOM 2754 N N . ASN A 1 378 ? 29.419 -24.617 4.845 1.00 65.00 378 ASN A N 1
ATOM 2755 C CA . ASN A 1 378 ? 29.898 -24.601 6.223 1.00 65.00 378 ASN A CA 1
ATOM 2756 C C . ASN A 1 378 ? 31.257 -23.905 6.422 1.00 65.00 378 ASN A C 1
ATOM 2758 O O . ASN A 1 378 ? 31.614 -23.626 7.564 1.00 65.00 378 ASN A O 1
ATOM 2762 N N . ILE A 1 379 ? 32.018 -23.634 5.361 1.00 63.47 379 ILE A N 1
ATOM 2763 C CA . ILE A 1 379 ? 33.328 -22.967 5.434 1.00 63.47 379 ILE A CA 1
ATOM 2764 C C . ILE A 1 379 ? 33.217 -21.476 5.061 1.00 63.47 379 ILE A C 1
ATOM 2766 O O . ILE A 1 379 ? 34.175 -20.726 5.231 1.00 63.47 379 ILE A O 1
ATOM 2770 N N . GLN A 1 380 ? 32.056 -21.030 4.575 1.00 76.00 380 GLN A N 1
ATOM 2771 C CA . GLN A 1 380 ? 31.922 -19.740 3.890 1.00 76.00 380 GLN A CA 1
ATOM 2772 C C . GLN A 1 380 ? 31.123 -18.692 4.660 1.00 76.00 380 GLN A C 1
ATOM 2774 O O . GLN A 1 380 ? 31.370 -17.499 4.497 1.00 76.00 380 GLN A O 1
ATOM 2779 N N . CYS A 1 381 ? 30.208 -19.121 5.531 1.00 82.56 381 CYS A N 1
ATOM 2780 C CA . CYS A 1 381 ? 29.544 -18.219 6.463 1.00 82.56 381 CYS A CA 1
ATOM 2781 C C . CYS A 1 381 ? 30.564 -17.563 7.407 1.00 82.56 381 CYS A C 1
ATOM 2783 O O . CYS A 1 381 ? 31.421 -18.248 7.978 1.00 82.56 381 CYS A O 1
ATOM 2785 N N . ASP A 1 382 ? 30.397 -16.267 7.682 1.00 87.62 382 ASP A N 1
ATOM 2786 C CA . ASP A 1 382 ? 30.997 -15.667 8.872 1.00 87.62 382 ASP A CA 1
ATOM 2787 C C . ASP A 1 382 ? 30.242 -16.173 10.108 1.00 87.62 382 ASP A C 1
ATOM 2789 O O . ASP A 1 382 ? 29.278 -15.586 10.597 1.00 87.62 382 ASP A O 1
ATOM 2793 N N . TRP A 1 383 ? 30.681 -17.320 10.619 1.00 85.56 383 TRP A N 1
ATOM 2794 C CA . TRP A 1 383 ? 30.082 -17.959 11.786 1.00 85.56 383 TRP A CA 1
ATOM 2795 C C . TRP A 1 383 ? 30.139 -17.111 13.051 1.00 85.56 383 TRP A C 1
ATOM 2797 O O . TRP A 1 383 ? 29.375 -17.370 13.981 1.00 85.56 383 TRP A O 1
ATOM 2807 N N . LYS A 1 384 ? 31.042 -16.130 13.118 1.00 87.69 384 LYS A N 1
ATOM 2808 C CA . LYS A 1 384 ? 31.091 -15.200 14.240 1.00 87.69 384 LYS A CA 1
ATOM 2809 C C . LYS A 1 384 ? 29.950 -14.193 14.124 1.00 87.69 384 LYS A C 1
ATOM 2811 O O . LYS A 1 384 ? 29.257 -13.986 15.114 1.00 87.69 384 LYS A O 1
ATOM 2816 N N . ASP A 1 385 ? 29.720 -13.644 12.933 1.00 84.44 385 ASP A N 1
ATOM 2817 C CA . ASP A 1 385 ? 28.583 -12.757 12.655 1.00 84.44 385 ASP A CA 1
ATOM 2818 C C . ASP A 1 385 ? 27.239 -13.467 12.878 1.00 84.44 385 ASP A C 1
ATOM 2820 O O . ASP A 1 385 ? 26.411 -13.000 13.661 1.00 84.44 385 ASP A O 1
ATOM 2824 N N . VAL A 1 386 ? 27.064 -14.663 12.305 1.00 85.12 386 VAL A N 1
ATOM 2825 C CA . VAL A 1 386 ? 25.842 -15.468 12.489 1.00 85.12 386 VAL A CA 1
ATOM 2826 C C . VAL A 1 386 ? 25.609 -15.783 13.972 1.00 85.12 386 VAL A C 1
ATOM 2828 O O . VAL A 1 386 ? 24.490 -15.666 14.462 1.00 85.12 386 VAL A O 1
ATOM 2831 N N . ARG A 1 387 ? 26.659 -16.129 14.731 1.00 88.81 387 ARG A N 1
ATOM 2832 C CA . ARG A 1 387 ? 26.534 -16.385 16.177 1.00 88.81 387 ARG A CA 1
ATOM 2833 C C . ARG A 1 387 ? 26.136 -15.139 16.959 1.00 88.81 387 ARG A C 1
ATOM 2835 O O . ARG A 1 387 ? 25.385 -15.264 17.915 1.00 88.81 387 ARG A O 1
ATOM 2842 N N . ASN A 1 388 ? 26.656 -13.975 16.585 1.00 86.44 388 ASN A N 1
ATOM 2843 C CA . ASN A 1 388 ? 26.353 -12.723 17.273 1.00 86.44 388 ASN A CA 1
ATOM 2844 C C . ASN A 1 388 ? 24.919 -12.244 17.005 1.00 86.44 388 ASN A C 1
ATOM 2846 O O . ASN A 1 388 ? 24.364 -11.524 17.829 1.00 86.44 388 ASN A O 1
ATOM 2850 N N . LYS A 1 389 ? 24.330 -12.634 15.868 1.00 83.88 389 LYS A N 1
ATOM 2851 C CA . LYS A 1 389 ? 22.953 -12.282 15.489 1.00 83.88 389 LYS A CA 1
ATOM 2852 C C . LYS A 1 389 ? 21.905 -13.234 16.056 1.00 83.88 389 LYS A C 1
ATOM 2854 O O . LYS A 1 389 ? 20.769 -12.824 16.261 1.00 83.88 389 LYS A O 1
ATOM 2859 N N . LEU A 1 390 ? 22.264 -14.496 16.285 1.00 84.25 390 LEU A N 1
ATOM 2860 C CA . LEU A 1 390 ? 21.324 -15.520 16.731 1.00 84.25 390 LEU A CA 1
ATOM 2861 C C . LEU A 1 390 ? 21.244 -15.619 18.258 1.00 84.25 390 LEU A C 1
ATOM 2863 O O . LEU A 1 390 ? 22.284 -15.626 18.919 1.00 84.25 390 LEU A O 1
ATOM 2867 N N . PRO A 1 391 ? 20.042 -15.820 18.830 1.00 82.50 391 PRO A N 1
ATOM 2868 C CA . PRO A 1 391 ? 19.924 -16.222 20.222 1.00 82.50 391 PRO A CA 1
ATOM 2869 C C . PRO A 1 391 ? 20.620 -17.572 20.419 1.00 82.50 391 PRO A C 1
ATOM 2871 O O . PRO A 1 391 ? 20.667 -18.412 19.510 1.00 82.50 391 PRO A O 1
ATOM 2874 N N . GLY A 1 392 ? 21.158 -17.810 21.616 1.00 85.00 392 GLY A N 1
ATOM 2875 C CA . GLY A 1 392 ? 22.041 -18.957 21.871 1.00 85.00 392 GLY A CA 1
ATOM 2876 C C . GLY A 1 392 ? 21.424 -20.318 21.513 1.00 85.00 392 GLY A C 1
ATOM 2877 O O . GLY A 1 392 ? 22.122 -21.209 21.035 1.00 85.00 392 GLY A O 1
ATOM 2878 N N . CYS A 1 393 ? 20.106 -20.472 21.665 1.00 81.19 393 CYS A N 1
ATOM 2879 C CA . CYS A 1 393 ? 19.378 -21.685 21.270 1.00 81.19 393 CYS A CA 1
ATOM 2880 C C . CYS A 1 393 ? 19.198 -21.862 19.762 1.00 81.19 393 CYS A C 1
ATOM 2882 O O . CYS A 1 393 ? 19.035 -22.995 19.309 1.00 81.19 393 CYS A O 1
ATOM 2884 N N . ALA A 1 394 ? 19.205 -20.779 18.983 1.00 83.19 394 ALA A N 1
ATOM 2885 C CA . ALA A 1 394 ? 19.052 -20.861 17.538 1.00 83.19 394 ALA A CA 1
ATOM 2886 C C . ALA A 1 394 ? 20.367 -21.217 16.838 1.00 83.19 394 ALA A C 1
ATOM 2888 O O . ALA A 1 394 ? 20.351 -21.672 15.693 1.00 83.19 394 ALA A O 1
ATOM 2889 N N . TRP A 1 395 ? 21.500 -21.063 17.529 1.00 86.38 395 TRP A N 1
ATOM 2890 C CA . TRP A 1 395 ? 22.833 -21.283 16.980 1.00 86.38 395 TRP A CA 1
ATOM 2891 C C . TRP A 1 395 ? 23.042 -22.701 16.427 1.00 86.38 395 TRP A C 1
ATOM 2893 O O . TRP A 1 395 ? 23.335 -22.866 15.242 1.00 86.38 395 TRP A O 1
ATOM 2903 N N . ASP A 1 396 ? 22.884 -23.736 17.255 1.00 83.62 396 ASP A N 1
ATOM 2904 C CA . ASP A 1 396 ? 23.192 -25.113 16.846 1.00 83.62 396 ASP A CA 1
ATOM 2905 C C . ASP A 1 396 ? 22.254 -25.654 15.752 1.00 83.62 396 ASP A C 1
ATOM 2907 O O . ASP A 1 396 ? 22.740 -26.284 14.805 1.00 83.62 396 ASP A O 1
ATOM 2911 N N . PRO A 1 397 ? 20.927 -25.434 15.811 1.00 80.31 397 PRO A N 1
ATOM 2912 C CA . PRO A 1 397 ? 20.039 -25.797 14.712 1.00 80.31 397 PRO A CA 1
ATOM 2913 C C . PRO A 1 397 ? 20.355 -25.048 13.412 1.00 80.31 397 PRO A C 1
ATOM 2915 O O . PRO A 1 397 ? 20.479 -25.693 12.374 1.00 80.31 397 PRO A O 1
ATOM 2918 N N . THR A 1 398 ? 20.574 -23.730 13.466 1.00 83.25 398 THR A N 1
ATOM 2919 C CA . THR A 1 398 ? 20.912 -22.929 12.277 1.00 83.25 398 THR A CA 1
ATOM 2920 C C . THR A 1 398 ? 22.212 -23.404 11.645 1.00 83.25 398 THR A C 1
ATOM 2922 O O . THR A 1 398 ? 22.291 -23.612 10.434 1.00 83.25 398 THR A O 1
ATOM 2925 N N . LYS A 1 399 ? 23.219 -23.695 12.475 1.00 85.44 399 LYS A N 1
ATOM 2926 C CA . LYS A 1 399 ? 24.478 -24.286 12.025 1.00 85.44 399 LYS A CA 1
ATOM 2927 C C . LYS A 1 399 ? 24.268 -25.638 11.338 1.00 85.44 399 LYS A C 1
ATOM 2929 O O . LYS A 1 399 ? 24.917 -25.898 10.330 1.00 85.44 399 LYS A O 1
ATOM 2934 N N . ARG A 1 400 ? 23.379 -26.499 11.849 1.00 82.75 400 ARG A N 1
ATOM 2935 C CA . ARG A 1 400 ? 23.053 -27.799 11.225 1.00 82.75 400 ARG A CA 1
ATOM 2936 C C . ARG A 1 400 ? 22.337 -27.641 9.885 1.00 82.75 400 ARG A C 1
ATOM 2938 O O . ARG A 1 400 ? 22.699 -28.339 8.939 1.00 82.75 400 ARG A O 1
ATOM 2945 N N . ILE A 1 401 ? 21.375 -26.723 9.798 1.00 80.44 401 ILE A N 1
ATOM 2946 C CA . ILE A 1 401 ? 20.649 -26.416 8.556 1.00 80.44 401 ILE A CA 1
ATOM 2947 C C . ILE A 1 401 ? 21.649 -25.963 7.491 1.00 80.44 401 ILE A C 1
ATOM 2949 O O . ILE A 1 401 ? 21.796 -26.614 6.463 1.00 80.44 401 ILE A O 1
ATOM 2953 N N . LEU A 1 402 ? 22.443 -24.936 7.788 1.00 82.12 402 LEU A N 1
ATOM 2954 C CA . LEU A 1 402 ? 23.447 -24.403 6.865 1.00 82.12 402 LEU A CA 1
ATOM 2955 C C . LEU A 1 402 ? 24.555 -25.413 6.522 1.00 82.12 402 LEU A C 1
ATOM 2957 O O . LEU A 1 402 ? 25.061 -25.411 5.404 1.00 82.12 402 LEU A O 1
ATOM 2961 N N . ALA A 1 403 ? 24.929 -26.302 7.450 1.00 79.56 403 ALA A N 1
ATOM 2962 C CA . ALA A 1 403 ? 25.932 -27.340 7.192 1.00 79.56 403 ALA A CA 1
ATOM 2963 C C . ALA A 1 403 ? 25.430 -28.470 6.281 1.00 79.56 403 ALA A C 1
ATOM 2965 O O . ALA A 1 403 ? 26.239 -29.133 5.633 1.00 79.56 403 ALA A O 1
ATOM 2966 N N . THR A 1 404 ? 24.118 -28.711 6.248 1.00 77.44 404 THR A N 1
ATOM 2967 C CA . THR A 1 404 ? 23.490 -29.727 5.386 1.00 77.44 404 THR A CA 1
ATOM 2968 C C . THR A 1 404 ? 22.938 -29.142 4.092 1.00 77.44 404 THR A C 1
ATOM 2970 O O . THR A 1 404 ? 22.598 -29.892 3.179 1.00 77.44 404 THR A O 1
ATOM 2973 N N . TRP A 1 405 ? 22.911 -27.815 3.988 1.00 74.44 405 TRP A N 1
ATOM 2974 C CA . TRP A 1 405 ? 22.392 -27.094 2.844 1.00 74.44 405 TRP A CA 1
ATOM 2975 C C . TRP A 1 405 ? 23.224 -27.362 1.577 1.00 74.44 405 TRP A C 1
ATOM 2977 O O . TRP A 1 405 ? 24.455 -27.264 1.580 1.00 74.44 405 TRP A O 1
ATOM 2987 N N . ARG A 1 406 ? 22.557 -27.736 0.480 1.00 73.44 406 ARG A N 1
ATOM 2988 C CA . ARG A 1 406 ? 23.170 -27.997 -0.831 1.00 73.44 406 ARG A CA 1
ATOM 2989 C C . ARG A 1 406 ? 22.293 -27.339 -1.909 1.00 73.44 406 ARG A C 1
ATOM 2991 O O . ARG A 1 406 ? 21.181 -27.812 -2.117 1.00 73.44 406 ARG A O 1
ATOM 2998 N N . PRO A 1 407 ? 22.755 -26.286 -2.608 1.00 59.00 407 PRO A N 1
ATOM 2999 C CA . PRO A 1 407 ? 21.988 -25.716 -3.710 1.00 59.00 407 PRO A CA 1
ATOM 3000 C C . PRO A 1 407 ? 21.797 -26.761 -4.816 1.00 59.00 407 PRO A C 1
ATOM 3002 O O . PRO A 1 407 ? 22.780 -27.300 -5.325 1.00 59.00 407 PRO A O 1
ATOM 3005 N N . GLY A 1 408 ? 20.549 -27.022 -5.213 1.00 58.50 408 GLY A N 1
ATOM 3006 C CA . GLY A 1 408 ? 20.231 -27.795 -6.419 1.00 58.50 408 GLY A CA 1
ATOM 3007 C C . GLY A 1 408 ? 20.387 -29.318 -6.319 1.00 58.50 408 GLY A C 1
ATOM 3008 O O . GLY A 1 408 ? 20.655 -29.950 -7.343 1.00 58.50 408 GLY A O 1
ATOM 3009 N N . LYS A 1 409 ? 20.235 -29.910 -5.128 1.00 50.03 409 LYS A N 1
ATOM 3010 C CA . LYS A 1 409 ? 20.101 -31.365 -4.952 1.00 50.03 409 LYS A CA 1
ATOM 3011 C C . LYS A 1 409 ? 18.783 -31.757 -4.319 1.00 50.03 409 LYS A C 1
ATOM 3013 O O . LYS A 1 409 ? 18.357 -31.021 -3.408 1.00 50.03 409 LYS A O 1
#

=== Feature glossary ===
The record interleaves many kinds of information about one protein. Here is each kind framed as the question it answers.

Q: What known structures does this most resemble?
A: Structural nearest neighbors (via Foldseek easy-search vs the PDB). Reported per hit: target PDB id, E-value, and alignment TM-score. A TM-score above ~0.5 is the conventional threshold for 'same fold'.

Q: Where is each backbone atom in 3D?
A: The mmCIF table is the protein's shape written out atom by atom. For each backbone N, Cα, C, and carbonyl O, it records an (x, y, z) coordinate triple in Å plus the residue type, chain letter, and residue number.

Q: What are the backbone torsion angles?
A: The φ/ψ torsion pair specifies the backbone conformation at each residue. φ rotates about the N–Cα bond, ψ about the Cα–C bond. Steric clashes forbid most of the (φ, ψ) plane — the allowed regions (α-helix basin, β-sheet basin, left-handed helix) are the Ramachandran-allowed regions.

Q: Which residues are buried vs exposed?
A: Solvent-accessible surface area (SASA) is the area in Å² traced out by the centre of a 1.4 Å probe sphere (a water molecule) rolled over the protein's van der Waals surface (Shrake–Rupley / Lee–Richards construction). Buried residues have near-zero SASA; fully exposed residues can exceed 200 Å². The total SASA scales roughly with the number of surface residues.

Q: How confident is the AlphaFold model at each residue?
A: pLDDT is the predicted lDDT-Cα score: AlphaFold's confidence that the local environment of each residue (all inter-atomic distances within 15 Å) is correctly placed. It is a per-residue number between 0 and 100, with higher meaning more reliable.

Q: What does the local fold look like, residue by residue?
A: 3Di is Foldseek's structural alphabet. Each residue is assigned one of twenty discrete states based on how its Cα sits relative to its spatial (not sequential) neighbors. Aligning 3Di strings finds structural homologs roughly as well as full 3D superposition, but orders of magnitude faster.

Q: How big and how compact is the whole molecule?
A: Radius of gyration (Rg) is the root-mean-square distance of Cα atoms from their centroid — a single number for overall size and compactness. A globular domain of N residues has Rg ≈ 2.2·N^0.38 Å; an extended or disordered chain has a much larger Rg. The Cα contact count is the number of residue pairs whose Cα atoms are within 8 Å and are more than four positions apart in sequence — a standard proxy for tertiary packing density. The bounding box is the smallest axis-aligned box enclosing all Cα atoms.

Q: Which residues are in helices, strands, or loops?
A: DSSP 8-state secondary structure assigns each residue one of H (α-helix), G (3₁₀-helix), I (π-helix), E (extended β-strand), B (isolated β-bridge), T (hydrogen-bonded turn), S (bend), or '-' (coil). The assignment is computed from backbone hydrogen-bond geometry via the Kabsch–Sander algorithm.

Q: How mobile is each atom in the crystal?
A: Crystallographic B-factors measure how much each atom's electron density is smeared out, in Å². They rise in mobile loops and surface residues and fall in the buried interior. In AlphaFold models this column is repurposed to hold pLDDT instead.

Q: What if only a Cα trace is available?
A: P-SEA three-state annotation labels each residue as helix, strand, or coil based purely on the geometry of the Cα trace. It serves as a fallback when the full backbone (and thus DSSP) is unavailable.

Q: What family and function is it annotated with?
A: Database cross-references. InterPro integrates a dozen domain/family signature databases into unified entries with residue-range hits. GO terms attach function/process/location labels with evidence codes. CATH codes position the fold in a four-level structural taxonomy. Organism is the NCBI-taxonomy species name.

Q: Are the domains correctly placed relative to each other?
A: Predicted Aligned Error (PAE) is an AlphaFold confidence matrix: entry (i, j) is the expected error in the position of residue j, in ångströms, when the prediction is superimposed on the true structure at residue i. Low PAE within a block of residues means that block is internally rigid and well-predicted; high PAE between two blocks means their relative placement is uncertain even if each block individually is confident.

Q: What do the diagnostic plots show?
A: Three diagnostic plots accompany the record. The Cα contact map visualizes the tertiary structure as a 2D adjacency matrix (8 Å cutoff, sequence-local contacts suppressed). The Ramachandran plot shows the distribution of backbone (φ, ψ) torsions, with points in the α and β basins reflecting secondary structure content. The PAE plot shows AlphaFold's inter-residue confidence as a color matrix.

Q: What is the amino-acid chain?
A: Primary structure: the covalent order of the twenty standard amino acids along the backbone. Two proteins with the same sequence will (almost always) fold to the same structure; two with 30% identity often share a fold but not the details.

Q: What do the rendered images show?
A: The six renders are orthographic views along the three Cartesian axes in both directions. Representation (cartoon, sticks, or surface) and color scheme (sequence-rainbow or by-chain) vary across proteins so the training set covers all the common visualization conventions.